Protein AF-A0AAJ2I708-F1 (afdb_monomer_lite)

Foldseek 3Di:
DPQPKDKAKAWEAEPVRHTDFQWWKWKDFVPDPDIDIDTQHPRRIDMDIDHAQTWMFMWTDAAQRPDTDGFDIDGSNDDADPVRHHYTYDPHGSVVSVFPDDDPPDPFKAKAKAAEAEPVRHGQFQFWKWKDFPPDPDIDIDGAHPRRMDIDMDGAQTWMWMWGQDLVQDTDTQDIDGCHRYGPDHHYGYHPHHQVSQKAKAKAFEAEQVGHGDQAAFWWKWKAFPVVRDIDIDTDRRRIDIDIDGAQTKIWMWIADPVRHTFDIDIDGHHTRYDDHHYDYGHHDPPDQDDDPPDDRPPPPPCPVAFQAQHAADLQLVCLLDVDPQLSVLRVLQRVLCVVLVVRDLLSSLLLQLQLCQQQVSLVRQFDDPPPDDCCVAQNNQFFGASLGQGHPVLQVVLCVVVVHHCPDPNVCCCHVPSNNSNNSSSVCCQPPPLHHVSVCSLQQNLLVSCCRRPVAQAQVVSSVSSSLSSCVSSVVLSHPPHDVVSSVQSNHGDDPCRHPCLVPPLLHLLRQLQCQDPVHPHDNDHHDLVSNLRSLVSSLVQCPPDPASQFFDADPVGDTDHDAGPNDGSVRSNVVSVVSNVVD

Secondary structure (DSSP, 8-state):
----PEEEEEEEE-TTS-B-SS-EEEEEETT-S-EEEEE--TTSEEEEEE-SS-EEEEEEE-TT-SSPEEEEEEETT----SSSPEEEE-SS-HHHHHHT----SSTT-EEEEEEEE-TT--B-SS-EEEEEETT-S--EEEE--TTSEEEEEE-TT-EEEEEEE-TTS-EEEEEEEE-TT-EEEEEEEE-SS-GGG-EEEEEEEEE-TTS-B---TTEEEEEEETTTTEEEEEEESSSEEEEEEETT-EEEEEEBPTTSPBPPPEEEE---SB---EEEE-S--SS-----TTS------------STTSPPPHHHHHHH---HHHHTTHHHHHHHHHHTT---HHHHHHHHHHHHHHTTTTT--B---TTS-GGGTGGG---BTTTTB-SHHHHHHHHHHHT---SGGGGGHHHH-HHHHHHHHHHHHHHBTTB-SHHHHHTT-HHHHHHHHHTS-TTHHHHHHHHHHHHHHTTGGG-TTS-HHHHTTTTS---GGGSHHHHH-HHHHHHHHHHH-TT----SS---HHHHHHHHHHHHHHHTT-S-TT-EEE-TTS-EEEPPBTTB-HHHHHHHHHHHHHH-

pLDDT: mean 87.62, std 12.52, range [35.06, 98.62]

Structure (mmCIF, N/CA/C/O backbone):
data_AF-A0AAJ2I708-F1
#
_entry.id   AF-A0AAJ2I708-F1
#
loop_
_atom_site.group_PDB
_atom_site.id
_atom_site.type_symbol
_atom_site.label_atom_id
_atom_site.label_alt_id
_atom_site.label_comp_id
_atom_site.label_asym_id
_atom_site.label_entity_id
_atom_site.label_seq_id
_atom_site.pdbx_PDB_ins_code
_atom_site.Cartn_x
_atom_site.Cartn_y
_atom_site.Cartn_z
_atom_site.occupancy
_atom_site.B_iso_or_equiv
_atom_site.auth_seq_id
_atom_site.auth_comp_id
_atom_site.auth_asym_id
_atom_site.auth_atom_id
_atom_site.pdbx_PDB_model_num
ATOM 1 N N . MET A 1 1 ? -73.739 -8.403 76.268 1.00 44.19 1 MET A N 1
ATOM 2 C CA . MET A 1 1 ?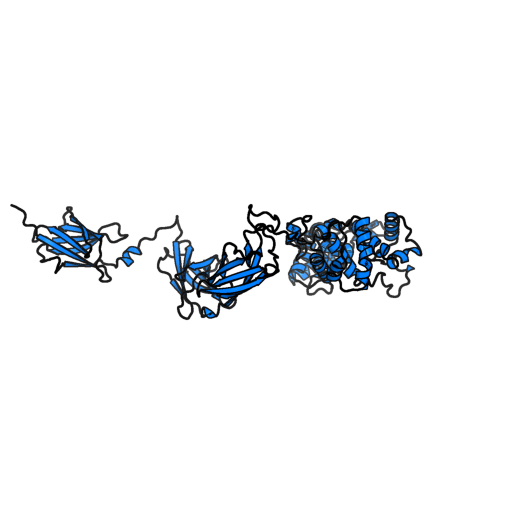 -72.526 -7.881 76.934 1.00 44.19 1 MET A CA 1
ATOM 3 C C . MET A 1 1 ? -71.629 -7.286 75.865 1.00 44.19 1 MET A C 1
ATOM 5 O O . MET A 1 1 ? -71.164 -8.031 75.012 1.00 44.19 1 MET A O 1
ATOM 9 N N . MET A 1 2 ? -71.455 -5.962 75.845 1.00 44.38 2 MET A N 1
ATOM 10 C CA . MET A 1 2 ? -70.445 -5.328 74.993 1.00 44.38 2 MET A CA 1
ATOM 11 C C . MET A 1 2 ? -69.086 -5.904 75.392 1.00 44.38 2 MET A C 1
ATOM 13 O O . MET A 1 2 ? -68.698 -5.825 76.554 1.00 44.38 2 MET A O 1
ATOM 17 N N . SER A 1 3 ? -68.401 -6.571 74.465 1.00 55.97 3 SER A N 1
ATOM 18 C CA . SER A 1 3 ? -67.059 -7.080 74.719 1.00 55.97 3 SER A CA 1
ATOM 19 C C . SER A 1 3 ? -66.145 -5.889 75.005 1.00 55.97 3 SER A C 1
ATOM 21 O O . SER A 1 3 ? -65.889 -5.102 74.094 1.00 55.97 3 SER A O 1
ATOM 23 N N . ASN A 1 4 ? -65.668 -5.748 76.244 1.00 78.25 4 ASN A N 1
ATOM 24 C CA . ASN A 1 4 ? -64.617 -4.795 76.598 1.00 78.25 4 ASN A CA 1
ATOM 25 C C . ASN A 1 4 ? -63.339 -5.205 75.859 1.00 78.25 4 ASN A C 1
ATOM 27 O O . ASN A 1 4 ? -62.583 -6.050 76.334 1.00 78.25 4 ASN A O 1
ATOM 31 N N . LEU A 1 5 ? -63.150 -4.681 74.651 1.00 84.75 5 LEU A N 1
ATOM 32 C CA . LEU A 1 5 ? -61.928 -4.876 73.887 1.00 84.75 5 LEU A CA 1
ATOM 33 C C . LEU A 1 5 ? -60.853 -3.929 74.422 1.00 84.75 5 LEU A C 1
ATOM 35 O O . LEU A 1 5 ? -61.122 -2.766 74.716 1.00 84.75 5 LEU A O 1
ATOM 39 N N . VAL A 1 6 ? -59.633 -4.438 74.537 1.00 88.31 6 VAL A N 1
ATOM 40 C CA . VAL A 1 6 ? -58.443 -3.669 74.888 1.00 88.31 6 VAL A CA 1
ATOM 41 C C . VAL A 1 6 ? -57.654 -3.337 73.628 1.00 88.31 6 VAL A C 1
ATOM 43 O O . VAL A 1 6 ? -57.503 -4.169 72.727 1.00 88.31 6 VAL A O 1
ATOM 46 N N . THR A 1 7 ? -57.152 -2.103 73.570 1.00 91.00 7 THR A N 1
ATOM 47 C CA . THR A 1 7 ? -56.326 -1.620 72.461 1.00 91.00 7 THR A CA 1
ATOM 48 C C . THR A 1 7 ? -54.873 -1.965 72.718 1.00 91.00 7 THR A C 1
ATOM 50 O O . THR A 1 7 ? -54.288 -1.506 73.696 1.00 91.00 7 THR A O 1
ATOM 53 N N . ILE A 1 8 ? -54.269 -2.727 71.814 1.00 92.62 8 ILE A N 1
ATOM 54 C CA . ILE A 1 8 ? -52.862 -3.102 71.892 1.00 92.62 8 ILE A CA 1
ATOM 55 C C . ILE A 1 8 ? -52.094 -2.316 70.836 1.00 92.62 8 ILE A C 1
ATOM 57 O O . ILE A 1 8 ? -52.452 -2.326 69.659 1.00 92.62 8 ILE A O 1
ATOM 61 N N . THR A 1 9 ? -51.037 -1.630 71.267 1.00 93.75 9 THR A N 1
ATOM 62 C CA . THR A 1 9 ? -50.139 -0.848 70.410 1.00 93.75 9 THR A CA 1
ATOM 63 C C . THR A 1 9 ? -48.735 -1.441 70.462 1.00 93.75 9 THR A C 1
ATOM 65 O O . THR A 1 9 ? -48.076 -1.418 71.502 1.00 93.75 9 THR A O 1
ATOM 68 N N . SER A 1 10 ? -48.256 -1.969 69.338 1.00 93.06 10 SER A N 1
ATOM 69 C CA . SER A 1 10 ? -46.914 -2.545 69.201 1.00 93.06 10 SER A CA 1
ATOM 70 C C . SER A 1 10 ? -46.077 -1.737 68.218 1.00 93.06 10 SER A C 1
ATOM 72 O O . SER A 1 10 ? -46.601 -1.267 67.215 1.00 93.06 10 SER A O 1
ATOM 74 N N . LYS A 1 11 ? -44.776 -1.587 68.473 1.00 95.31 11 LYS A N 1
ATOM 75 C CA . LYS A 1 11 ? -43.829 -0.950 67.551 1.00 95.31 11 LYS A CA 1
ATOM 76 C C . LYS A 1 11 ? -42.863 -1.994 67.018 1.00 95.31 11 LYS A C 1
ATOM 78 O O . LYS A 1 11 ? -42.220 -2.680 67.814 1.00 95.31 11 LYS A O 1
ATOM 83 N N . ILE A 1 12 ? -42.787 -2.112 65.694 1.00 94.62 12 ILE A N 1
ATOM 84 C CA . ILE A 1 12 ? -41.966 -3.135 65.043 1.00 94.62 12 ILE A CA 1
ATOM 85 C C . ILE A 1 12 ? -40.623 -2.553 64.630 1.00 94.62 12 ILE A C 1
ATOM 87 O O . ILE A 1 12 ? -40.572 -1.535 63.941 1.00 94.62 12 ILE A O 1
ATOM 91 N N . TYR A 1 13 ? -39.559 -3.237 65.031 1.00 91.88 13 TYR A N 1
ATOM 92 C CA . TYR A 1 13 ? -38.172 -2.967 64.688 1.00 91.88 13 TYR A CA 1
ATOM 93 C C . TYR A 1 13 ? -37.611 -4.103 63.838 1.00 91.88 13 TYR A C 1
ATOM 95 O O . TYR A 1 13 ? -38.054 -5.244 63.948 1.00 91.88 13 TYR A O 1
ATOM 103 N N . ASP A 1 14 ? -36.642 -3.805 62.989 1.00 92.19 14 ASP A N 1
ATOM 104 C CA . ASP A 1 14 ? -35.822 -4.827 62.353 1.00 92.19 14 ASP A CA 1
ATOM 105 C C . ASP A 1 14 ? -34.606 -5.190 63.228 1.00 92.19 14 ASP A C 1
ATOM 107 O O . ASP A 1 14 ? -34.397 -4.596 64.292 1.00 92.19 14 ASP A O 1
ATOM 111 N N . ALA A 1 15 ? -33.804 -6.173 62.806 1.00 84.44 15 ALA A N 1
ATOM 112 C CA . ALA A 1 15 ? -32.631 -6.600 63.577 1.00 84.44 15 ALA A CA 1
ATOM 113 C C . ALA A 1 15 ? -31.540 -5.514 63.713 1.00 84.44 15 ALA A C 1
ATOM 115 O O . ALA A 1 15 ? -30.694 -5.618 64.598 1.00 84.44 15 ALA A O 1
ATOM 116 N N . SER A 1 16 ? -31.574 -4.450 62.896 1.00 84.31 16 SER A N 1
ATOM 117 C CA . SER A 1 16 ? -30.663 -3.298 63.017 1.00 84.31 16 SER A CA 1
ATOM 118 C C . SER A 1 16 ? -31.101 -2.295 64.093 1.00 84.31 16 SER A C 1
ATOM 120 O O . SER A 1 16 ? -30.364 -1.368 64.425 1.00 84.31 16 SER A O 1
ATOM 122 N N . GLY A 1 17 ? -32.310 -2.460 64.644 1.00 83.12 17 GLY A N 1
ATOM 123 C CA . GLY A 1 17 ? -32.899 -1.541 65.615 1.00 83.12 17 GLY A CA 1
ATOM 124 C C . GLY A 1 17 ? -33.675 -0.381 64.985 1.00 83.12 17 GLY A C 1
ATOM 125 O O . GLY A 1 17 ? -34.133 0.507 65.710 1.00 83.12 17 GLY A O 1
ATOM 126 N N . LYS A 1 18 ? -33.883 -0.377 63.662 1.00 88.38 18 LYS A N 1
ATOM 127 C CA . LYS A 1 18 ? -34.704 0.624 62.968 1.00 88.38 18 LYS A CA 1
ATOM 128 C C . LYS A 1 18 ? -36.170 0.200 62.975 1.00 88.38 18 LYS A C 1
ATOM 130 O O . LYS A 1 18 ? -36.487 -0.963 62.745 1.00 88.38 18 LYS A O 1
ATOM 135 N N . TYR A 1 19 ? -37.091 1.130 63.238 1.00 88.81 19 TYR A N 1
ATOM 136 C CA . TYR A 1 19 ? -38.521 0.814 63.162 1.00 88.81 19 TYR A CA 1
ATOM 137 C C . TYR A 1 19 ? -38.980 0.675 61.704 1.00 88.81 19 TYR A C 1
ATOM 139 O O . TYR A 1 19 ? -38.522 1.409 60.826 1.00 88.81 19 TYR A O 1
ATOM 147 N N . VAL A 1 20 ? -39.897 -0.258 61.446 1.00 88.94 20 VAL A N 1
ATOM 148 C CA . VAL A 1 20 ? -40.327 -0.617 60.088 1.00 88.94 20 VAL A CA 1
ATOM 149 C C . VAL A 1 20 ? -41.708 -0.040 59.790 1.00 88.94 20 VAL A C 1
ATOM 151 O O . VAL A 1 20 ? -42.682 -0.347 60.478 1.00 88.94 20 VAL A O 1
ATOM 154 N N . ILE A 1 21 ? -41.811 0.763 58.732 1.00 90.94 21 ILE A N 1
ATOM 155 C CA . ILE A 1 21 ? -43.066 1.365 58.250 1.00 90.94 21 ILE A CA 1
ATOM 156 C C . ILE A 1 21 ? -43.695 0.522 57.129 1.00 90.94 21 ILE A C 1
ATOM 158 O O . ILE A 1 21 ? -42.979 -0.147 56.385 1.00 90.94 21 ILE A O 1
ATOM 162 N N . ASN A 1 22 ? -45.024 0.570 56.970 1.00 89.69 22 ASN A N 1
ATOM 163 C CA . ASN A 1 22 ? -45.773 -0.105 55.894 1.00 89.69 22 ASN A CA 1
ATOM 164 C C . ASN A 1 22 ? -45.542 -1.636 55.801 1.00 89.69 22 ASN A C 1
ATOM 166 O O . ASN A 1 22 ? -45.808 -2.254 54.766 1.00 89.69 22 ASN A O 1
ATOM 170 N N . LEU A 1 23 ? -45.077 -2.269 56.882 1.00 91.50 23 LEU A N 1
ATOM 171 C CA . LEU A 1 23 ? -44.880 -3.714 56.968 1.00 91.50 23 LEU A CA 1
ATOM 172 C C . LEU A 1 23 ? -46.232 -4.398 57.140 1.00 91.50 23 LEU A C 1
ATOM 174 O O . LEU A 1 23 ? -47.034 -3.954 57.953 1.00 91.50 23 LEU A O 1
ATOM 178 N N . LYS A 1 24 ? -46.493 -5.490 56.415 1.00 93.62 24 LYS A N 1
ATOM 179 C CA . LYS A 1 24 ? -47.718 -6.282 56.597 1.00 93.62 24 LYS A CA 1
ATOM 180 C C . LYS A 1 24 ? -47.624 -7.091 57.892 1.00 93.62 24 LYS A C 1
ATOM 182 O O . LYS A 1 24 ? -46.735 -7.931 58.025 1.00 93.62 24 LYS A O 1
ATOM 187 N N . VAL A 1 25 ? -48.564 -6.878 58.807 1.00 93.62 25 VAL A N 1
ATOM 188 C CA . VAL A 1 25 ? -48.597 -7.494 60.141 1.00 93.62 25 VAL A CA 1
ATOM 189 C C . VAL A 1 25 ? -49.970 -8.102 60.396 1.00 93.62 25 VAL A C 1
ATOM 191 O O . VAL A 1 25 ? -50.992 -7.597 59.928 1.00 93.62 25 VAL A O 1
ATOM 194 N N . LYS A 1 26 ? -49.997 -9.204 61.134 1.00 93.62 26 LYS A N 1
ATOM 195 C CA . LYS A 1 26 ? -51.208 -9.854 61.614 1.00 93.62 26 LYS A CA 1
ATOM 196 C C . LYS A 1 26 ? -51.154 -10.027 63.122 1.00 93.62 26 LYS A C 1
ATOM 198 O O . LYS A 1 26 ? -50.079 -10.230 63.681 1.00 93.62 26 LYS A O 1
ATOM 203 N N . SER A 1 27 ? -52.313 -10.017 63.765 1.00 92.06 27 SER A N 1
ATOM 204 C CA . SER A 1 27 ? -52.478 -10.598 65.094 1.00 92.06 27 SER A CA 1
ATOM 205 C C . SER A 1 27 ? -53.541 -11.685 65.085 1.00 92.06 27 SER A C 1
ATOM 207 O O . SER A 1 27 ? -54.538 -11.587 64.371 1.00 92.06 27 SER A O 1
ATOM 209 N N . ARG A 1 28 ? -53.333 -12.733 65.881 1.00 92.00 28 ARG A N 1
ATOM 210 C CA . ARG A 1 28 ? -54.320 -13.797 66.102 1.00 92.00 28 ARG A CA 1
ATOM 211 C C . ARG A 1 28 ? -54.219 -14.328 67.520 1.00 92.00 28 ARG A C 1
ATOM 213 O O . ARG A 1 28 ? -53.149 -14.286 68.122 1.00 92.00 28 ARG A O 1
ATOM 220 N N . TYR A 1 29 ? -55.311 -14.866 68.052 1.00 91.06 29 TYR A N 1
ATOM 221 C CA . TYR A 1 29 ? -55.209 -15.657 69.276 1.00 91.06 29 TYR A CA 1
ATOM 222 C C . TYR A 1 29 ? -54.442 -16.945 68.999 1.00 91.06 29 TYR A C 1
ATOM 224 O O . TYR A 1 29 ? -54.626 -17.561 67.948 1.00 91.06 29 TYR A O 1
ATOM 232 N N . LYS A 1 30 ? -53.609 -17.370 69.949 1.00 86.38 30 LYS A N 1
ATOM 233 C CA . LYS A 1 30 ? -52.892 -18.643 69.840 1.00 86.38 30 LYS A CA 1
ATOM 234 C C . LYS A 1 30 ? -53.902 -19.786 69.640 1.00 86.38 30 LYS A C 1
ATOM 236 O O . LYS A 1 30 ? -54.816 -19.942 70.446 1.00 86.38 30 LYS A O 1
ATOM 241 N N . GLY A 1 31 ? -53.768 -20.534 68.540 1.00 78.06 31 GLY A N 1
ATOM 242 C CA . GLY A 1 31 ? -54.686 -21.620 68.152 1.00 78.06 31 GLY A CA 1
ATOM 243 C C . GLY A 1 31 ? -55.969 -21.199 67.412 1.00 78.06 31 GLY A C 1
ATOM 244 O O . GLY A 1 31 ? -56.807 -22.049 67.135 1.00 78.06 31 GLY A O 1
ATOM 245 N N . SER A 1 32 ? -56.148 -19.915 67.080 1.00 84.56 32 SER A N 1
ATOM 246 C CA . SER A 1 32 ? -57.300 -19.406 66.315 1.00 84.56 32 SER A CA 1
ATOM 247 C C . SER A 1 32 ? -56.958 -19.197 64.837 1.00 84.56 32 SER A C 1
ATOM 249 O O . SER A 1 32 ? -55.886 -18.691 64.516 1.00 84.56 32 SER A O 1
ATOM 251 N N . SER A 1 33 ? -57.911 -19.487 63.945 1.00 80.56 33 SER A N 1
ATOM 252 C CA . SER A 1 33 ? -57.840 -19.155 62.511 1.00 80.56 33 SER A CA 1
ATOM 253 C C . SER A 1 33 ? -58.284 -17.724 62.180 1.00 80.56 33 SER A C 1
ATOM 255 O O . SER A 1 33 ? -58.061 -17.252 61.070 1.00 80.56 33 SER A O 1
ATOM 257 N N . ARG A 1 34 ? -58.922 -17.016 63.125 1.00 83.19 34 ARG A N 1
ATOM 258 C CA . ARG A 1 34 ? -59.299 -15.602 62.960 1.00 83.19 34 ARG A CA 1
ATOM 259 C C . ARG A 1 34 ? -58.090 -14.693 63.169 1.00 83.19 34 ARG A C 1
ATOM 261 O O . ARG A 1 34 ? -57.464 -14.750 64.229 1.00 83.19 34 ARG A O 1
ATOM 268 N N . GLU A 1 35 ? -57.824 -13.836 62.186 1.00 87.94 35 GLU A N 1
ATOM 269 C CA . GLU A 1 35 ? -56.657 -12.952 62.139 1.00 87.94 35 GLU A CA 1
ATOM 270 C C . GLU A 1 35 ? -57.075 -11.495 61.885 1.00 87.94 35 GLU A C 1
ATOM 272 O O . GLU A 1 35 ? -57.891 -11.216 61.009 1.00 87.94 35 GLU A O 1
ATOM 277 N N . ASN A 1 36 ? -56.462 -10.556 62.602 1.00 85.00 36 ASN A N 1
ATOM 278 C CA . ASN A 1 36 ? -56.541 -9.126 62.317 1.00 85.00 36 ASN A CA 1
ATOM 279 C C . ASN A 1 36 ? -55.330 -8.729 61.476 1.00 85.00 36 ASN A C 1
ATOM 281 O O . ASN A 1 36 ? -54.205 -8.772 61.966 1.00 85.00 36 ASN A O 1
ATOM 285 N N . THR A 1 37 ? -55.544 -8.333 60.222 1.00 87.50 37 THR A N 1
ATOM 286 C CA . THR A 1 37 ? -54.460 -7.921 59.316 1.00 87.50 37 THR A CA 1
ATOM 287 C C . THR A 1 37 ? -54.406 -6.403 59.216 1.00 87.50 37 THR A C 1
ATOM 289 O O . THR A 1 37 ? -55.411 -5.771 58.908 1.00 87.50 37 THR A O 1
ATOM 292 N N . ASN A 1 38 ? -53.232 -5.812 59.425 1.00 87.81 38 ASN A N 1
ATOM 293 C CA . ASN A 1 38 ? -53.001 -4.392 59.170 1.00 87.81 38 ASN A CA 1
ATOM 294 C C . ASN A 1 38 ? -51.558 -4.164 58.694 1.00 87.81 38 ASN A C 1
ATOM 296 O O . ASN A 1 38 ? -50.781 -5.108 58.536 1.00 87.81 38 ASN A O 1
ATOM 300 N N . LYS A 1 39 ? -51.187 -2.912 58.439 1.00 91.75 39 LYS A N 1
ATOM 301 C CA . LYS A 1 39 ? -49.795 -2.527 58.218 1.00 91.75 39 LYS A CA 1
ATOM 302 C C . LYS A 1 39 ? -49.287 -1.650 59.350 1.00 91.75 39 LYS A C 1
ATOM 304 O O . LYS A 1 39 ? -50.086 -1.006 60.026 1.00 91.75 39 LYS A O 1
ATOM 309 N N . THR A 1 40 ? -47.972 -1.612 59.548 1.00 91.31 40 THR A N 1
ATOM 310 C CA . THR A 1 40 ? -47.387 -0.597 60.428 1.00 91.31 40 THR A CA 1
ATOM 311 C C . THR A 1 40 ? -47.606 0.800 59.847 1.00 91.31 40 THR A C 1
ATOM 313 O O . THR A 1 40 ? -47.467 1.007 58.637 1.00 91.31 40 THR A O 1
ATOM 316 N N . ASP A 1 41 ? -47.969 1.756 60.703 1.00 89.69 41 ASP A N 1
ATOM 317 C CA . ASP A 1 41 ? -48.154 3.154 60.315 1.00 89.69 41 ASP A CA 1
ATOM 318 C C . ASP A 1 41 ? -46.808 3.870 60.073 1.00 89.69 41 ASP A C 1
ATOM 320 O O . ASP A 1 41 ? -45.730 3.267 60.112 1.00 89.69 41 ASP A O 1
ATOM 324 N N . LYS A 1 42 ? -46.867 5.179 59.799 1.00 89.81 42 LYS A N 1
ATOM 325 C CA . LYS A 1 42 ? -45.687 6.030 59.566 1.00 89.81 42 LYS A CA 1
ATOM 326 C C . LYS A 1 42 ? -44.703 6.071 60.745 1.00 89.81 42 LYS A C 1
ATOM 328 O O . LYS A 1 42 ? -43.533 6.368 60.534 1.00 89.81 42 LYS A O 1
ATOM 333 N N . ASP A 1 43 ? -45.159 5.739 61.953 1.00 88.12 43 ASP A N 1
ATOM 334 C CA . ASP A 1 43 ? -44.352 5.727 63.175 1.00 88.12 43 ASP A CA 1
ATOM 335 C C . ASP A 1 43 ? -43.859 4.306 63.523 1.00 88.12 43 ASP A C 1
ATOM 337 O O . ASP A 1 43 ? -43.241 4.095 64.576 1.00 88.12 43 ASP A O 1
ATOM 341 N N . GLY A 1 44 ? -44.131 3.325 62.649 1.00 89.88 44 GLY A N 1
ATOM 342 C CA . GLY A 1 44 ? -43.808 1.910 62.829 1.00 89.88 44 GLY A CA 1
ATOM 343 C C . GLY A 1 44 ? -44.761 1.170 63.770 1.00 89.88 44 GLY A C 1
ATOM 344 O O . GLY A 1 44 ? -44.407 0.100 64.273 1.00 89.88 44 GLY A O 1
ATOM 345 N N . LEU A 1 45 ? -45.940 1.738 64.054 1.00 92.69 45 LEU A N 1
ATOM 346 C CA . LEU A 1 45 ? -46.894 1.185 65.011 1.00 92.69 45 LEU A CA 1
ATOM 347 C C . LEU A 1 45 ? -47.912 0.267 64.335 1.00 92.69 45 LEU A C 1
ATOM 349 O O . LEU A 1 45 ? -48.500 0.602 63.310 1.00 92.69 45 LEU A O 1
ATOM 353 N N . PHE A 1 46 ? -48.163 -0.877 64.959 1.00 94.38 46 PHE A N 1
ATOM 354 C CA . PHE A 1 46 ? -49.252 -1.795 64.662 1.00 94.38 46 PHE A CA 1
ATOM 355 C C . PHE A 1 46 ? -50.250 -1.759 65.823 1.00 94.38 46 PHE A C 1
ATOM 357 O O . PHE A 1 46 ? -49.891 -2.050 66.966 1.00 94.38 46 PHE A O 1
ATOM 364 N N . ILE A 1 47 ? -51.490 -1.362 65.530 1.00 92.06 47 ILE A N 1
ATOM 365 C CA . ILE A 1 47 ? -52.544 -1.154 66.529 1.00 92.06 47 ILE A CA 1
ATOM 366 C C . ILE A 1 47 ? -53.732 -2.049 66.197 1.00 92.06 47 ILE A C 1
ATOM 368 O O . ILE A 1 47 ? -54.225 -2.036 65.067 1.00 92.06 47 ILE A O 1
ATOM 372 N N . PHE A 1 48 ? -54.201 -2.811 67.181 1.00 91.25 48 PHE A N 1
ATOM 373 C CA . PHE A 1 48 ? -55.362 -3.686 67.042 1.00 91.25 48 PHE A CA 1
ATOM 374 C C . PHE A 1 48 ? -56.141 -3.799 68.357 1.00 91.25 48 PHE A C 1
ATOM 376 O O . PHE A 1 48 ? -55.629 -3.482 69.428 1.00 91.25 48 PHE A O 1
ATOM 383 N N . GLN A 1 49 ? -57.392 -4.246 68.262 1.00 90.12 49 GLN A N 1
ATOM 384 C CA . GLN A 1 49 ? -58.264 -4.504 69.410 1.00 90.12 49 GLN A CA 1
ATOM 385 C C . GLN A 1 49 ? -58.358 -6.010 69.669 1.00 90.12 49 GLN A C 1
ATOM 387 O O . GLN A 1 49 ? -58.381 -6.803 68.724 1.00 90.12 49 GLN A O 1
ATOM 392 N N . GLY A 1 50 ? -58.460 -6.412 70.932 1.00 86.62 50 GLY A N 1
ATOM 393 C CA . GLY A 1 50 ? -58.719 -7.802 71.306 1.00 86.62 50 GLY A CA 1
ATOM 394 C C . GLY A 1 50 ? -59.369 -7.919 72.680 1.00 86.62 50 GLY A C 1
ATOM 395 O O . GLY A 1 50 ? -59.294 -7.004 73.484 1.00 86.62 50 GLY A O 1
ATOM 396 N N . SER A 1 51 ? -60.022 -9.040 72.970 1.00 86.88 51 SER A N 1
ATOM 397 C CA . SER A 1 51 ? -60.474 -9.379 74.323 1.00 86.88 51 SER A CA 1
ATOM 398 C C . SER A 1 51 ? -59.291 -9.512 75.298 1.00 86.88 51 SER A C 1
ATOM 400 O O . SER A 1 51 ? -58.256 -10.062 74.898 1.00 86.88 51 SER A O 1
ATOM 402 N N . PRO A 1 52 ? -59.429 -9.053 76.556 1.00 86.88 52 PRO A N 1
ATOM 403 C CA . PRO A 1 52 ? -58.386 -9.133 77.582 1.00 86.88 52 PRO A CA 1
ATOM 404 C C . PRO A 1 52 ? -58.098 -10.582 78.012 1.00 86.88 52 PRO A C 1
ATOM 406 O O . PRO A 1 52 ? -58.922 -11.469 77.789 1.00 86.88 52 PRO A O 1
ATOM 409 N N . ASN A 1 53 ? -56.941 -10.808 78.649 1.00 87.12 53 ASN A N 1
ATOM 410 C CA . ASN A 1 53 ? -56.491 -12.096 79.207 1.00 87.12 53 ASN A CA 1
ATOM 411 C C . ASN A 1 53 ? -56.430 -13.244 78.183 1.00 87.12 53 ASN A C 1
ATOM 413 O O . ASN A 1 53 ? -56.871 -14.369 78.432 1.00 87.12 53 ASN A O 1
ATOM 417 N N . ARG A 1 54 ? -55.929 -12.954 76.980 1.00 88.75 54 ARG A N 1
ATOM 418 C CA . ARG A 1 54 ? -55.759 -13.923 75.893 1.00 88.75 54 ARG A CA 1
ATOM 419 C C . ARG A 1 54 ? -54.328 -13.883 75.381 1.00 88.75 54 ARG A C 1
ATOM 421 O O . ARG A 1 54 ? -53.776 -12.813 75.148 1.00 88.75 54 ARG A O 1
ATOM 428 N N . THR A 1 55 ? -53.766 -15.049 75.079 1.00 90.94 55 THR A N 1
ATOM 429 C CA . THR A 1 55 ? -52.481 -15.140 74.378 1.00 90.94 55 THR A CA 1
ATOM 430 C C . THR A 1 55 ? -52.647 -14.771 72.903 1.00 90.94 55 THR A C 1
ATOM 432 O O . THR A 1 55 ? -53.413 -15.413 72.176 1.00 90.94 55 THR A O 1
ATOM 435 N N . VAL A 1 56 ? -51.916 -13.752 72.454 1.00 91.31 56 VAL A N 1
ATOM 436 C CA . VAL A 1 56 ? -51.934 -13.224 71.085 1.00 91.31 56 VAL A CA 1
ATOM 437 C C . VAL A 1 56 ? -50.571 -13.421 70.428 1.00 91.31 56 VAL A C 1
ATOM 439 O O . VAL A 1 56 ? -49.542 -13.044 70.984 1.00 91.31 56 VAL A O 1
ATOM 442 N N . GLU A 1 57 ? -50.569 -13.977 69.220 1.00 92.56 57 GLU A N 1
ATOM 443 C CA . GLU A 1 57 ? -49.406 -14.043 68.336 1.00 92.56 57 GLU A CA 1
ATOM 444 C C . GLU A 1 57 ? -49.423 -12.842 67.390 1.00 92.56 57 GLU A C 1
ATOM 446 O O . GLU A 1 57 ? -50.430 -12.578 66.729 1.00 92.56 57 GLU A O 1
ATOM 451 N N . ILE A 1 58 ? -48.304 -12.126 67.318 1.00 92.88 58 ILE A N 1
ATOM 452 C CA . ILE A 1 58 ? -48.038 -11.091 66.322 1.00 92.88 58 ILE A CA 1
ATOM 453 C C . ILE A 1 58 ? -47.182 -11.727 65.234 1.00 92.88 58 ILE A C 1
ATOM 455 O O . ILE A 1 58 ? -46.115 -12.278 65.517 1.00 92.88 58 ILE A O 1
ATOM 459 N N . LEU A 1 59 ? -47.645 -11.632 63.991 1.00 93.12 59 LEU A N 1
ATOM 460 C CA . LEU A 1 59 ? -46.958 -12.150 62.820 1.00 93.12 59 LEU A CA 1
ATOM 461 C C . LEU A 1 59 ? -46.617 -11.019 61.858 1.00 93.12 59 LEU A C 1
ATOM 463 O O . LEU A 1 59 ? -47.435 -10.131 61.645 1.00 93.12 59 LEU A O 1
ATOM 467 N N . ALA A 1 60 ? -45.459 -11.074 61.213 1.00 92.69 60 ALA A N 1
ATOM 468 C CA . ALA A 1 60 ? -45.114 -10.158 60.128 1.00 92.69 60 ALA A CA 1
ATOM 469 C C . ALA A 1 60 ? -44.819 -10.915 58.841 1.00 92.69 60 ALA A C 1
ATOM 471 O O . ALA A 1 60 ? -44.394 -12.067 58.864 1.00 92.69 60 ALA A O 1
ATOM 472 N N . LYS A 1 61 ? -45.008 -10.224 57.717 1.00 91.19 61 LYS A N 1
ATOM 473 C CA . LYS A 1 61 ? -44.541 -10.650 56.401 1.00 91.19 61 LYS A CA 1
ATOM 474 C C . LYS A 1 61 ? -43.475 -9.664 55.908 1.00 91.19 61 LYS A C 1
ATOM 476 O O . LYS A 1 61 ? -43.839 -8.649 55.302 1.00 91.19 61 LYS A O 1
ATOM 481 N N . PRO A 1 62 ? -42.188 -9.911 56.218 1.00 87.62 62 PRO A N 1
ATOM 482 C CA . PRO A 1 62 ? -41.076 -9.124 55.696 1.00 87.62 62 PRO A CA 1
ATOM 483 C C . PRO A 1 62 ? -40.995 -9.189 54.161 1.00 87.62 62 PRO A C 1
ATOM 485 O O . PRO A 1 62 ? -41.611 -10.065 53.544 1.00 87.62 62 PRO A O 1
ATOM 488 N N . PRO A 1 63 ? -40.245 -8.276 53.518 1.00 78.19 63 PRO A N 1
ATOM 489 C CA . PRO A 1 63 ? -39.972 -8.357 52.088 1.00 78.19 63 PRO A CA 1
ATOM 490 C C . PRO A 1 63 ? -39.426 -9.734 51.698 1.00 78.19 63 PRO A C 1
ATOM 492 O O . PRO A 1 63 ? -38.661 -10.333 52.441 1.00 78.19 63 PRO A O 1
ATOM 495 N N . ASN A 1 64 ? -39.828 -10.238 50.532 1.00 75.25 64 ASN A N 1
ATOM 496 C CA . ASN A 1 64 ? -39.349 -11.504 49.960 1.00 75.25 64 ASN A CA 1
ATOM 497 C C . ASN A 1 64 ? -39.609 -12.793 50.766 1.00 75.25 64 ASN A C 1
ATOM 499 O O . ASN A 1 64 ? -39.204 -13.855 50.306 1.00 75.25 64 ASN A O 1
ATOM 503 N N . VAL A 1 65 ? -40.352 -12.744 51.875 1.00 77.75 65 VAL A N 1
ATOM 504 C CA . VAL A 1 65 ? -40.847 -13.939 52.578 1.00 77.75 65 VAL A CA 1
ATOM 505 C C . VAL A 1 65 ? -42.263 -14.260 52.088 1.00 77.75 65 VAL A C 1
ATOM 507 O O . VAL A 1 65 ? -43.129 -13.378 52.060 1.00 77.75 65 VAL A O 1
ATOM 510 N N . GLU A 1 66 ? -42.517 -15.501 51.659 1.00 76.31 66 GLU A N 1
ATOM 511 C CA . GLU A 1 66 ? -43.838 -15.907 51.147 1.00 76.31 66 GLU A CA 1
ATOM 512 C C . GLU A 1 66 ? -44.896 -15.990 52.252 1.00 76.31 66 GLU A C 1
ATOM 514 O O . GLU A 1 66 ? -46.016 -15.507 52.051 1.00 76.31 66 GLU A O 1
ATOM 519 N N . ASP A 1 67 ? -44.518 -16.466 53.437 1.00 84.62 67 ASP A N 1
ATOM 520 C CA . ASP A 1 67 ? -45.422 -16.671 54.568 1.00 84.62 67 ASP A CA 1
ATOM 521 C C . ASP A 1 67 ? -45.255 -15.638 55.689 1.00 84.62 67 ASP A C 1
ATOM 523 O O . ASP A 1 67 ? -44.241 -14.952 55.820 1.00 84.62 67 ASP A O 1
ATOM 527 N N . TYR A 1 68 ? -46.296 -15.506 56.512 1.00 89.00 68 TYR A N 1
ATOM 528 C CA . TYR A 1 68 ? -46.217 -14.735 57.749 1.00 89.00 68 TYR A CA 1
ATOM 529 C C . TYR A 1 68 ? -45.453 -15.535 58.805 1.00 89.00 68 TYR A C 1
ATOM 531 O O . TYR A 1 68 ? -45.799 -16.679 59.088 1.00 89.00 68 TYR A O 1
ATOM 539 N N . ILE A 1 69 ? -44.469 -14.907 59.439 1.00 89.00 69 ILE A N 1
ATOM 540 C CA . ILE A 1 69 ? -43.698 -15.496 60.537 1.00 89.00 69 ILE A CA 1
ATOM 541 C C . ILE A 1 69 ? -44.169 -14.927 61.873 1.00 89.00 69 ILE A C 1
ATOM 543 O O . ILE A 1 69 ? -44.449 -13.732 61.969 1.00 89.00 69 ILE A O 1
ATOM 547 N N . VAL A 1 70 ? -44.256 -15.761 62.913 1.00 89.25 70 VAL A N 1
ATOM 548 C CA . VAL A 1 70 ? -44.544 -15.299 64.281 1.00 89.25 70 VAL A CA 1
ATOM 549 C C . VAL A 1 70 ? -43.307 -14.583 64.819 1.00 89.25 70 VAL A C 1
ATOM 551 O O . VAL A 1 70 ? -42.238 -15.178 64.910 1.00 89.25 70 VAL A O 1
ATOM 554 N N . ILE A 1 71 ? -43.451 -13.306 65.172 1.00 91.50 71 ILE A N 1
ATOM 555 C CA . ILE A 1 71 ? -42.340 -12.452 65.630 1.00 91.50 71 ILE A CA 1
ATOM 556 C C . ILE A 1 71 ? -42.412 -12.147 67.127 1.00 91.50 71 ILE A C 1
ATOM 558 O O . ILE A 1 71 ? -41.408 -11.803 67.748 1.00 91.50 71 ILE A O 1
ATOM 562 N N . LYS A 1 72 ? -43.599 -12.264 67.734 1.00 91.44 72 LYS A N 1
ATOM 563 C CA . LYS A 1 72 ? -43.787 -12.110 69.179 1.00 91.44 72 LYS A CA 1
ATOM 564 C C . LYS A 1 72 ? -45.085 -12.762 69.628 1.00 91.44 72 LYS A C 1
ATOM 566 O O . LYS A 1 72 ? -46.088 -12.689 68.926 1.00 91.44 72 LYS A O 1
ATOM 571 N N . THR A 1 73 ? -45.080 -13.292 70.842 1.00 91.38 73 THR A N 1
ATOM 572 C CA . THR A 1 73 ? -46.289 -13.714 71.555 1.00 91.38 73 THR A CA 1
ATOM 573 C C . THR A 1 73 ? -46.448 -12.849 72.801 1.00 91.38 73 THR A C 1
ATOM 575 O O . THR A 1 73 ? -45.471 -12.627 73.519 1.00 91.38 73 THR A O 1
ATOM 578 N N . ILE A 1 74 ? -47.653 -12.327 73.031 1.00 91.19 74 ILE A N 1
ATOM 579 C CA . ILE A 1 74 ? -47.988 -11.425 74.144 1.00 91.19 74 ILE A CA 1
ATOM 580 C C . ILE A 1 74 ? -49.285 -11.866 74.831 1.00 91.19 74 ILE A C 1
ATOM 582 O O . ILE A 1 74 ? -50.087 -12.588 74.238 1.00 91.19 74 ILE A O 1
ATOM 586 N N . ASP A 1 75 ? -49.510 -11.405 76.059 1.00 90.62 75 ASP A N 1
ATOM 587 C CA . ASP A 1 75 ? -50.829 -11.448 76.694 1.00 90.62 75 ASP A CA 1
ATOM 588 C C . ASP A 1 75 ? -51.598 -10.161 76.364 1.00 90.62 75 ASP A C 1
ATOM 590 O O . ASP A 1 75 ? -51.029 -9.068 76.407 1.00 90.62 75 ASP A O 1
ATOM 594 N N . SER A 1 76 ? -52.878 -10.268 76.005 1.00 87.00 76 SER A N 1
ATOM 595 C CA . SER A 1 76 ? -53.688 -9.115 75.612 1.00 87.00 76 SER A CA 1
ATOM 596 C C . SER A 1 76 ? -53.993 -8.145 76.756 1.00 87.00 76 SER A C 1
ATOM 598 O O . SER A 1 76 ? -54.397 -7.024 76.474 1.00 87.00 76 SER A O 1
ATOM 600 N N . SER A 1 77 ? -53.758 -8.518 78.019 1.00 86.19 77 SER A N 1
ATOM 601 C CA . SER A 1 77 ? -53.826 -7.611 79.179 1.00 86.19 77 SER A CA 1
ATOM 602 C C . SER A 1 77 ? -52.636 -6.645 79.293 1.00 86.19 77 SER A C 1
ATOM 604 O O . SER A 1 77 ? -52.601 -5.813 80.200 1.00 86.19 77 SER A O 1
ATOM 606 N N . ILE A 1 78 ? -51.664 -6.717 78.374 1.00 86.75 78 ILE A N 1
ATOM 607 C CA . ILE A 1 78 ? -50.496 -5.836 78.374 1.00 86.75 78 ILE A CA 1
ATOM 608 C C . ILE A 1 78 ? -50.891 -4.358 78.257 1.00 86.75 78 ILE A C 1
ATOM 610 O O . ILE A 1 78 ? -51.586 -3.934 77.330 1.00 86.75 78 ILE A O 1
ATOM 614 N N . ILE A 1 79 ? -50.383 -3.542 79.182 1.00 86.00 79 ILE A N 1
ATOM 615 C CA . ILE A 1 79 ? -50.554 -2.091 79.124 1.00 86.00 79 ILE A CA 1
ATOM 616 C C . ILE A 1 79 ? -49.682 -1.562 77.987 1.00 86.00 79 ILE A C 1
ATOM 618 O O . ILE A 1 79 ? -48.456 -1.669 78.023 1.00 86.00 79 ILE A O 1
ATOM 622 N N . SER A 1 80 ? -50.312 -0.980 76.972 1.00 90.62 80 SER A N 1
ATOM 623 C CA . SER A 1 80 ? -49.607 -0.378 75.845 1.00 90.62 80 SER A CA 1
ATOM 624 C C . SER A 1 80 ? -50.309 0.883 75.366 1.00 90.62 80 SER A C 1
ATOM 626 O O . SER A 1 80 ? -51.520 1.044 75.497 1.00 90.62 80 SER A O 1
ATOM 628 N N . SER A 1 81 ? -49.532 1.812 74.823 1.00 90.62 81 SER A N 1
ATOM 629 C CA . SER A 1 81 ? -50.047 3.047 74.234 1.00 90.62 81 SER A CA 1
ATOM 630 C C . SER A 1 81 ? -49.135 3.502 73.102 1.00 90.62 81 SER A C 1
ATOM 632 O O . SER A 1 81 ? -48.027 2.994 72.946 1.00 90.62 81 SER A O 1
ATOM 634 N N . ARG A 1 82 ? -49.546 4.519 72.338 1.00 90.19 82 ARG A N 1
ATOM 635 C CA . ARG A 1 82 ? -48.647 5.149 71.355 1.00 90.19 82 ARG A CA 1
ATOM 636 C C . ARG A 1 82 ? -47.368 5.714 71.997 1.00 90.19 82 ARG A C 1
ATOM 638 O O . ARG A 1 82 ? -46.324 5.678 71.358 1.00 90.19 82 ARG A O 1
ATOM 645 N N . LYS A 1 83 ? -47.434 6.209 73.245 1.00 88.25 83 LYS A N 1
ATOM 646 C CA . LYS A 1 83 ? -46.268 6.738 73.983 1.00 88.25 83 LYS A CA 1
ATOM 647 C C . LYS A 1 83 ? -45.364 5.631 74.533 1.00 88.25 83 LYS A C 1
ATOM 649 O O . LYS A 1 83 ? -44.155 5.814 74.583 1.00 88.25 83 LYS A O 1
ATOM 654 N N . ASN A 1 84 ? -45.943 4.496 74.925 1.00 90.25 84 ASN A N 1
ATOM 655 C CA . ASN A 1 84 ? -45.215 3.333 75.432 1.00 90.25 84 ASN A CA 1
ATOM 656 C C . ASN A 1 84 ? -45.697 2.049 74.726 1.00 90.25 84 ASN A C 1
ATOM 658 O O . ASN A 1 84 ? -46.542 1.329 75.271 1.00 90.25 84 ASN A O 1
ATOM 662 N N . PRO A 1 85 ? -45.252 1.803 73.480 1.00 94.44 85 PRO A N 1
ATOM 663 C CA . PRO A 1 85 ? -45.683 0.650 72.702 1.00 94.44 85 PRO A CA 1
ATOM 664 C C . PRO A 1 85 ? -44.921 -0.618 73.100 1.00 94.44 85 PRO A C 1
ATOM 666 O O . PRO A 1 85 ? -43.760 -0.568 73.508 1.00 94.44 85 PRO A O 1
ATOM 669 N N . VAL A 1 86 ? -45.534 -1.780 72.877 1.00 92.44 86 VAL A N 1
ATOM 670 C CA . VAL A 1 86 ? -44.839 -3.069 73.005 1.00 92.44 86 VAL A CA 1
ATOM 671 C C . VAL A 1 86 ? -43.775 -3.169 71.914 1.00 92.44 86 VAL A C 1
ATOM 673 O O . VAL A 1 86 ? -44.104 -3.144 70.728 1.00 92.44 86 VAL A O 1
ATOM 676 N N . LYS A 1 87 ? -42.501 -3.289 72.294 1.00 92.25 87 LYS A N 1
ATOM 677 C CA . LYS A 1 87 ? -41.401 -3.451 71.334 1.00 92.25 87 LYS A CA 1
ATOM 678 C C . LYS A 1 87 ? -41.387 -4.871 70.774 1.00 92.25 87 LYS A C 1
ATOM 680 O O . LYS A 1 87 ? -41.347 -5.846 71.526 1.00 92.25 87 LYS A O 1
ATOM 685 N N . VAL A 1 88 ? -41.398 -4.975 69.452 1.00 92.19 88 VAL A N 1
ATOM 686 C CA . VAL A 1 88 ? -41.365 -6.237 68.713 1.00 92.19 88 VAL A CA 1
ATOM 687 C C . VAL A 1 88 ? -40.263 -6.153 67.664 1.00 92.19 88 VAL A C 1
ATOM 689 O O . VAL A 1 88 ? -40.200 -5.155 66.955 1.00 92.19 88 VAL A O 1
ATOM 692 N N . SER A 1 89 ? -39.417 -7.175 67.545 1.00 89.50 89 SER A N 1
ATOM 693 C CA . SER A 1 89 ? -38.294 -7.173 66.599 1.00 89.50 89 SER A CA 1
ATOM 694 C C . SER A 1 89 ? -38.418 -8.298 65.577 1.00 89.50 89 SER A C 1
ATOM 696 O O . SER A 1 89 ? -38.813 -9.411 65.925 1.00 89.50 89 SER A O 1
ATOM 698 N N . LEU A 1 90 ? -38.073 -8.013 64.321 1.00 89.75 90 LEU A N 1
ATOM 699 C CA . LEU A 1 90 ? -37.889 -9.028 63.288 1.00 89.75 90 LEU A CA 1
ATOM 700 C C . LEU A 1 90 ? -36.580 -9.806 63.519 1.00 89.75 90 LEU A C 1
ATOM 702 O O . LEU A 1 90 ? -35.629 -9.236 64.054 1.00 89.75 90 LEU A O 1
ATOM 706 N N . PRO A 1 91 ? -36.495 -11.071 63.066 1.00 83.50 91 PRO A N 1
ATOM 707 C CA . PRO A 1 91 ? -35.270 -11.869 63.166 1.00 83.50 91 PRO A CA 1
ATOM 708 C C . PRO A 1 91 ? -34.080 -11.358 62.332 1.00 83.50 91 PRO A C 1
ATOM 710 O O . PRO A 1 91 ? -32.942 -11.607 62.712 1.00 83.50 91 PRO A O 1
ATOM 713 N N . LYS A 1 92 ? -34.336 -10.681 61.202 1.00 84.50 92 LYS A N 1
ATOM 714 C CA . LYS A 1 92 ? -33.326 -10.120 60.278 1.00 84.50 92 LYS A CA 1
ATOM 715 C C . LYS A 1 92 ? -33.608 -8.633 59.988 1.00 84.50 92 LYS A C 1
ATOM 717 O O . LYS A 1 92 ? -34.720 -8.153 60.246 1.00 84.50 92 LYS A O 1
ATOM 722 N N . SER A 1 93 ? -32.630 -7.894 59.462 1.00 85.38 93 SER A N 1
ATOM 723 C CA . SER A 1 93 ? -32.802 -6.515 58.980 1.00 85.38 93 SER A CA 1
ATOM 724 C C . SER A 1 93 ? -33.670 -6.477 57.714 1.00 85.38 93 SER A C 1
ATOM 726 O O . SER A 1 93 ? -33.783 -7.470 56.988 1.00 85.38 93 SER A O 1
ATOM 728 N N . ILE A 1 94 ? -34.301 -5.335 57.414 1.00 83.06 94 ILE A N 1
ATOM 729 C CA . ILE A 1 94 ? -35.062 -5.197 56.161 1.00 83.06 94 ILE A CA 1
ATOM 730 C C . ILE A 1 94 ? -34.144 -5.338 54.940 1.00 83.06 94 ILE A C 1
ATOM 732 O O . ILE A 1 94 ? -34.544 -5.967 53.959 1.00 83.06 94 ILE A O 1
ATOM 736 N N . GLU A 1 95 ? -32.902 -4.846 55.001 1.00 77.50 95 GLU A N 1
ATOM 737 C CA . GLU A 1 95 ? -31.931 -5.069 53.926 1.00 77.50 95 GLU A CA 1
ATOM 738 C C . GLU A 1 95 ? -31.583 -6.554 53.754 1.00 77.50 95 GLU A C 1
ATOM 740 O O . GLU A 1 95 ? -31.441 -7.014 52.623 1.00 77.50 95 GLU A O 1
ATOM 745 N N . GLU A 1 96 ? -31.473 -7.323 54.840 1.00 77.88 96 GLU A N 1
ATOM 746 C CA . GLU A 1 96 ? -31.226 -8.770 54.774 1.00 77.88 96 GLU A CA 1
ATOM 747 C C . GLU A 1 96 ? -32.385 -9.523 54.112 1.00 77.88 96 GLU A C 1
ATOM 749 O O . GLU A 1 96 ? -32.152 -10.367 53.249 1.00 77.88 96 GLU A O 1
ATOM 754 N N . TYR A 1 97 ? -33.632 -9.162 54.425 1.00 76.44 97 TYR A N 1
ATOM 755 C CA . TYR A 1 97 ? -34.809 -9.702 53.735 1.00 76.44 97 TYR A CA 1
ATOM 756 C C . TYR A 1 97 ? -34.865 -9.294 52.252 1.00 76.44 97 TYR A C 1
ATOM 758 O O . TYR A 1 97 ? -35.297 -10.072 51.399 1.00 76.44 97 TYR A O 1
ATOM 766 N N . HIS A 1 98 ? -34.373 -8.106 51.893 1.00 67.94 98 HIS A N 1
ATOM 767 C CA . HIS A 1 98 ? -34.262 -7.699 50.491 1.00 67.94 98 HIS A CA 1
ATOM 768 C C . HIS A 1 98 ? -33.216 -8.501 49.696 1.00 67.94 98 HIS A C 1
ATOM 770 O O . HIS A 1 98 ? -33.404 -8.682 48.492 1.00 67.94 98 HIS A O 1
ATOM 776 N N . LYS A 1 99 ? -32.177 -9.042 50.349 1.00 59.69 99 LYS A N 1
ATOM 777 C CA . LYS A 1 99 ? -31.114 -9.839 49.707 1.00 59.69 99 LYS A CA 1
ATOM 778 C C . LYS A 1 99 ? -31.553 -11.254 49.281 1.00 59.69 99 LYS A C 1
ATOM 780 O O . LYS A 1 99 ? -30.915 -11.828 48.407 1.00 59.69 99 LYS A O 1
ATOM 785 N N . GLU A 1 100 ? -32.647 -11.804 49.824 1.00 49.69 100 GLU A N 1
ATOM 786 C CA . GLU A 1 100 ? -33.074 -13.207 49.603 1.00 49.69 100 GLU A CA 1
ATOM 787 C C . GLU A 1 100 ? -33.957 -13.470 48.357 1.00 49.69 100 GLU A C 1
ATOM 789 O O . GLU A 1 100 ? -34.451 -14.582 48.182 1.00 49.69 100 GLU A O 1
ATOM 794 N N . LYS A 1 101 ? -34.124 -12.520 47.422 1.00 41.25 101 LYS A N 1
ATOM 795 C CA . LYS A 1 101 ? -34.756 -12.806 46.112 1.00 41.25 101 LYS A CA 1
ATOM 796 C C . LYS A 1 101 ? -33.809 -12.546 44.944 1.00 41.25 101 LYS A C 1
ATOM 798 O O . LYS A 1 101 ? -33.801 -11.477 44.338 1.00 41.25 101 LYS A O 1
ATOM 803 N N . VAL A 1 102 ? -33.053 -13.582 44.594 1.00 35.44 102 VAL A N 1
ATOM 804 C CA . VAL A 1 102 ? -32.412 -13.712 43.283 1.00 35.44 102 VAL A CA 1
ATOM 805 C C . VAL A 1 102 ? -33.514 -13.960 42.250 1.00 35.44 102 VAL A C 1
ATOM 807 O O . VAL A 1 102 ? -34.167 -15.001 42.252 1.00 35.44 102 VAL A O 1
ATOM 810 N N . MET A 1 103 ? -33.742 -12.990 41.367 1.00 35.06 103 MET A N 1
ATOM 811 C CA . MET A 1 103 ? -34.438 -13.227 40.104 1.00 35.06 103 MET A CA 1
ATOM 812 C C . MET A 1 103 ? -33.439 -13.893 39.146 1.00 35.06 103 MET A C 1
ATOM 814 O O . MET A 1 103 ? -32.441 -13.254 38.811 1.00 35.06 103 MET A O 1
ATOM 818 N N . PRO A 1 104 ? -33.661 -15.136 38.681 1.00 36.97 104 PRO A N 1
ATOM 819 C CA . PRO A 1 104 ? -32.929 -15.653 37.534 1.00 36.97 104 PRO A CA 1
ATOM 820 C C . PRO A 1 104 ? -33.310 -14.817 36.309 1.00 36.97 104 PRO A C 1
ATOM 822 O O . PRO A 1 104 ? -34.453 -14.844 35.845 1.00 36.97 104 PRO A O 1
ATOM 825 N N . THR A 1 105 ? -32.357 -14.064 35.769 1.00 44.53 105 THR A N 1
ATOM 826 C CA . THR A 1 105 ? -32.485 -13.492 34.432 1.00 44.53 105 THR A CA 1
ATOM 827 C C . THR A 1 105 ? -32.326 -14.636 33.437 1.00 44.53 105 THR A C 1
ATOM 829 O O . THR A 1 105 ? -31.226 -15.009 33.043 1.00 44.53 105 THR A O 1
ATOM 832 N N . THR A 1 106 ? -33.462 -15.213 33.029 1.00 44.75 106 THR A N 1
ATOM 833 C CA . THR A 1 106 ? -33.568 -16.363 32.106 1.00 44.75 106 THR A CA 1
ATOM 834 C C . THR A 1 106 ? -32.944 -17.669 32.642 1.00 44.75 106 THR A C 1
ATOM 836 O O . THR A 1 106 ? -32.057 -17.666 33.488 1.00 44.75 106 THR A O 1
ATOM 839 N N . LYS A 1 107 ? -33.463 -18.832 32.210 1.00 51.06 107 LYS A N 1
ATOM 840 C CA . LYS A 1 107 ? -33.026 -20.170 32.671 1.00 51.06 107 LYS A CA 1
ATOM 841 C C . LYS A 1 107 ? -31.484 -20.294 32.707 1.00 51.06 107 LYS A C 1
ATOM 843 O O . LYS A 1 107 ? -30.863 -20.433 31.659 1.00 51.06 107 LYS A O 1
ATOM 848 N N . GLY A 1 108 ? -30.897 -20.320 33.910 1.00 64.38 108 GLY A N 1
ATOM 849 C CA . GLY A 1 108 ? -29.525 -20.787 34.156 1.00 64.38 108 GLY A CA 1
ATOM 850 C C . GLY A 1 108 ? -28.385 -19.755 34.145 1.00 64.38 108 GLY A C 1
ATOM 851 O O . GLY A 1 108 ? -27.237 -20.178 34.004 1.00 64.38 108 GLY A O 1
ATOM 852 N N . ILE A 1 109 ? -28.646 -18.448 34.299 1.00 76.44 109 ILE A N 1
ATOM 853 C CA . ILE A 1 109 ? -27.606 -17.397 34.388 1.00 76.44 109 ILE A CA 1
ATOM 854 C C . ILE A 1 109 ? -27.751 -16.605 35.702 1.00 76.44 109 ILE A C 1
ATOM 856 O O . ILE A 1 109 ? -28.862 -16.304 36.131 1.00 76.44 109 ILE A O 1
ATOM 860 N N . VAL A 1 110 ? -26.622 -16.285 36.338 1.00 81.00 110 VAL A N 1
ATOM 861 C CA . VAL A 1 110 ? -26.489 -15.478 37.561 1.00 81.00 110 VAL A CA 1
ATOM 862 C C . VAL A 1 110 ? -25.558 -14.288 37.317 1.00 81.00 110 VAL A C 1
ATOM 864 O O . VAL A 1 110 ? -24.694 -14.345 36.438 1.00 81.00 110 VAL A O 1
ATOM 867 N N . THR A 1 111 ? -25.716 -13.221 38.101 1.00 81.19 111 THR A N 1
ATOM 868 C CA . THR A 1 111 ? -24.877 -12.014 38.032 1.00 81.19 111 THR A CA 1
ATOM 869 C C . THR A 1 111 ? -24.006 -11.895 39.278 1.00 81.19 111 THR A C 1
ATOM 871 O O . THR A 1 111 ? -24.511 -11.953 40.398 1.00 81.19 111 THR A O 1
ATOM 874 N N . THR A 1 112 ? -22.709 -11.669 39.091 1.00 86.00 112 THR A N 1
ATOM 875 C CA . THR A 1 112 ? -21.742 -11.343 40.144 1.00 86.00 112 THR A CA 1
ATOM 876 C C . THR A 1 112 ? -21.253 -9.910 39.942 1.00 86.00 112 THR A C 1
ATOM 878 O O . THR A 1 112 ? -20.856 -9.532 38.837 1.00 86.00 112 THR A O 1
ATOM 881 N N . LEU A 1 113 ? -21.288 -9.105 41.003 1.00 85.69 113 LEU A N 1
ATOM 882 C CA . LEU A 1 113 ? -20.845 -7.712 40.984 1.00 85.69 113 LEU A CA 1
ATOM 883 C C . LEU A 1 113 ? -19.418 -7.587 41.523 1.00 85.69 113 LEU A C 1
ATOM 885 O O . LEU A 1 113 ? -19.091 -8.172 42.554 1.00 85.69 113 LEU A O 1
ATOM 889 N N . PHE A 1 114 ? -18.591 -6.770 40.874 1.00 89.75 114 PHE A N 1
ATOM 890 C CA . PHE A 1 114 ? -17.243 -6.436 41.340 1.00 89.75 114 PHE A CA 1
ATOM 891 C C . PHE A 1 114 ? -17.086 -4.925 41.434 1.00 89.75 114 PHE A C 1
ATOM 893 O O . PHE A 1 114 ? -17.421 -4.226 40.484 1.00 89.75 114 PHE A O 1
ATOM 900 N N . LYS A 1 115 ? -16.571 -4.413 42.552 1.00 91.44 115 LYS A N 1
ATOM 901 C CA . LYS A 1 115 ? -16.249 -2.996 42.738 1.00 91.44 115 LYS A CA 1
ATOM 902 C C . LYS A 1 115 ? -14.746 -2.796 42.623 1.00 91.44 115 LYS A C 1
ATOM 904 O O . LYS A 1 115 ? -13.993 -3.402 43.375 1.00 91.44 115 LYS A O 1
ATOM 909 N N . ILE A 1 116 ? -14.322 -1.938 41.708 1.00 93.19 116 ILE A N 1
ATOM 910 C CA . ILE A 1 116 ? -12.914 -1.689 41.422 1.00 93.19 116 ILE A CA 1
ATOM 911 C C . ILE A 1 116 ? -12.477 -0.389 42.094 1.00 93.19 116 ILE A C 1
ATOM 913 O O . ILE A 1 116 ? -13.077 0.670 41.882 1.00 93.19 116 ILE A O 1
ATOM 917 N N . ILE A 1 117 ? -11.425 -0.485 42.899 1.00 92.44 117 ILE A N 1
ATOM 918 C CA . ILE A 1 117 ? -10.794 0.645 43.583 1.00 92.44 117 ILE A CA 1
ATOM 919 C C . ILE A 1 117 ? -9.280 0.596 43.386 1.00 92.44 117 ILE A C 1
ATOM 921 O O . ILE A 1 117 ? -8.714 -0.483 43.206 1.00 92.44 117 ILE A O 1
ATOM 925 N N . ASP A 1 118 ? -8.614 1.743 43.426 1.00 91.56 118 ASP A N 1
ATOM 926 C CA . ASP A 1 118 ? -7.152 1.786 43.378 1.00 91.56 118 ASP A CA 1
ATOM 927 C C . ASP A 1 118 ? -6.494 1.434 44.730 1.00 91.56 118 ASP A C 1
ATOM 929 O O . ASP A 1 118 ? -7.175 1.155 45.726 1.00 91.56 118 ASP A O 1
ATOM 933 N N . CYS A 1 119 ? -5.157 1.440 44.786 1.00 90.25 119 CYS A N 1
ATOM 934 C CA . CYS A 1 119 ? -4.417 1.142 46.018 1.00 90.25 119 CYS A CA 1
ATOM 935 C C . CYS A 1 119 ? -4.720 2.123 47.175 1.00 90.25 119 CYS A C 1
ATOM 937 O O . CYS A 1 119 ? -4.546 1.764 48.343 1.00 90.25 119 CYS A O 1
ATOM 939 N N . ASN A 1 120 ? -5.241 3.312 46.857 1.00 91.31 120 ASN A N 1
ATOM 940 C CA . ASN A 1 120 ? -5.634 4.376 47.782 1.00 91.31 120 ASN A CA 1
ATOM 941 C C . ASN A 1 120 ? -7.153 4.404 48.040 1.00 91.31 120 ASN A C 1
ATOM 943 O O . ASN A 1 120 ? -7.668 5.372 48.592 1.00 91.31 120 ASN A O 1
ATOM 947 N N . GLU A 1 121 ? -7.871 3.350 47.640 1.00 88.50 121 GLU A N 1
ATOM 948 C CA . GLU A 1 121 ? -9.321 3.186 47.811 1.00 88.50 121 GLU A CA 1
ATOM 949 C C . GLU A 1 121 ? -10.183 4.169 47.008 1.00 88.50 121 GLU A C 1
ATOM 951 O O . GLU A 1 121 ? -11.392 4.295 47.231 1.00 88.50 121 GLU A O 1
ATOM 956 N N . LYS A 1 122 ? -9.596 4.823 46.003 1.00 90.06 122 LYS A N 1
ATOM 957 C CA . LYS A 1 122 ? -10.324 5.685 45.078 1.00 90.06 122 LYS A CA 1
ATOM 958 C C . LYS A 1 122 ? -11.136 4.837 44.108 1.00 90.06 122 LYS A C 1
ATOM 960 O O . LYS A 1 122 ? -10.646 3.874 43.520 1.00 90.06 122 LYS A O 1
ATOM 965 N N . ILE A 1 123 ? -12.397 5.216 43.926 1.00 89.75 123 ILE A N 1
ATOM 966 C CA . ILE A 1 123 ? -13.318 4.552 43.002 1.00 89.75 123 ILE A CA 1
ATOM 967 C C . ILE A 1 123 ? -12.889 4.842 41.561 1.00 89.75 123 ILE A C 1
ATOM 969 O O . ILE A 1 123 ? -12.789 6.003 41.162 1.00 89.75 123 ILE A O 1
ATOM 973 N N . LEU A 1 124 ? -12.680 3.787 40.771 1.00 88.75 124 LEU A N 1
ATOM 974 C CA . LEU A 1 124 ? -12.317 3.897 39.359 1.00 88.75 124 LEU A CA 1
ATOM 975 C C . LEU A 1 124 ? -13.570 3.804 38.490 1.00 88.75 124 LEU A C 1
ATOM 977 O O . LEU A 1 124 ? -14.203 2.750 38.423 1.00 88.75 124 LEU A O 1
ATOM 981 N N . THR A 1 125 ? -13.938 4.899 37.824 1.00 87.75 125 THR A N 1
ATOM 982 C CA . THR A 1 125 ? -15.134 4.986 36.970 1.00 87.75 125 THR A CA 1
ATOM 983 C C . THR A 1 125 ? -14.783 4.777 35.499 1.00 87.75 125 THR A C 1
ATOM 985 O O . THR A 1 125 ? -13.709 5.164 35.049 1.00 87.75 125 THR A O 1
ATOM 988 N N . SER A 1 126 ? -15.677 4.137 34.740 1.00 88.00 126 SER A N 1
ATOM 989 C CA . SER A 1 126 ? -15.459 3.750 33.333 1.00 88.00 126 SER A CA 1
ATOM 990 C C . SER A 1 126 ? -14.148 2.987 33.075 1.00 88.00 126 SER A C 1
ATOM 992 O O . SER A 1 126 ? -13.626 2.999 31.962 1.00 88.00 126 SER A O 1
ATOM 994 N N . PHE A 1 127 ? -13.616 2.317 34.097 1.00 91.19 127 PHE A N 1
ATOM 995 C CA . PHE A 1 127 ? -12.316 1.662 34.068 1.00 91.19 127 PHE A CA 1
ATOM 996 C C . PHE A 1 127 ? -12.422 0.276 33.418 1.00 91.19 127 PHE A C 1
ATOM 998 O O . PHE A 1 127 ? -13.356 -0.468 33.741 1.00 91.19 127 PHE A O 1
ATOM 1005 N N . PRO A 1 128 ? -11.499 -0.090 32.515 1.00 91.69 128 PRO A N 1
ATOM 1006 C CA . PRO A 1 128 ? -11.541 -1.348 31.784 1.00 91.69 128 PRO A CA 1
ATOM 1007 C C . PRO A 1 128 ? -11.168 -2.544 32.673 1.00 91.69 128 PRO A C 1
ATOM 1009 O O . PRO A 1 128 ? -10.146 -2.570 33.358 1.00 91.69 128 PRO A O 1
ATOM 1012 N N . VAL A 1 129 ? -11.991 -3.586 32.613 1.00 92.31 129 VAL A N 1
ATOM 1013 C CA . VAL A 1 129 ? -11.836 -4.835 33.367 1.00 92.31 129 VAL A CA 1
ATOM 1014 C C . VAL A 1 129 ? -12.137 -6.005 32.447 1.00 92.31 129 VAL A C 1
ATOM 1016 O O . VAL A 1 129 ? -13.086 -5.961 31.667 1.00 92.31 129 VAL A O 1
ATOM 1019 N N . LYS A 1 130 ? -11.378 -7.092 32.556 1.00 93.50 130 LYS A N 1
ATOM 1020 C CA . LYS A 1 130 ? -11.675 -8.351 31.874 1.00 93.50 130 LYS A CA 1
ATOM 1021 C C . LYS A 1 130 ? -12.178 -9.399 32.849 1.00 93.50 130 LYS A C 1
ATOM 1023 O O . LYS A 1 130 ? -11.711 -9.506 33.975 1.00 93.50 130 LYS A O 1
ATOM 1028 N N . SER A 1 131 ? -13.122 -10.202 32.379 1.00 91.38 131 SER A N 1
ATOM 1029 C CA . SER A 1 131 ? -13.657 -11.351 33.110 1.00 91.38 131 SER A CA 1
ATOM 1030 C C . SER A 1 131 ? -13.577 -12.606 32.249 1.00 91.38 131 SER A C 1
ATOM 1032 O O . SER A 1 131 ? -13.782 -12.542 31.030 1.00 91.38 131 SER A O 1
ATOM 1034 N N . ARG A 1 132 ? -13.263 -13.750 32.858 1.00 91.00 132 ARG A N 1
ATOM 1035 C CA . ARG A 1 132 ? -13.247 -15.052 32.174 1.00 91.00 132 ARG A CA 1
ATOM 1036 C C . ARG A 1 132 ? -13.505 -16.199 33.150 1.00 91.00 132 ARG A C 1
ATOM 1038 O O . ARG A 1 132 ? -13.170 -16.067 34.320 1.00 91.00 132 ARG A O 1
ATOM 1045 N N . PRO A 1 133 ? -14.045 -17.345 32.705 1.00 88.25 133 PRO A N 1
ATOM 1046 C CA . PRO A 1 133 ? -14.033 -18.549 33.525 1.00 88.25 133 PRO A CA 1
ATOM 1047 C C . PRO A 1 133 ? -12.599 -18.973 33.853 1.00 88.25 133 PRO A C 1
ATOM 1049 O O . PRO A 1 133 ? -11.724 -18.891 32.986 1.00 88.25 133 PRO A O 1
ATOM 1052 N N . LYS A 1 134 ? -12.379 -19.475 35.069 1.00 87.88 134 LYS A N 1
ATOM 1053 C CA . LYS A 1 134 ? -11.066 -19.933 35.533 1.00 87.88 134 LYS A CA 1
ATOM 1054 C C . LYS A 1 134 ? -10.417 -20.901 34.538 1.00 87.88 134 LYS A C 1
ATOM 1056 O O . LYS A 1 134 ? -11.060 -21.840 34.062 1.00 87.88 134 LYS A O 1
ATOM 1061 N N . GLY A 1 135 ? -9.160 -20.635 34.181 1.00 77.06 135 GLY A N 1
ATOM 1062 C CA . GLY A 1 135 ? -8.384 -21.451 33.236 1.00 77.06 135 GLY A CA 1
ATOM 1063 C C . GLY A 1 135 ? -8.761 -21.337 31.747 1.00 77.06 135 GLY A C 1
ATOM 1064 O O . GLY A 1 135 ? -8.208 -22.070 30.926 1.00 77.06 135 GLY A O 1
ATOM 1065 N N . LYS A 1 136 ? -9.679 -20.443 31.349 1.00 83.00 136 LYS A N 1
ATOM 1066 C CA . LYS A 1 136 ? -9.962 -20.165 29.925 1.00 83.00 136 LYS A CA 1
ATOM 1067 C C . LYS A 1 136 ? -9.115 -19.004 29.404 1.00 83.00 136 LYS A C 1
ATOM 1069 O O . LYS A 1 136 ? -8.852 -18.047 30.118 1.00 83.00 136 LYS A O 1
ATOM 1074 N N . GLN A 1 137 ? -8.724 -19.062 28.128 1.00 74.69 137 GLN A N 1
ATOM 1075 C CA . GLN A 1 137 ? -7.983 -17.972 27.477 1.00 74.69 137 GLN A CA 1
ATOM 1076 C C . GLN A 1 137 ? -8.895 -16.833 26.994 1.00 74.69 137 GLN A C 1
ATOM 1078 O O . GLN A 1 137 ? -8.500 -15.673 27.037 1.00 74.69 137 GLN A O 1
ATOM 1083 N N . SER A 1 138 ? -10.123 -17.141 26.565 1.00 77.50 138 SER A N 1
ATOM 1084 C CA . SER A 1 138 ? -11.090 -16.144 26.096 1.00 77.50 138 SER A CA 1
ATOM 1085 C C . SER A 1 138 ? -11.654 -15.324 27.260 1.00 77.50 138 SER A C 1
ATOM 1087 O O . SER A 1 138 ? -12.255 -15.889 28.176 1.00 77.50 138 SER A O 1
ATOM 1089 N N . SER A 1 139 ? -11.512 -14.002 27.194 1.00 84.44 139 SER A N 1
ATOM 1090 C CA . SER A 1 139 ? -11.994 -13.056 28.207 1.00 84.44 139 SER A CA 1
ATOM 1091 C C . SER A 1 139 ? -12.848 -11.955 27.591 1.00 84.44 139 SER A C 1
ATOM 1093 O O . SER A 1 139 ? -12.563 -11.516 26.478 1.00 84.44 139 SER A O 1
ATOM 1095 N N . PHE A 1 140 ? -13.821 -11.453 28.344 1.00 85.19 140 PHE A N 1
ATOM 1096 C CA . PHE A 1 140 ? -14.693 -10.355 27.933 1.00 85.19 140 PHE A CA 1
ATOM 1097 C C . PHE A 1 140 ? -14.317 -9.074 28.668 1.00 85.19 140 PHE A C 1
ATOM 1099 O O . PHE A 1 140 ? -14.245 -9.078 29.899 1.00 85.19 140 PHE A O 1
ATOM 1106 N N . GLU A 1 141 ? -14.093 -7.999 27.914 1.00 87.44 141 GLU A N 1
ATOM 1107 C CA . GLU A 1 141 ? -13.807 -6.671 28.455 1.00 87.44 141 GLU A CA 1
ATOM 1108 C C . GLU A 1 141 ? -15.104 -5.926 28.786 1.00 87.44 141 GLU A C 1
ATOM 1110 O O . GLU A 1 141 ? -16.087 -5.973 28.045 1.00 87.44 141 GLU A O 1
ATOM 1115 N N . ARG A 1 142 ? -15.106 -5.266 29.937 1.00 88.75 142 ARG A N 1
ATOM 1116 C CA . ARG A 1 142 ? -16.219 -4.550 30.553 1.00 88.75 142 ARG A CA 1
ATOM 1117 C C . ARG A 1 142 ? -15.678 -3.263 31.169 1.00 88.75 142 ARG A C 1
ATOM 1119 O O . ARG A 1 142 ? -14.473 -3.132 31.354 1.00 88.75 142 ARG A O 1
ATOM 1126 N N . HIS A 1 143 ? -16.565 -2.330 31.491 1.00 89.69 143 HIS A N 1
ATOM 1127 C CA . HIS A 1 143 ? -16.187 -1.054 32.097 1.00 89.69 143 HIS A CA 1
ATOM 1128 C C . HIS A 1 143 ? -16.983 -0.844 33.379 1.00 89.69 143 HIS A C 1
ATOM 1130 O O . HIS A 1 143 ? -18.151 -1.233 33.447 1.00 89.69 143 HIS A O 1
ATOM 1136 N N . THR A 1 144 ? -16.354 -0.249 34.386 1.00 89.31 144 THR A N 1
ATOM 1137 C CA . THR A 1 144 ? -17.041 0.093 35.633 1.00 89.31 144 THR A CA 1
ATOM 1138 C C . THR A 1 144 ? -18.042 1.230 35.437 1.00 89.31 144 THR A C 1
ATOM 1140 O O . THR A 1 144 ? -17.855 2.117 34.604 1.00 89.31 144 THR A O 1
ATOM 1143 N N . ASN A 1 145 ? -19.117 1.229 36.219 1.00 85.81 145 ASN A N 1
ATOM 1144 C CA . ASN A 1 145 ? -20.063 2.341 36.280 1.00 85.81 145 ASN A CA 1
ATOM 1145 C C . ASN A 1 145 ? -19.543 3.489 37.175 1.00 85.81 14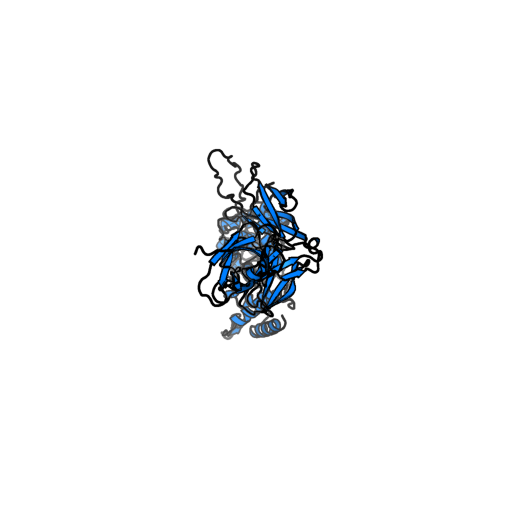5 ASN A C 1
ATOM 1147 O O . ASN A 1 145 ? -18.391 3.497 37.613 1.00 85.81 145 ASN A O 1
ATOM 1151 N N . GLU A 1 146 ? -20.394 4.476 37.461 1.00 82.50 146 GLU A N 1
ATOM 1152 C CA . GLU A 1 146 ? -20.042 5.655 38.271 1.00 82.50 146 GLU A CA 1
ATOM 1153 C C . GLU A 1 146 ? -19.747 5.318 39.742 1.00 82.50 146 GLU A C 1
ATOM 1155 O O . GLU A 1 146 ? -19.057 6.068 40.425 1.00 82.50 146 GLU A O 1
ATOM 1160 N N . GLN A 1 147 ? -20.206 4.161 40.220 1.00 84.00 147 GLN A N 1
ATOM 1161 C CA . GLN A 1 147 ? -19.913 3.621 41.547 1.00 84.00 147 GLN A CA 1
ATOM 1162 C C . GLN A 1 147 ? -18.680 2.696 41.554 1.00 84.00 147 GLN A C 1
ATOM 1164 O O . GLN A 1 147 ? -18.358 2.107 42.591 1.00 84.00 147 GLN A O 1
ATOM 1169 N N . GLY A 1 148 ? -17.996 2.547 40.413 1.00 87.00 148 GLY A N 1
ATOM 1170 C CA . GLY A 1 148 ? -16.859 1.645 40.235 1.00 87.00 148 GLY A CA 1
ATOM 1171 C C . GLY A 1 148 ? -17.247 0.175 40.110 1.00 87.00 148 GLY A C 1
ATOM 1172 O O . GLY A 1 148 ? -16.400 -0.691 40.299 1.00 87.00 148 GLY A O 1
ATOM 1173 N N . ILE A 1 149 ? -18.515 -0.132 39.831 1.00 88.50 149 ILE A N 1
ATOM 1174 C CA . ILE A 1 149 ? -19.038 -1.500 39.802 1.00 88.50 149 ILE A CA 1
ATOM 1175 C C . ILE A 1 149 ? -19.081 -2.025 38.366 1.00 88.50 149 ILE A C 1
ATOM 1177 O O . ILE A 1 149 ? -19.513 -1.324 37.452 1.00 88.50 149 ILE A O 1
ATOM 1181 N N . VAL A 1 150 ? -18.668 -3.275 38.176 1.00 88.94 150 VAL A N 1
ATOM 1182 C CA . VAL A 1 150 ? -18.831 -4.041 36.941 1.00 88.94 150 VAL A CA 1
ATOM 1183 C C . VAL A 1 150 ? -19.669 -5.291 37.201 1.00 88.94 150 VAL A C 1
ATOM 1185 O O . VAL A 1 150 ? -19.451 -6.019 38.171 1.00 88.94 150 VAL A O 1
ATOM 1188 N N . GLU A 1 151 ? -20.631 -5.543 36.317 1.00 89.56 151 GLU A N 1
ATOM 1189 C CA . GLU A 1 151 ? -21.499 -6.718 36.377 1.00 89.56 151 GLU A CA 1
ATOM 1190 C C . GLU A 1 151 ? -20.959 -7.825 35.469 1.00 89.56 151 GLU A C 1
ATOM 1192 O O . GLU A 1 151 ? -20.690 -7.602 34.281 1.00 89.56 151 GLU A O 1
ATOM 1197 N N . VAL A 1 152 ? -20.820 -9.035 36.009 1.00 87.00 152 VAL A N 1
ATOM 1198 C CA . VAL A 1 152 ? -20.399 -10.221 35.262 1.00 87.00 152 VAL A CA 1
ATOM 1199 C C . VAL A 1 152 ? -21.495 -11.269 35.330 1.00 87.00 152 VAL A C 1
ATOM 1201 O O . VAL A 1 152 ? -21.880 -11.708 36.407 1.00 87.00 152 VAL A O 1
ATOM 1204 N N . VAL A 1 153 ? -21.983 -11.681 34.164 1.00 86.56 153 VAL A N 1
ATOM 1205 C CA . VAL A 1 153 ? -22.994 -12.734 34.030 1.00 86.56 153 VAL A CA 1
ATOM 1206 C C . VAL A 1 153 ? -22.335 -14.071 33.702 1.00 86.56 153 VAL A C 1
ATOM 1208 O O . VAL A 1 153 ? -21.440 -14.135 32.855 1.00 86.56 153 VAL A O 1
ATOM 1211 N N . SER A 1 154 ? -22.773 -15.143 34.354 1.00 83.38 154 SER A N 1
ATOM 1212 C CA . SER A 1 154 ? -22.275 -16.505 34.128 1.00 83.38 154 SER A CA 1
ATOM 1213 C C . SER A 1 154 ? -23.313 -17.551 34.525 1.00 83.38 154 SER A C 1
ATOM 1215 O O . SER A 1 154 ? -24.298 -17.233 35.176 1.00 83.38 154 SER A O 1
ATOM 1217 N N . SER A 1 155 ? -23.081 -18.827 34.214 1.00 84.19 155 SER A N 1
ATOM 1218 C CA . SER A 1 155 ? -23.829 -19.907 34.871 1.00 84.19 155 SER A CA 1
ATOM 1219 C C . SER A 1 155 ? -23.585 -19.906 36.392 1.00 84.19 155 SER A C 1
ATOM 1221 O O . SER A 1 155 ? -22.531 -19.419 36.825 1.00 84.19 155 SER A O 1
ATOM 1223 N N . PRO A 1 156 ? -24.520 -20.449 37.193 1.00 83.06 156 PRO A N 1
ATOM 1224 C CA . PRO A 1 156 ? -24.313 -20.700 38.615 1.00 83.06 156 PRO A CA 1
ATOM 1225 C C . PRO A 1 156 ? -23.065 -21.543 38.901 1.00 83.06 156 PRO A C 1
ATOM 1227 O O . PRO A 1 156 ? -22.653 -22.349 38.062 1.00 83.06 156 PRO A O 1
ATOM 1230 N N . ASN A 1 157 ? -22.513 -21.404 40.106 1.00 83.69 157 ASN A N 1
ATOM 1231 C CA . ASN A 1 157 ? -21.409 -22.207 40.644 1.00 83.69 157 ASN A CA 1
ATOM 1232 C C . ASN A 1 157 ? -20.137 -22.236 39.773 1.00 83.69 157 ASN A C 1
ATOM 1234 O O . ASN A 1 157 ? -19.458 -23.260 39.655 1.00 83.69 157 ASN A O 1
ATOM 1238 N N . ARG A 1 158 ? -19.816 -21.123 39.111 1.00 86.19 158 ARG A N 1
ATOM 1239 C CA . ARG A 1 158 ? -18.704 -21.010 38.165 1.00 86.19 158 ARG A CA 1
ATOM 1240 C C . ARG A 1 158 ? -17.582 -20.162 38.744 1.00 86.19 158 ARG A C 1
ATOM 1242 O O . ARG A 1 158 ? -17.818 -19.022 39.113 1.00 86.19 158 ARG A O 1
ATOM 1249 N N . ASP A 1 159 ? -16.350 -20.662 38.714 1.00 89.44 159 ASP A N 1
ATOM 1250 C CA . ASP A 1 159 ? -15.184 -19.839 39.046 1.00 89.44 159 ASP A CA 1
ATOM 1251 C C . ASP A 1 159 ? -14.928 -18.800 37.941 1.00 89.44 159 ASP A C 1
ATOM 1253 O O . ASP A 1 159 ? -14.635 -19.150 36.791 1.00 89.44 159 ASP A O 1
ATOM 1257 N N . ILE A 1 160 ? -15.034 -17.523 38.296 1.00 89.38 160 ILE A N 1
ATOM 1258 C CA . ILE A 1 160 ? -14.803 -16.353 37.448 1.00 89.38 160 ILE A CA 1
ATOM 1259 C C . ILE A 1 160 ? -13.502 -15.686 37.885 1.00 89.38 160 ILE A C 1
ATOM 1261 O O . ILE A 1 160 ? -13.377 -15.249 39.021 1.00 89.38 160 ILE A O 1
ATOM 1265 N N . GLU A 1 161 ? -12.557 -15.554 36.965 1.00 92.69 161 GLU A N 1
ATOM 1266 C CA . GLU A 1 161 ? -11.356 -14.737 37.108 1.00 92.69 161 GLU A CA 1
ATOM 1267 C C . GLU A 1 161 ? -11.623 -13.292 36.664 1.00 92.69 161 GLU A C 1
ATOM 1269 O O . GLU A 1 161 ? -12.204 -13.063 35.596 1.00 92.69 161 GLU A O 1
ATOM 1274 N N . ILE A 1 162 ? -11.138 -12.328 37.452 1.00 92.56 162 ILE A N 1
ATOM 1275 C CA . ILE A 1 162 ? -11.148 -10.897 37.133 1.00 92.56 162 ILE A CA 1
ATOM 1276 C C . ILE A 1 162 ? -9.728 -10.408 36.893 1.00 92.56 162 ILE A C 1
ATOM 1278 O O . ILE A 1 162 ? -8.842 -10.572 37.734 1.00 92.56 162 ILE A O 1
ATOM 1282 N N . LEU A 1 163 ? -9.532 -9.775 35.741 1.00 93.44 163 LEU A N 1
ATOM 1283 C CA . LEU A 1 163 ? -8.287 -9.152 35.339 1.00 93.44 163 LEU A CA 1
ATOM 1284 C C . LEU A 1 163 ? -8.498 -7.644 35.220 1.00 93.44 163 LEU A C 1
ATOM 1286 O O . LEU A 1 163 ? -9.467 -7.200 34.605 1.00 93.44 163 LEU A O 1
ATOM 1290 N N . VAL A 1 164 ? -7.577 -6.859 35.761 1.00 92.31 164 VAL A N 1
ATOM 1291 C CA . VAL A 1 164 ? -7.605 -5.391 35.679 1.00 92.31 164 VAL A CA 1
ATOM 1292 C C . VAL A 1 164 ? -6.453 -4.906 34.811 1.00 92.31 164 VAL A C 1
ATOM 1294 O O . VAL A 1 164 ? -5.419 -5.572 34.730 1.00 92.31 164 VAL A O 1
ATOM 1297 N N . LEU A 1 165 ? -6.640 -3.770 34.145 1.00 91.62 165 LEU A N 1
ATOM 1298 C CA . LEU A 1 165 ? -5.568 -3.120 33.399 1.00 91.62 165 LEU A CA 1
ATOM 1299 C C . LEU A 1 165 ? -4.467 -2.646 34.367 1.00 91.62 165 LEU A C 1
ATOM 1301 O O . LEU A 1 165 ? -4.776 -2.153 35.452 1.00 91.62 165 LEU A O 1
ATOM 1305 N N . THR A 1 166 ? -3.203 -2.792 33.976 1.00 90.56 166 THR A N 1
ATOM 1306 C CA . THR A 1 166 ? -2.015 -2.277 34.679 1.00 90.56 166 THR A CA 1
ATOM 1307 C C . THR A 1 166 ? -1.453 -1.046 33.967 1.00 90.56 166 THR A C 1
ATOM 1309 O O . THR A 1 166 ? -1.815 -0.767 32.820 1.00 90.56 166 THR A O 1
ATOM 1312 N N . SER A 1 167 ? -0.535 -0.318 34.608 1.00 88.38 167 SER A N 1
ATOM 1313 C CA . SER A 1 167 ? 0.120 0.847 33.986 1.00 88.38 167 SER A CA 1
ATOM 1314 C C . SER A 1 167 ? 0.985 0.502 32.761 1.00 88.38 167 SER A C 1
ATOM 1316 O O . SER A 1 167 ? 1.297 1.378 31.956 1.00 88.38 167 SER A O 1
ATOM 1318 N N . ASN A 1 168 ? 1.305 -0.780 32.553 1.00 87.81 168 ASN A N 1
ATOM 1319 C CA . ASN A 1 168 ? 1.995 -1.280 31.358 1.00 87.81 168 ASN A CA 1
ATOM 1320 C C . ASN A 1 168 ? 1.048 -1.565 30.173 1.00 87.81 168 ASN A C 1
ATOM 1322 O O . ASN A 1 168 ? 1.482 -2.108 29.161 1.00 87.81 168 ASN A O 1
ATOM 1326 N N . ASP A 1 169 ? -0.233 -1.195 30.282 1.00 88.00 169 ASP A N 1
ATOM 1327 C CA . ASP A 1 169 ? -1.293 -1.456 29.297 1.00 88.00 169 ASP A CA 1
ATOM 1328 C C . ASP A 1 169 ? -1.623 -2.953 29.100 1.00 88.00 169 ASP A C 1
ATOM 1330 O O . ASP A 1 169 ? -2.167 -3.371 28.071 1.00 88.00 169 ASP A O 1
ATOM 1334 N N . GLU A 1 170 ? -1.345 -3.777 30.114 1.00 89.81 170 GLU A N 1
ATOM 1335 C CA . GLU A 1 170 ? -1.617 -5.218 30.128 1.00 89.81 170 GLU A CA 1
ATOM 1336 C C . GLU A 1 170 ? -2.684 -5.578 31.166 1.00 89.81 170 GLU A C 1
ATOM 1338 O O . GLU A 1 170 ? -2.844 -4.900 32.175 1.00 89.81 170 GLU A O 1
ATOM 1343 N N . PHE A 1 171 ? -3.432 -6.660 30.942 1.00 91.12 171 PHE A N 1
ATOM 1344 C CA . PHE A 1 171 ? -4.420 -7.132 31.916 1.00 91.12 171 PHE A CA 1
ATOM 1345 C C . PHE A 1 171 ? -3.807 -8.178 32.846 1.00 91.12 171 PHE A C 1
ATOM 1347 O O . PHE A 1 171 ? -3.461 -9.272 32.399 1.00 91.12 171 PHE A O 1
ATOM 1354 N N . ALA A 1 172 ? -3.747 -7.870 34.140 1.00 91.31 172 ALA A N 1
ATOM 1355 C CA . ALA A 1 172 ? -3.246 -8.770 35.172 1.00 91.31 172 ALA A CA 1
ATOM 1356 C C . ALA A 1 172 ? -4.394 -9.368 35.992 1.00 91.31 172 ALA A C 1
ATOM 1358 O O . ALA A 1 172 ? -5.338 -8.670 36.368 1.00 91.31 172 ALA A O 1
ATOM 1359 N N . LEU A 1 173 ? -4.307 -10.667 36.286 1.00 92.00 173 LEU A N 1
ATOM 1360 C CA . LEU A 1 173 ? -5.256 -11.364 37.154 1.00 92.00 173 LEU A CA 1
ATOM 1361 C C . LEU A 1 173 ? -5.191 -10.796 38.578 1.00 92.00 173 LEU A C 1
ATOM 1363 O O . LEU A 1 173 ? -4.113 -10.728 39.164 1.00 92.00 173 LEU A O 1
ATOM 1367 N N . LYS A 1 174 ? -6.347 -10.426 39.138 1.00 89.00 174 LYS A N 1
ATOM 1368 C CA . LYS A 1 174 ? -6.459 -9.892 40.505 1.00 89.00 174 LYS A CA 1
ATOM 1369 C C . LYS A 1 174 ? -7.172 -10.801 41.483 1.00 89.00 174 LYS A C 1
ATOM 1371 O O . LYS A 1 174 ? -6.902 -10.739 42.675 1.00 89.00 174 LYS A O 1
ATOM 1376 N N . GLY A 1 175 ? -8.077 -11.634 40.996 1.00 83.62 175 GLY A N 1
ATOM 1377 C CA . GLY A 1 175 ? -8.838 -12.515 41.862 1.00 83.62 175 GLY A CA 1
ATOM 1378 C C . GLY A 1 175 ? -9.682 -13.495 41.076 1.00 83.62 175 GLY A C 1
ATOM 1379 O O . GLY A 1 175 ? -9.888 -13.338 39.869 1.00 83.62 175 GLY A O 1
ATOM 1380 N N . ALA A 1 176 ? -10.169 -14.506 41.786 1.00 85.06 176 ALA A N 1
ATOM 1381 C CA . ALA A 1 176 ? -11.135 -15.462 41.282 1.00 85.06 176 ALA A CA 1
ATOM 1382 C C . ALA A 1 176 ? -12.255 -15.647 42.307 1.00 85.06 176 ALA A C 1
ATOM 1384 O O . ALA A 1 176 ? -11.994 -15.692 43.507 1.00 85.06 176 ALA A O 1
ATOM 1385 N N . VAL A 1 177 ? -13.490 -15.741 41.824 1.00 85.50 177 VAL A N 1
ATOM 1386 C CA . VAL A 1 177 ? -14.701 -15.789 42.646 1.00 85.50 177 VAL A CA 1
ATOM 1387 C C . VAL A 1 177 ? -15.642 -16.827 42.076 1.00 85.50 177 VAL A C 1
ATOM 1389 O O . VAL A 1 177 ? -15.843 -16.868 40.863 1.00 85.50 177 VAL A O 1
ATOM 1392 N N . ASN A 1 178 ? -16.231 -17.654 42.933 1.00 85.31 178 ASN A N 1
ATOM 1393 C CA . ASN A 1 178 ? -17.285 -18.553 42.499 1.00 85.31 178 ASN A CA 1
ATOM 1394 C C . ASN A 1 178 ? -18.605 -17.781 42.367 1.00 85.31 178 ASN A C 1
ATOM 1396 O O . ASN A 1 178 ? -18.982 -17.022 43.258 1.00 85.31 178 ASN A O 1
ATOM 1400 N N . SER A 1 179 ? -19.291 -17.942 41.238 1.00 81.31 179 SER A N 1
ATOM 1401 C CA . SER A 1 179 ? -20.527 -17.220 40.951 1.00 81.31 179 SER A CA 1
ATOM 1402 C C . SER A 1 179 ? -21.710 -17.678 41.798 1.00 81.31 179 SER A C 1
ATOM 1404 O O . SER A 1 179 ? -22.683 -16.935 41.862 1.00 81.31 179 SER A O 1
ATOM 1406 N N . GLU A 1 180 ? -21.648 -18.860 42.425 1.00 80.12 180 GLU A N 1
ATOM 1407 C CA . GLU A 1 180 ? -22.709 -19.445 43.255 1.00 80.12 180 GLU A CA 1
ATOM 1408 C C . GLU A 1 180 ? -24.105 -19.254 42.633 1.00 80.12 180 GLU A C 1
ATOM 1410 O O . GLU A 1 180 ? -24.338 -19.671 41.499 1.00 80.12 180 GLU A O 1
ATOM 1415 N N . HIS A 1 181 ? -25.024 -18.577 43.325 1.00 74.12 181 HIS A N 1
ATOM 1416 C CA . HIS A 1 181 ? -26.341 -18.184 42.817 1.00 74.12 181 HIS A CA 1
ATOM 1417 C C . HIS A 1 181 ? -26.402 -16.717 42.344 1.00 74.12 181 HIS A C 1
ATOM 1419 O O . HIS A 1 181 ? -27.482 -16.188 42.086 1.00 74.12 181 HIS A O 1
ATOM 1425 N N . GLY A 1 182 ? -25.252 -16.062 42.193 1.00 63.25 182 GLY A N 1
ATOM 1426 C CA . GLY A 1 182 ? -25.111 -14.626 41.968 1.00 63.25 182 GLY A CA 1
ATOM 1427 C C . GLY A 1 182 ? -25.039 -13.840 43.276 1.00 63.25 182 GLY A C 1
ATOM 1428 O O . GLY A 1 182 ? -25.380 -14.340 44.344 1.00 63.25 182 GLY A O 1
ATOM 1429 N N . SER A 1 183 ? -24.592 -12.587 43.199 1.00 64.56 183 SER A N 1
ATOM 1430 C CA . SER A 1 183 ? -24.488 -11.688 44.353 1.00 64.56 183 SER A CA 1
ATOM 1431 C C . SER A 1 183 ? -24.834 -10.258 43.959 1.00 64.56 183 SER A C 1
ATOM 1433 O O . SER A 1 183 ? -24.271 -9.721 43.006 1.00 64.56 183 SER A O 1
ATOM 1435 N N . GLN A 1 184 ? -25.709 -9.620 44.741 1.00 59.16 184 GLN A N 1
ATOM 1436 C CA . GLN A 1 184 ? -25.945 -8.172 44.675 1.00 59.16 184 GLN A CA 1
ATOM 1437 C C . GLN A 1 184 ? -24.949 -7.364 45.520 1.00 59.16 184 GLN A C 1
ATOM 1439 O O . GLN A 1 184 ? -24.956 -6.138 45.468 1.00 59.16 184 GLN A O 1
ATOM 1444 N N . ILE A 1 185 ? -24.097 -8.026 46.308 1.00 70.56 185 ILE A N 1
ATOM 1445 C CA . ILE A 1 185 ? -23.030 -7.373 47.068 1.00 70.56 185 ILE A CA 1
ATOM 1446 C C . ILE A 1 185 ? -21.773 -7.362 46.188 1.00 70.56 185 ILE A C 1
ATOM 1448 O O . ILE A 1 185 ? -21.273 -8.443 45.856 1.00 70.56 185 ILE A O 1
ATOM 1452 N N . PRO A 1 186 ? -21.255 -6.180 45.803 1.00 79.06 186 PRO A N 1
ATOM 1453 C CA . PRO A 1 186 ? -20.049 -6.091 44.996 1.00 79.06 186 PRO A CA 1
ATOM 1454 C C . PRO A 1 186 ? -18.825 -6.591 45.756 1.00 79.06 186 PRO A C 1
ATOM 1456 O O . PRO A 1 186 ? -18.526 -6.108 46.849 1.00 79.06 186 PRO A O 1
ATOM 1459 N N . GLN A 1 187 ? -18.082 -7.511 45.152 1.00 84.44 187 GLN A N 1
ATOM 1460 C CA . GLN A 1 187 ? -16.785 -7.923 45.671 1.00 84.44 187 GLN A CA 1
ATOM 1461 C C . GLN A 1 187 ? -15.719 -6.894 45.312 1.00 84.44 187 GLN A C 1
ATOM 1463 O O . GLN A 1 187 ? -15.610 -6.479 44.159 1.00 84.44 187 GLN A O 1
ATOM 1468 N N . ILE A 1 188 ? -14.941 -6.462 46.300 1.00 88.38 188 ILE A N 1
ATOM 1469 C CA . ILE A 1 188 ? -13.950 -5.405 46.108 1.00 88.38 188 ILE A CA 1
ATOM 1470 C C . ILE A 1 188 ? -12.692 -5.989 45.462 1.00 88.38 188 ILE A C 1
ATOM 1472 O O . ILE A 1 188 ? -12.086 -6.916 45.990 1.00 88.38 188 ILE A O 1
ATOM 1476 N N . ILE A 1 189 ? -12.283 -5.404 44.339 1.00 91.88 189 ILE A N 1
ATOM 1477 C CA . ILE A 1 189 ? -11.006 -5.653 43.678 1.00 91.88 189 ILE A CA 1
ATOM 1478 C C . ILE A 1 189 ? -10.167 -4.386 43.812 1.00 91.88 189 ILE A C 1
ATOM 1480 O O . ILE A 1 189 ? -10.515 -3.338 43.264 1.00 91.88 189 ILE A O 1
ATOM 1484 N N . LYS A 1 190 ? -9.063 -4.496 44.551 1.00 91.50 190 LYS A N 1
ATOM 1485 C CA . LYS A 1 190 ? -8.109 -3.410 44.778 1.00 91.50 190 LYS A CA 1
ATOM 1486 C C . LYS A 1 190 ? -6.938 -3.540 43.801 1.00 91.50 190 LYS A C 1
ATOM 1488 O O . LYS A 1 190 ? -6.374 -4.627 43.671 1.00 91.50 190 LYS A O 1
ATOM 1493 N N . LEU A 1 191 ? -6.606 -2.469 43.081 1.00 90.94 191 LEU A N 1
ATOM 1494 C CA . LEU A 1 191 ? -5.418 -2.426 42.218 1.00 90.94 191 LEU A CA 1
ATOM 1495 C C . LEU A 1 191 ? -4.147 -2.265 43.064 1.00 90.94 191 LEU A C 1
ATOM 1497 O O . LEU A 1 191 ? -4.196 -1.738 44.175 1.00 90.94 191 LEU A O 1
ATOM 1501 N N . ASP A 1 192 ? -3.006 -2.674 42.505 1.00 89.31 192 ASP A N 1
ATOM 1502 C CA . ASP A 1 192 ? -1.692 -2.505 43.154 1.00 89.31 192 ASP A CA 1
ATOM 1503 C C . ASP A 1 192 ? -1.135 -1.090 42.984 1.00 89.31 192 ASP A C 1
ATOM 1505 O O . ASP A 1 192 ? -0.209 -0.695 43.685 1.00 89.31 192 ASP A O 1
ATOM 1509 N N . GLU A 1 193 ? -1.677 -0.342 42.027 1.00 90.31 193 GLU A N 1
ATOM 1510 C CA . GLU A 1 193 ? -1.157 0.944 41.589 1.00 90.31 193 GLU A CA 1
ATOM 1511 C C . GLU A 1 193 ? -2.206 2.047 41.779 1.00 90.31 193 GLU A C 1
ATOM 1513 O O . GLU A 1 193 ? -3.411 1.777 41.679 1.00 90.31 193 GLU A O 1
ATOM 1518 N N . PRO A 1 194 ? -1.768 3.293 42.026 1.00 91.81 194 PRO A N 1
ATOM 1519 C CA . PRO A 1 194 ? -2.658 4.441 42.119 1.00 91.81 194 PRO A CA 1
ATOM 1520 C C . PRO A 1 194 ? -3.221 4.814 40.743 1.00 91.81 194 PRO A C 1
ATOM 1522 O O . PRO A 1 194 ? -2.567 4.626 39.712 1.00 91.81 194 PRO A O 1
ATOM 1525 N N . CYS A 1 195 ? -4.426 5.389 40.711 1.00 86.62 195 CYS A N 1
ATOM 1526 C CA . CYS A 1 195 ? -5.084 5.765 39.456 1.00 86.62 195 CYS A CA 1
ATOM 1527 C C . CYS A 1 195 ? -4.270 6.775 38.613 1.00 86.62 195 CYS A C 1
ATOM 1529 O O . CYS A 1 195 ? -4.387 6.820 37.389 1.00 86.62 195 CYS A O 1
ATOM 1531 N N . GLU A 1 196 ? -3.396 7.552 39.254 1.00 87.69 196 GLU A N 1
ATOM 1532 C CA . GLU A 1 196 ? -2.524 8.560 38.653 1.00 87.69 196 GLU A CA 1
ATOM 1533 C C . GLU A 1 196 ? -1.463 7.967 37.706 1.00 87.69 196 GLU A C 1
ATOM 1535 O O . GLU A 1 196 ? -0.927 8.694 36.864 1.00 87.69 196 GLU A O 1
ATOM 1540 N N . ASN A 1 197 ? -1.181 6.662 37.800 1.00 89.62 197 ASN A N 1
ATOM 1541 C CA . ASN A 1 197 ? -0.258 5.965 36.898 1.00 89.62 197 ASN A CA 1
ATOM 1542 C C . ASN A 1 197 ? -0.886 5.636 35.534 1.00 89.62 197 ASN A C 1
ATOM 1544 O O . ASN A 1 197 ? -0.170 5.376 34.570 1.00 89.62 197 ASN A O 1
ATOM 1548 N N . PHE A 1 198 ? -2.214 5.687 35.418 1.00 89.25 198 PHE A N 1
ATOM 1549 C CA . PHE A 1 198 ? -2.957 5.320 34.210 1.00 89.25 198 PHE A CA 1
ATOM 1550 C C . PHE A 1 198 ? -3.095 6.504 33.240 1.00 89.25 198 PHE A C 1
ATOM 1552 O O . PHE A 1 198 ? -4.195 6.864 32.813 1.00 89.25 198 PHE A O 1
ATOM 1559 N N . LYS A 1 199 ? -1.962 7.138 32.919 1.00 88.75 199 LYS A N 1
ATOM 1560 C CA . LYS A 1 199 ? -1.875 8.243 31.954 1.00 88.75 199 LYS A CA 1
ATOM 1561 C C . LYS A 1 199 ? -1.932 7.695 30.535 1.00 88.75 199 LYS A C 1
ATOM 1563 O O . LYS A 1 199 ? -1.232 6.740 30.226 1.00 88.75 199 LYS A O 1
ATOM 1568 N N . SER A 1 200 ? -2.721 8.324 29.676 1.00 86.38 200 SER A N 1
ATOM 1569 C CA . SER A 1 200 ? -2.880 7.953 28.270 1.00 86.38 200 SER A CA 1
ATOM 1570 C C . SER A 1 200 ? -2.666 9.159 27.357 1.00 86.38 200 SER A C 1
ATOM 1572 O O . SER A 1 200 ? -3.021 10.292 27.701 1.00 86.38 200 SER A O 1
ATOM 1574 N N . GLU A 1 201 ? -2.111 8.915 26.173 1.00 85.94 201 GLU A N 1
ATOM 1575 C CA . GLU A 1 201 ? -2.092 9.875 25.071 1.00 85.94 201 GLU A CA 1
ATOM 1576 C C . GLU A 1 201 ? -3.097 9.420 24.011 1.00 85.94 201 GLU A C 1
ATOM 1578 O O . GLU A 1 201 ? -2.860 8.478 23.252 1.00 85.94 201 GLU A O 1
ATOM 1583 N N . SER A 1 202 ? -4.249 10.089 23.987 1.00 84.62 202 SER A N 1
ATOM 1584 C CA . SER A 1 202 ? -5.334 9.760 23.068 1.00 84.62 202 SER A CA 1
ATOM 1585 C C . SER A 1 202 ? -5.035 10.347 21.694 1.00 84.62 202 SER A C 1
ATOM 1587 O O . SER A 1 202 ? -4.839 11.556 21.570 1.00 84.62 202 SER A O 1
ATOM 1589 N N . ASN A 1 203 ? -5.040 9.506 20.658 1.00 87.19 203 ASN A N 1
ATOM 1590 C CA . ASN A 1 203 ? -4.844 9.908 19.265 1.00 87.19 203 ASN A CA 1
ATOM 1591 C C . ASN A 1 203 ? -6.183 9.855 18.522 1.00 87.19 203 ASN A C 1
ATOM 1593 O O . ASN A 1 203 ? -6.765 8.781 18.389 1.00 87.19 203 ASN A O 1
ATOM 1597 N N . ILE A 1 204 ? -6.667 10.981 17.996 1.00 88.00 204 ILE A N 1
ATOM 1598 C CA . ILE A 1 204 ? -7.930 11.049 17.248 1.00 88.00 204 ILE A CA 1
ATOM 1599 C C . ILE A 1 204 ? -7.659 11.277 15.763 1.00 88.00 204 ILE A C 1
ATOM 1601 O O . ILE A 1 204 ? -6.836 12.109 15.384 1.00 88.00 204 ILE A O 1
ATOM 1605 N N . GLN A 1 205 ? -8.414 10.576 14.919 1.00 90.62 205 GLN A N 1
ATOM 1606 C CA . GLN A 1 205 ? -8.550 10.837 13.493 1.00 90.62 205 GLN A CA 1
ATOM 1607 C C . GLN A 1 205 ? -9.996 11.234 13.178 1.00 90.62 205 GLN A C 1
ATOM 1609 O O . GLN A 1 205 ? -10.925 10.439 13.321 1.00 90.62 205 GLN A O 1
ATOM 1614 N N . LEU A 1 206 ? -10.182 12.458 12.702 1.00 88.88 206 LEU A N 1
ATOM 1615 C CA . LEU A 1 206 ? -11.455 12.976 12.225 1.00 88.88 206 LEU A CA 1
ATOM 1616 C C . LEU A 1 206 ? -11.788 12.389 10.853 1.00 88.88 206 LEU A C 1
ATOM 1618 O O . LEU A 1 206 ? -10.967 12.419 9.932 1.00 88.88 206 LEU A O 1
ATOM 1622 N N . LEU A 1 207 ? -13.011 11.884 10.716 1.00 85.25 207 LEU A N 1
ATOM 1623 C CA . LEU A 1 207 ? -13.572 11.399 9.461 1.00 85.25 207 LEU A CA 1
ATOM 1624 C C . LEU A 1 207 ? -14.842 12.175 9.119 1.00 85.25 207 LEU A C 1
ATOM 1626 O O . LEU A 1 207 ? -15.567 12.584 10.018 1.00 85.25 207 LEU A O 1
ATOM 1630 N N . ASP A 1 208 ? -15.146 12.342 7.842 1.00 80.25 208 ASP A N 1
ATOM 1631 C CA . ASP A 1 208 ? -16.410 12.914 7.379 1.00 80.25 208 ASP A CA 1
ATOM 1632 C C . ASP A 1 208 ? -17.578 11.901 7.476 1.00 80.25 208 ASP A C 1
ATOM 1634 O O . ASP A 1 208 ? -17.421 10.748 7.904 1.00 80.25 208 ASP A O 1
ATOM 1638 N N . ARG A 1 209 ? -18.775 12.318 7.056 1.00 76.56 209 ARG A N 1
ATOM 1639 C CA . ARG A 1 209 ? -19.999 11.502 7.061 1.00 76.56 209 ARG A CA 1
ATOM 1640 C C . ARG A 1 209 ? -19.914 10.272 6.150 1.00 76.56 209 ARG A C 1
ATOM 1642 O O . ARG A 1 209 ? -20.639 9.299 6.373 1.00 76.56 209 ARG A O 1
ATOM 1649 N N . GLU A 1 210 ? -19.007 10.244 5.186 1.00 72.88 210 GLU A N 1
ATOM 1650 C CA . GLU A 1 210 ? -18.768 9.109 4.287 1.00 72.88 210 GLU A CA 1
ATOM 1651 C C . GLU A 1 210 ? -17.608 8.212 4.764 1.00 72.88 210 GLU A C 1
ATOM 1653 O O . GLU A 1 210 ? -17.447 7.083 4.294 1.00 72.88 210 GLU A O 1
ATOM 1658 N N . GLY A 1 211 ? -16.867 8.660 5.782 1.00 76.56 211 GLY A N 1
ATOM 1659 C CA . GLY A 1 211 ? -15.731 7.961 6.376 1.00 76.56 211 GLY A CA 1
ATOM 1660 C C . GLY A 1 211 ? -14.372 8.353 5.789 1.00 76.56 211 GLY A C 1
ATOM 1661 O O . GLY A 1 211 ? -13.389 7.673 6.084 1.00 76.56 211 GLY A O 1
ATOM 1662 N N . ASN A 1 212 ? -14.290 9.414 4.984 1.00 78.25 212 ASN A N 1
ATOM 1663 C CA . ASN A 1 212 ? -13.028 9.934 4.455 1.00 78.25 212 ASN A CA 1
ATOM 1664 C C . ASN A 1 212 ? -12.310 10.791 5.506 1.00 78.25 212 ASN A C 1
ATOM 1666 O O . ASN A 1 212 ? -12.949 11.374 6.377 1.00 78.25 212 ASN A O 1
ATOM 1670 N N . SER A 1 213 ? -10.982 10.910 5.419 1.00 77.75 213 SER A N 1
ATOM 1671 C CA . SER A 1 213 ? -10.201 11.763 6.330 1.00 77.75 213 SER A CA 1
ATOM 1672 C C . SER A 1 213 ? -10.613 13.234 6.234 1.00 77.75 213 SER A C 1
ATOM 1674 O O . SER A 1 213 ? -10.648 13.807 5.145 1.00 77.75 213 SER A O 1
ATOM 1676 N N . TYR A 1 214 ? -10.857 13.863 7.382 1.00 79.81 214 TYR A N 1
ATOM 1677 C CA . TYR A 1 214 ? -11.250 15.267 7.469 1.00 79.81 214 TYR A CA 1
ATOM 1678 C C . TYR A 1 214 ? -10.021 16.192 7.406 1.00 79.81 214 TYR A C 1
ATOM 1680 O O . TYR A 1 214 ? -9.400 16.497 8.417 1.00 79.81 214 TYR A O 1
ATOM 1688 N N . ILE A 1 215 ? -9.648 16.629 6.204 1.00 75.50 215 ILE A N 1
ATOM 1689 C CA . ILE A 1 215 ? -8.410 17.384 5.924 1.00 75.50 215 ILE A CA 1
ATOM 1690 C C . ILE A 1 215 ? -8.665 18.884 5.722 1.00 75.50 215 ILE A C 1
ATOM 1692 O O . ILE A 1 215 ? -8.374 19.455 4.671 1.00 75.50 215 ILE A O 1
ATOM 1696 N N . VAL A 1 216 ? -9.275 19.523 6.716 1.00 73.12 216 VAL A N 1
ATOM 1697 C CA . VAL A 1 216 ? -9.581 20.957 6.673 1.00 73.12 216 VAL A CA 1
ATOM 1698 C C . VAL A 1 216 ? -8.520 21.730 7.458 1.00 73.12 216 VAL A C 1
ATOM 1700 O O . VAL A 1 216 ? -8.316 21.480 8.646 1.00 73.12 216 VAL A O 1
ATOM 1703 N N . GLU A 1 217 ? -7.837 22.661 6.787 1.00 72.62 217 GLU A N 1
ATOM 1704 C CA . GLU A 1 217 ? -6.770 23.482 7.375 1.00 72.62 217 GLU A CA 1
ATOM 1705 C C . GLU A 1 217 ? -7.262 24.269 8.594 1.00 72.62 217 GLU A C 1
ATOM 1707 O O . GLU A 1 217 ? -8.350 24.846 8.573 1.00 72.62 217 GLU A O 1
ATOM 1712 N N . ASN A 1 218 ? -6.427 24.322 9.636 1.00 77.88 218 ASN A N 1
ATOM 1713 C CA . ASN A 1 218 ? -6.677 25.087 10.860 1.00 77.88 218 ASN A CA 1
ATOM 1714 C C . ASN A 1 218 ? -8.055 24.816 11.503 1.00 77.88 218 ASN A C 1
ATOM 1716 O O . ASN A 1 218 ? -8.711 25.717 12.025 1.00 77.88 218 ASN A O 1
ATOM 1720 N N . THR A 1 219 ? -8.502 23.561 11.461 1.00 82.38 219 THR A N 1
ATOM 1721 C CA . THR A 1 219 ? -9.718 23.121 12.143 1.00 82.38 219 THR A CA 1
ATOM 1722 C C . THR A 1 219 ? -9.525 23.261 13.644 1.00 82.38 219 THR A C 1
ATOM 1724 O O . THR A 1 219 ? -8.714 22.540 14.232 1.00 82.38 219 THR A O 1
ATOM 1727 N N . LYS A 1 220 ? -10.299 24.158 14.262 1.00 89.25 220 LYS A N 1
ATOM 1728 C CA . LYS A 1 220 ? -10.329 24.326 15.713 1.00 89.25 220 LYS A CA 1
ATOM 1729 C C . LYS A 1 220 ? -11.047 23.150 16.363 1.00 89.25 220 LYS A C 1
ATOM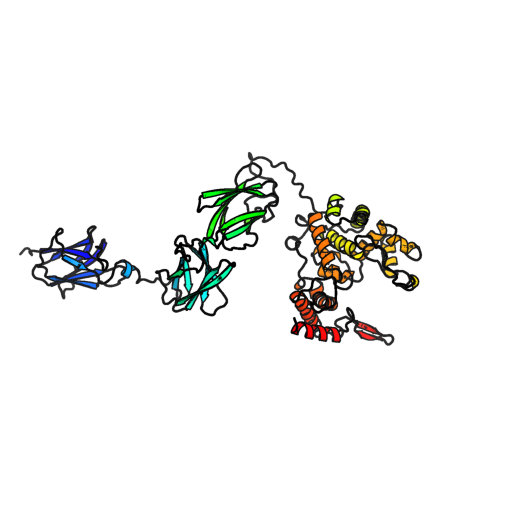 1731 O O . LYS A 1 220 ? -12.145 22.760 15.962 1.00 89.25 220 LYS A O 1
ATOM 1736 N N . ILE A 1 221 ? -10.429 22.617 17.403 1.00 92.00 221 ILE A N 1
ATOM 1737 C CA . ILE A 1 221 ? -10.948 21.534 18.222 1.00 92.00 221 ILE A CA 1
ATOM 1738 C C . ILE A 1 221 ? -10.939 21.997 19.669 1.00 92.00 221 ILE A C 1
ATOM 1740 O O . ILE A 1 221 ? -9.946 22.525 20.168 1.00 92.00 221 ILE A O 1
ATOM 1744 N N . GLU A 1 222 ? -12.048 21.770 20.348 1.00 93.38 222 GLU A N 1
ATOM 1745 C CA . GLU A 1 222 ? -12.184 21.992 21.775 1.00 93.38 222 GLU A CA 1
ATOM 1746 C C . GLU A 1 222 ? -12.371 20.651 22.479 1.00 93.38 222 GLU A C 1
ATOM 1748 O O . GLU A 1 222 ? -13.190 19.829 22.072 1.00 93.38 222 GLU A O 1
ATOM 1753 N N . ILE A 1 223 ? -11.569 20.424 23.513 1.00 92.94 223 ILE A N 1
ATOM 1754 C CA . ILE A 1 223 ? -11.552 19.204 24.313 1.00 92.94 223 ILE A CA 1
ATOM 1755 C C . ILE A 1 223 ? -11.930 19.604 25.733 1.00 92.94 223 ILE A C 1
ATOM 1757 O O . ILE A 1 223 ? -11.145 20.246 26.434 1.00 92.94 223 ILE A O 1
ATOM 1761 N N . LEU A 1 224 ? -13.136 19.234 26.144 1.00 90.56 224 LEU A N 1
ATOM 1762 C CA . LEU A 1 224 ? -13.659 19.437 27.486 1.00 90.56 224 LEU A CA 1
ATOM 1763 C C . LEU A 1 224 ? -13.478 18.155 28.304 1.00 90.56 224 LEU A C 1
ATOM 1765 O O . LEU A 1 224 ? -14.074 17.118 28.014 1.00 90.56 224 LEU A O 1
ATOM 1769 N N . TYR A 1 225 ? -12.683 18.241 29.361 1.00 87.62 225 TYR A N 1
ATOM 1770 C CA . TYR A 1 225 ? -12.482 17.173 30.332 1.00 87.62 225 TYR A CA 1
ATOM 1771 C C . TYR A 1 225 ? -13.618 17.232 31.360 1.00 87.62 225 TYR A C 1
ATOM 1773 O O . TYR A 1 225 ? -13.658 18.122 32.210 1.00 87.62 225 TYR A O 1
ATOM 1781 N N . LEU A 1 226 ? -14.590 16.316 31.282 1.00 82.50 226 LEU A N 1
ATOM 1782 C CA . LEU A 1 226 ? -15.840 16.442 32.049 1.00 82.50 226 LEU A CA 1
ATOM 1783 C C . LEU A 1 226 ? -15.635 16.309 33.566 1.00 82.50 226 LEU A C 1
ATOM 1785 O O . LEU A 1 226 ? -16.412 16.872 34.335 1.00 82.50 226 LEU A O 1
ATOM 1789 N N . GLY A 1 227 ? -14.592 15.593 34.001 1.00 75.31 227 GLY A N 1
ATOM 1790 C CA . GLY A 1 227 ? -14.312 15.358 35.421 1.00 75.31 227 GLY A CA 1
ATOM 1791 C C . GLY A 1 227 ? -13.833 16.602 36.176 1.00 75.31 227 GLY A C 1
ATOM 1792 O O . GLY A 1 227 ? -14.260 16.840 37.301 1.00 75.31 227 GLY A O 1
ATOM 1793 N N . ASN A 1 228 ? -12.973 17.412 35.557 1.00 78.12 228 ASN A N 1
ATOM 1794 C CA . ASN A 1 228 ? -12.394 18.620 36.161 1.00 78.12 228 ASN A CA 1
ATOM 1795 C C . ASN A 1 228 ? -12.890 19.923 35.506 1.00 78.12 228 ASN A C 1
ATOM 1797 O O . ASN A 1 228 ? -12.512 21.005 35.947 1.00 78.12 228 ASN A O 1
ATOM 1801 N N . LYS A 1 229 ? -13.746 19.821 34.477 1.00 80.06 229 LYS A N 1
ATOM 1802 C CA . LYS A 1 229 ? -14.293 20.936 33.686 1.00 80.06 229 LYS A CA 1
ATOM 1803 C C . LYS A 1 229 ? -13.218 21.825 33.053 1.00 80.06 229 LYS A C 1
ATOM 1805 O O . LYS A 1 229 ? -13.448 23.010 32.825 1.00 80.06 229 LYS A O 1
ATOM 1810 N N . ILE A 1 230 ? -12.045 21.262 32.773 1.00 85.06 230 ILE A N 1
ATOM 1811 C CA . ILE A 1 230 ? -10.980 21.957 32.054 1.00 85.06 230 ILE A CA 1
ATOM 1812 C C . ILE A 1 230 ? -11.270 21.868 30.559 1.00 85.06 230 ILE A C 1
ATOM 1814 O O . ILE A 1 230 ? -11.599 20.799 30.049 1.00 85.06 230 ILE A O 1
ATOM 1818 N N . THR A 1 231 ? -11.090 22.978 29.850 1.00 87.69 231 THR A N 1
ATOM 1819 C CA . THR A 1 231 ? -11.191 23.027 28.390 1.00 87.69 231 THR A CA 1
ATOM 1820 C C . THR A 1 231 ? -9.816 23.286 27.790 1.00 87.69 231 THR A C 1
ATOM 1822 O O . THR A 1 231 ? -9.128 24.228 28.183 1.00 87.69 231 THR A O 1
ATOM 1825 N N . LYS A 1 232 ? -9.413 22.468 26.818 1.00 87.69 232 LYS A N 1
ATOM 1826 C CA . LYS A 1 232 ? -8.225 22.701 25.991 1.00 87.69 232 LYS A CA 1
ATOM 1827 C C . LYS A 1 232 ? -8.626 22.934 24.548 1.00 87.69 232 LYS A C 1
ATOM 1829 O O . LYS A 1 232 ? -9.504 22.258 24.023 1.00 87.69 232 LYS A O 1
ATOM 1834 N N . ILE A 1 233 ? -7.942 23.870 23.905 1.00 88.50 233 ILE A N 1
ATOM 1835 C CA . ILE A 1 233 ? -8.116 24.158 22.485 1.00 88.50 233 ILE A CA 1
ATOM 1836 C C . ILE A 1 233 ? -6.896 23.622 21.744 1.00 88.50 233 ILE A C 1
ATOM 1838 O O . ILE A 1 233 ? -5.762 23.823 22.174 1.00 88.50 233 ILE A O 1
ATOM 1842 N N . SER A 1 234 ? -7.146 22.940 20.636 1.00 87.00 234 SER A N 1
ATOM 1843 C CA . SER A 1 234 ? -6.132 22.454 19.708 1.00 87.00 234 SER A CA 1
ATOM 1844 C C . SER A 1 234 ? -6.557 22.771 18.279 1.00 87.00 234 SER A C 1
ATOM 1846 O O . SER A 1 234 ? -7.734 23.019 18.019 1.00 87.00 234 SER A O 1
ATOM 1848 N N . ASN A 1 235 ? -5.607 22.755 17.350 1.00 87.56 235 ASN A N 1
ATOM 1849 C CA . ASN A 1 235 ? -5.873 22.923 15.927 1.00 87.56 235 ASN A CA 1
ATOM 1850 C C . ASN A 1 235 ? -5.271 21.748 15.157 1.00 87.56 235 ASN A C 1
ATOM 1852 O O . ASN A 1 235 ? -4.179 21.281 15.478 1.00 87.56 235 ASN A O 1
ATOM 1856 N N . THR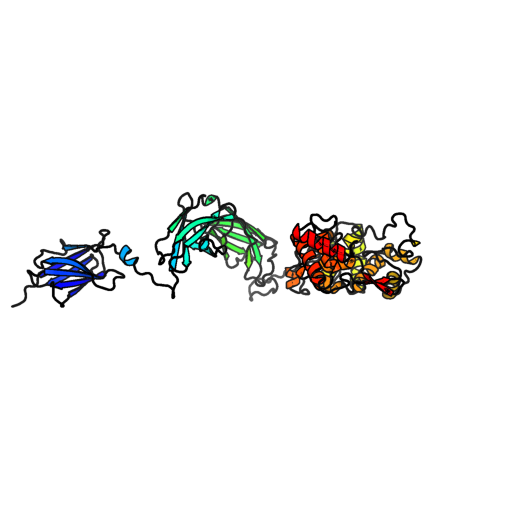 A 1 236 ? -5.958 21.301 14.110 1.00 83.56 236 THR A N 1
ATOM 1857 C CA . THR A 1 236 ? -5.438 20.302 13.167 1.00 83.56 236 THR A CA 1
ATOM 1858 C C . THR A 1 236 ? -5.632 20.765 11.729 1.00 83.56 236 THR A C 1
ATOM 1860 O O . THR A 1 236 ? -6.550 21.528 11.436 1.00 83.56 236 THR A O 1
ATOM 1863 N N . SER A 1 237 ? -4.762 20.313 10.827 1.00 79.38 237 SER A N 1
ATOM 1864 C CA . SER A 1 237 ? -4.894 20.561 9.382 1.00 79.38 237 SER A CA 1
ATOM 1865 C C . SER A 1 237 ? -5.038 19.281 8.557 1.00 79.38 237 SER A C 1
ATOM 1867 O O . SER A 1 237 ? -5.430 19.339 7.397 1.00 79.38 237 SER A O 1
ATOM 1869 N N . ASP A 1 238 ? -4.750 18.120 9.142 1.00 79.00 238 ASP A N 1
ATOM 1870 C CA . ASP A 1 238 ? -4.844 16.806 8.500 1.00 79.00 238 ASP A CA 1
ATOM 1871 C C . ASP A 1 238 ? -5.922 15.912 9.140 1.00 79.00 238 ASP A C 1
ATOM 1873 O O . ASP A 1 238 ? -6.031 14.725 8.820 1.00 79.00 238 ASP A O 1
ATOM 1877 N N . GLY A 1 239 ? -6.712 16.483 10.055 1.00 83.75 239 GLY A N 1
ATOM 1878 C CA . GLY A 1 239 ? -7.750 15.779 10.799 1.00 83.75 239 GLY A CA 1
ATOM 1879 C C . GLY A 1 239 ? -7.207 14.899 11.914 1.00 83.75 239 GLY A C 1
ATOM 1880 O O . GLY A 1 239 ? -7.977 14.139 12.495 1.00 83.75 239 GLY A O 1
ATOM 1881 N N . LYS A 1 240 ? -5.907 14.965 12.217 1.00 89.06 240 LYS A N 1
ATOM 1882 C CA . LYS A 1 240 ? -5.284 14.198 13.293 1.00 89.06 240 LYS A CA 1
ATOM 1883 C C . LYS A 1 240 ? -4.831 15.117 14.412 1.00 89.06 240 LYS A C 1
ATOM 1885 O O . LYS A 1 240 ? -4.307 16.202 14.169 1.00 89.06 240 LYS A O 1
ATOM 1890 N N . PHE A 1 241 ? -5.047 14.687 15.645 1.00 88.94 241 PHE A N 1
ATOM 1891 C CA . PHE A 1 241 ? -4.573 15.399 16.824 1.00 88.94 241 PHE A CA 1
ATOM 1892 C C . PHE A 1 241 ? -4.475 14.452 18.014 1.00 88.94 241 PHE A C 1
ATOM 1894 O O . PHE A 1 241 ? -5.173 13.436 18.073 1.00 88.94 241 PHE A O 1
ATOM 1901 N N . SER A 1 242 ? -3.627 14.827 18.965 1.00 88.06 242 SER A N 1
ATOM 1902 C CA . SER A 1 242 ? -3.385 14.063 20.184 1.00 88.06 242 SER A CA 1
ATOM 1903 C C . SER A 1 242 ? -3.553 14.954 21.404 1.00 88.06 242 SER A C 1
ATOM 1905 O O . SER A 1 242 ? -3.336 16.168 21.335 1.00 88.06 242 SER A O 1
ATOM 1907 N N . PHE A 1 243 ? -3.965 14.368 22.522 1.00 87.81 243 PHE A N 1
ATOM 1908 C CA . PHE A 1 243 ? -4.063 15.083 23.789 1.00 87.81 243 PHE A CA 1
ATOM 1909 C C . PHE A 1 243 ? -3.836 14.143 24.980 1.00 87.81 243 PHE A C 1
ATOM 1911 O O . PHE A 1 243 ? -4.173 12.957 24.919 1.00 87.81 243 PHE A O 1
ATOM 1918 N N . PRO A 1 244 ? -3.285 14.669 26.089 1.00 87.38 244 PRO A N 1
ATOM 1919 C CA . PRO A 1 244 ? -3.112 13.896 27.311 1.00 87.38 244 PRO A CA 1
ATOM 1920 C C . PRO A 1 244 ? -4.465 13.640 27.980 1.00 87.38 244 PRO A C 1
ATOM 1922 O O . PRO A 1 244 ? -5.336 14.513 27.979 1.00 87.38 244 PRO A O 1
ATOM 1925 N N . SER A 1 245 ? -4.623 12.465 28.577 1.00 86.19 245 SER A N 1
ATOM 1926 C CA . SER A 1 245 ? -5.860 12.009 29.221 1.00 86.19 245 SER A CA 1
ATOM 1927 C C . SER A 1 245 ? -5.584 10.924 30.267 1.00 86.19 245 SER A C 1
ATOM 1929 O O . SER A 1 245 ? -4.456 10.439 30.370 1.00 86.19 245 SER A O 1
ATOM 1931 N N . MET A 1 246 ? -6.601 10.537 31.036 1.00 87.69 246 MET A N 1
ATOM 1932 C CA . MET A 1 246 ? -6.528 9.429 31.996 1.00 87.69 246 MET A CA 1
ATOM 1933 C C . MET A 1 246 ? -7.494 8.297 31.631 1.00 87.69 246 MET A C 1
ATOM 1935 O O . MET A 1 246 ? -8.579 8.543 31.105 1.00 87.69 246 MET A O 1
ATOM 1939 N N . ILE A 1 247 ? -7.141 7.050 31.950 1.00 88.44 247 ILE A N 1
ATOM 1940 C CA . ILE A 1 247 ? -8.048 5.905 31.752 1.00 88.44 247 ILE A CA 1
ATOM 1941 C C . ILE A 1 247 ? -9.350 6.101 32.535 1.00 88.44 247 ILE A C 1
ATOM 1943 O O . ILE A 1 247 ? -9.334 6.441 33.717 1.00 88.44 247 ILE A O 1
ATOM 1947 N N . GLY A 1 248 ? -10.479 5.857 31.869 1.00 83.88 248 GLY A N 1
ATOM 1948 C CA . GLY A 1 248 ? -11.824 6.029 32.419 1.00 83.88 248 GLY A CA 1
ATOM 1949 C C . GLY A 1 248 ? -12.337 7.472 32.387 1.00 83.88 248 GLY A C 1
ATOM 1950 O O . GLY A 1 248 ? -13.516 7.715 32.659 1.00 83.88 248 GLY A O 1
ATOM 1951 N N . GLU A 1 249 ? -11.496 8.438 32.007 1.00 86.12 249 GLU A N 1
ATOM 1952 C CA . GLU A 1 249 ? -11.896 9.834 31.893 1.00 86.12 249 GLU A CA 1
ATOM 1953 C C . GLU A 1 249 ? -12.875 10.022 30.729 1.00 86.12 249 GLU A C 1
ATOM 1955 O O . GLU A 1 249 ? -12.635 9.593 29.595 1.00 86.12 249 GLU A O 1
ATOM 1960 N N . LYS A 1 250 ? -14.007 10.672 31.021 1.00 87.75 250 LYS A N 1
ATOM 1961 C CA . LYS A 1 250 ? -14.978 11.085 30.008 1.00 87.75 250 LYS A CA 1
ATOM 1962 C C . LYS A 1 250 ? -14.575 12.461 29.488 1.00 87.75 250 LYS A C 1
ATOM 1964 O O . LYS A 1 250 ? -14.539 13.434 30.243 1.00 87.75 250 LYS A O 1
ATOM 1969 N N . ILE A 1 251 ? -14.329 12.546 28.194 1.00 89.00 251 ILE A N 1
ATOM 1970 C CA . ILE A 1 251 ? -13.993 13.786 27.500 1.00 89.00 251 ILE A CA 1
ATOM 1971 C C . ILE A 1 251 ? -15.060 14.083 26.455 1.00 89.00 251 ILE A C 1
ATOM 1973 O O . ILE A 1 251 ? -15.643 13.173 25.865 1.00 89.00 251 ILE A O 1
ATOM 1977 N N . GLN A 1 252 ? -15.312 15.358 26.209 1.00 91.38 252 GLN A N 1
ATOM 1978 C CA . GLN A 1 252 ? -16.181 15.821 25.144 1.00 91.38 252 GLN A CA 1
ATOM 1979 C C . GLN A 1 252 ? -15.342 16.592 24.131 1.00 91.38 252 GLN A C 1
ATOM 1981 O O . GLN A 1 252 ? -14.603 17.504 24.489 1.00 91.38 252 GLN A O 1
ATOM 1986 N N . ILE A 1 253 ? -15.444 16.201 22.866 1.00 92.50 253 ILE A N 1
ATOM 1987 C CA . ILE A 1 253 ? -14.693 16.794 21.767 1.00 92.50 253 ILE A CA 1
ATOM 1988 C C . ILE A 1 253 ? -15.672 17.537 20.868 1.00 92.50 253 ILE A C 1
ATOM 1990 O O . ILE A 1 253 ? -16.586 16.937 20.300 1.00 92.50 253 ILE A O 1
ATOM 1994 N N . THR A 1 254 ? -15.445 18.834 20.707 1.00 91.75 254 THR A N 1
ATOM 1995 C CA . THR A 1 254 ? -16.212 19.707 19.823 1.00 91.75 254 THR A CA 1
ATOM 1996 C C . THR A 1 254 ? -15.310 20.154 18.687 1.00 91.75 254 THR A C 1
ATOM 1998 O O . THR A 1 254 ? -14.296 20.819 18.897 1.00 91.75 254 THR A O 1
ATOM 2001 N N . VAL A 1 255 ? -15.670 19.781 17.464 1.00 9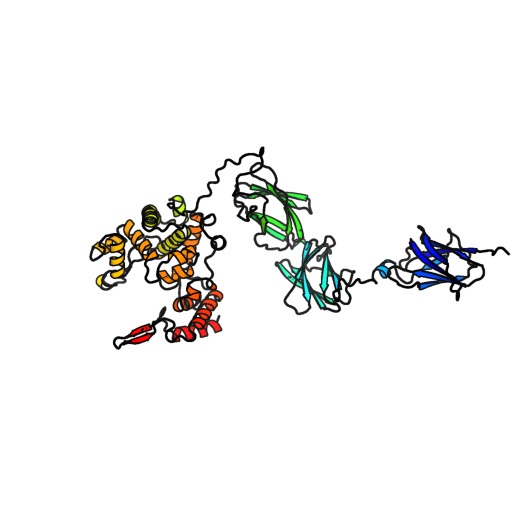0.62 255 VAL A N 1
ATOM 2002 C CA . VAL A 1 255 ? -14.952 20.204 16.259 1.00 90.62 255 VAL A CA 1
ATOM 2003 C C . VAL A 1 255 ? -15.675 21.400 15.669 1.00 90.62 255 VAL A C 1
ATOM 2005 O O . VAL A 1 255 ? -16.889 21.361 15.482 1.00 90.62 255 VAL A O 1
ATOM 2008 N N . PHE A 1 256 ? -14.942 22.461 15.364 1.00 84.25 256 PHE A N 1
ATOM 2009 C CA . PHE A 1 256 ? -15.501 23.654 14.751 1.00 84.25 256 PHE A CA 1
ATOM 2010 C C . PHE A 1 256 ? -15.329 23.591 13.238 1.00 84.25 256 PHE A C 1
ATOM 2012 O O . PHE A 1 256 ? -14.295 23.174 12.712 1.00 84.25 256 PHE A O 1
ATOM 2019 N N . LYS A 1 257 ? -16.362 24.029 12.529 1.00 77.56 257 LYS A N 1
ATOM 2020 C CA . LYS A 1 257 ? -16.292 24.293 11.097 1.00 77.56 257 LYS A CA 1
ATOM 2021 C C . LYS A 1 257 ? -15.386 25.508 10.834 1.00 77.56 257 LYS A C 1
ATOM 2023 O O . LYS A 1 257 ? -15.201 26.337 11.725 1.00 77.56 257 LYS A O 1
ATOM 2028 N N . PRO A 1 258 ? -14.873 25.673 9.601 1.00 67.19 258 PRO A N 1
ATOM 2029 C CA . PRO A 1 258 ? -14.080 26.849 9.225 1.00 67.19 258 PRO A CA 1
ATOM 2030 C C . PRO A 1 258 ? -14.786 28.194 9.421 1.00 67.19 258 PRO A C 1
ATOM 2032 O O . PRO A 1 258 ? -14.122 29.210 9.583 1.00 67.19 258 PRO A O 1
ATOM 2035 N N . ASP A 1 259 ? -16.120 28.205 9.407 1.00 65.69 259 ASP A N 1
ATOM 2036 C CA . ASP A 1 259 ? -16.942 29.393 9.666 1.00 65.69 259 ASP A CA 1
ATOM 2037 C C . ASP A 1 259 ? -17.060 29.737 11.166 1.00 65.69 259 ASP A C 1
ATOM 2039 O O . ASP A 1 259 ? -17.731 30.700 11.526 1.00 65.69 259 ASP A O 1
ATOM 2043 N N . GLY A 1 260 ? -16.423 28.954 12.042 1.00 72.12 260 GLY A N 1
ATOM 2044 C CA . GLY A 1 260 ? -16.452 29.136 13.489 1.00 72.12 260 GLY A CA 1
ATOM 2045 C C . GLY A 1 260 ? -17.653 28.498 14.189 1.00 72.12 260 GLY A C 1
ATOM 2046 O O . GLY A 1 260 ? -17.733 28.583 15.413 1.00 72.12 260 GLY A O 1
ATOM 2047 N N . ASN A 1 261 ? -18.565 27.828 13.474 1.00 78.44 261 ASN A N 1
ATOM 2048 C CA . ASN A 1 261 ? -19.692 27.135 14.100 1.00 78.44 261 ASN A CA 1
ATOM 2049 C C . ASN A 1 261 ? -19.270 25.765 14.665 1.00 78.44 261 ASN A C 1
ATOM 2051 O O . ASN A 1 261 ? -18.624 24.987 13.953 1.00 78.44 261 ASN A O 1
ATOM 2055 N N . PRO A 1 262 ? -19.664 25.407 15.901 1.00 85.00 262 PRO A N 1
ATOM 2056 C CA . PRO A 1 262 ? -19.388 24.086 16.455 1.00 85.00 262 PRO A CA 1
ATOM 2057 C C . PRO A 1 262 ? -20.250 23.005 15.785 1.00 85.00 262 PRO A C 1
ATOM 2059 O O . PRO A 1 262 ? -21.423 23.217 15.471 1.00 85.00 262 PRO A O 1
ATOM 2062 N N . LEU A 1 263 ? -19.664 21.829 15.574 1.00 85.25 263 LEU A N 1
ATOM 2063 C CA . LEU A 1 263 ? -20.396 20.592 15.307 1.00 85.25 263 LEU A CA 1
ATOM 2064 C C . LEU A 1 263 ? -20.942 20.001 16.606 1.00 85.25 263 LEU A C 1
ATOM 2066 O O . LEU A 1 263 ? -20.532 20.397 17.697 1.00 85.25 263 LEU A O 1
ATOM 2070 N N . GLU A 1 264 ? -21.840 19.022 16.478 1.00 83.75 264 GLU A N 1
ATOM 2071 C CA . GLU A 1 264 ? -22.334 18.276 17.633 1.00 83.75 264 GLU A CA 1
ATOM 2072 C C . GLU A 1 264 ? -21.165 17.667 18.426 1.00 83.75 264 GLU A C 1
ATOM 2074 O O . GLU A 1 264 ? -20.371 16.903 17.857 1.00 83.75 264 GLU A O 1
ATOM 2079 N N . PRO A 1 265 ? -21.039 17.998 19.725 1.00 88.50 265 PRO A N 1
ATOM 2080 C CA . PRO A 1 265 ? -19.969 17.472 20.552 1.00 88.50 265 PRO A CA 1
ATOM 2081 C C . PRO A 1 265 ? -20.059 15.953 20.679 1.00 88.50 265 PRO A C 1
ATOM 2083 O O . PRO A 1 265 ? -21.133 15.393 20.908 1.00 88.50 265 PRO A O 1
ATOM 2086 N N . LYS A 1 266 ? -18.914 15.275 20.595 1.00 88.81 266 LYS A N 1
ATOM 2087 C CA . LYS A 1 266 ? -18.832 13.825 20.781 1.00 88.81 266 LYS A CA 1
ATOM 2088 C C . LYS A 1 266 ? -18.145 13.475 22.081 1.00 88.81 266 LYS A C 1
ATOM 2090 O O . LYS A 1 266 ? -17.032 13.917 22.348 1.00 88.81 266 LYS A O 1
ATOM 2095 N N . THR A 1 267 ? -18.808 12.638 22.868 1.00 88.38 267 THR A N 1
ATOM 2096 C CA . THR A 1 267 ? -18.249 12.117 24.112 1.00 88.38 267 THR A CA 1
ATOM 2097 C C . THR A 1 267 ? -17.429 10.868 23.830 1.00 88.38 267 THR A C 1
ATOM 2099 O O . THR A 1 267 ? -17.895 9.937 23.170 1.00 88.38 267 THR A O 1
ATOM 2102 N N . HIS A 1 268 ? -16.218 10.839 24.365 1.00 86.38 268 HIS A N 1
ATOM 2103 C CA . HIS A 1 268 ? -15.319 9.703 24.317 1.00 86.38 268 HIS A CA 1
ATOM 2104 C C . HIS A 1 268 ? -14.894 9.321 25.739 1.00 86.38 268 HIS A C 1
ATOM 2106 O O . HIS A 1 268 ? -14.821 10.166 26.630 1.00 86.38 268 HIS A O 1
ATOM 2112 N N . VAL A 1 269 ? -14.658 8.030 25.952 1.00 87.69 269 VAL A N 1
ATOM 2113 C CA . VAL A 1 269 ? -14.153 7.487 27.213 1.00 87.69 269 VAL A CA 1
ATOM 2114 C C . VAL A 1 269 ? -12.854 6.786 26.892 1.00 87.69 269 VAL A C 1
ATOM 2116 O O . VAL A 1 269 ? -12.872 5.870 26.072 1.00 87.69 269 VAL A O 1
ATOM 2119 N N . VAL A 1 270 ? -11.777 7.215 27.539 1.00 86.38 270 VAL A N 1
ATOM 2120 C CA . VAL A 1 270 ? -10.429 6.697 27.298 1.00 86.38 270 VAL A CA 1
ATOM 2121 C C . VAL A 1 270 ? -10.295 5.318 27.932 1.00 86.38 270 VAL A C 1
ATOM 2123 O O . VAL A 1 270 ? -10.563 5.146 29.123 1.00 86.38 270 VAL A O 1
ATOM 2126 N N . LYS A 1 271 ? -9.913 4.316 27.141 1.00 84.31 271 LYS A N 1
ATOM 2127 C CA . LYS A 1 271 ? -9.941 2.899 27.535 1.00 84.31 271 LYS A CA 1
ATOM 2128 C C . LYS A 1 271 ? -8.563 2.284 27.667 1.00 84.31 271 LYS A C 1
ATOM 2130 O O . LYS A 1 271 ? -8.421 1.339 28.434 1.00 84.31 271 LYS A O 1
ATOM 2135 N N . ARG A 1 272 ? -7.561 2.752 26.922 1.00 84.94 272 ARG A N 1
ATOM 2136 C CA . ARG A 1 272 ? -6.205 2.174 26.930 1.00 84.94 272 ARG A CA 1
ATOM 2137 C C . ARG A 1 272 ? -5.131 3.240 27.069 1.00 84.94 272 ARG A C 1
ATOM 2139 O O . ARG A 1 272 ? -5.349 4.406 26.752 1.00 84.94 272 ARG A O 1
ATOM 2146 N N . ILE A 1 273 ? -3.976 2.838 27.598 1.00 83.38 273 ILE A N 1
ATOM 2147 C CA . ILE A 1 273 ? -2.828 3.736 27.815 1.00 83.38 273 ILE A CA 1
ATOM 2148 C C . ILE A 1 273 ? -2.173 4.074 26.472 1.00 83.38 273 ILE A C 1
ATOM 2150 O O . ILE A 1 273 ? -1.735 5.201 26.253 1.00 83.38 273 ILE A O 1
ATOM 2154 N N . LYS A 1 274 ? -2.155 3.102 25.553 1.00 75.94 274 LYS A N 1
ATOM 2155 C CA . LYS A 1 274 ? -1.775 3.284 24.152 1.00 75.94 274 LYS A CA 1
ATOM 2156 C C . LYS A 1 274 ? -2.964 2.922 23.277 1.00 75.94 274 LYS A C 1
ATOM 2158 O O . LYS A 1 274 ? -3.251 1.746 23.069 1.00 75.94 274 LYS A O 1
ATOM 2163 N N . GLU A 1 275 ? -3.664 3.932 22.780 1.00 68.56 275 GLU A N 1
ATOM 2164 C CA . GLU A 1 275 ? -4.762 3.727 21.838 1.00 68.56 275 GLU A CA 1
ATOM 2165 C C . GLU A 1 275 ? -4.291 3.885 20.394 1.00 68.56 275 GLU A C 1
ATOM 2167 O O . GLU A 1 275 ? -3.631 4.865 20.031 1.00 68.56 275 GLU A O 1
ATOM 2172 N N . ASP A 1 276 ? -4.677 2.917 19.559 1.00 65.12 276 ASP A N 1
ATOM 2173 C CA . ASP A 1 276 ? -4.687 3.096 18.111 1.00 65.12 276 ASP A CA 1
ATOM 2174 C C . ASP A 1 276 ? -5.567 4.301 17.756 1.00 65.12 276 ASP A C 1
ATOM 2176 O O . ASP A 1 276 ? -6.552 4.585 18.439 1.00 65.12 276 ASP A O 1
ATOM 2180 N N . ALA A 1 277 ? -5.235 4.999 16.665 1.00 73.31 277 ALA A N 1
ATOM 2181 C CA . ALA A 1 277 ? -5.933 6.218 16.262 1.00 73.31 277 ALA A CA 1
ATOM 2182 C C . ALA A 1 277 ? -7.464 6.030 16.225 1.00 73.31 277 ALA A C 1
ATOM 2184 O O . ALA A 1 277 ? -8.009 5.304 15.384 1.00 73.31 277 ALA A O 1
ATOM 2185 N N . ILE A 1 278 ? -8.165 6.718 17.127 1.00 80.56 278 ILE A N 1
ATOM 2186 C CA . ILE A 1 278 ? -9.613 6.645 17.280 1.00 80.56 278 ILE A CA 1
ATOM 2187 C C . ILE A 1 278 ? -10.261 7.403 16.134 1.00 80.56 278 ILE A C 1
ATOM 2189 O O . ILE A 1 278 ? -10.095 8.611 15.976 1.00 80.56 278 ILE A O 1
ATOM 2193 N N . LYS A 1 279 ? -11.059 6.692 15.345 1.00 84.94 279 LYS A N 1
ATOM 2194 C CA . LYS A 1 279 ? -11.781 7.265 14.212 1.00 84.94 279 LYS A CA 1
ATOM 2195 C C . LYS A 1 279 ? -13.073 7.926 14.682 1.00 84.94 279 LYS A C 1
ATOM 2197 O O . LYS A 1 279 ? -14.035 7.243 15.030 1.00 84.94 279 LYS A O 1
ATOM 2202 N N . MET A 1 280 ? -13.114 9.254 14.653 1.00 84.06 280 MET A N 1
ATOM 2203 C CA . MET A 1 280 ? -14.292 10.037 15.008 1.00 84.06 280 MET A CA 1
ATOM 2204 C C . MET A 1 280 ? -14.999 10.548 13.755 1.00 84.06 280 MET A C 1
ATOM 2206 O O . MET A 1 280 ? -14.522 11.452 13.077 1.00 84.06 280 MET A O 1
ATOM 2210 N N . LYS A 1 281 ? -16.169 9.975 13.464 1.00 83.75 281 LYS A N 1
ATOM 2211 C CA . LYS A 1 281 ? -16.996 10.362 12.318 1.00 83.75 281 LYS A CA 1
ATOM 2212 C C . LYS A 1 281 ? -17.774 11.646 12.608 1.00 83.75 281 LYS A C 1
ATOM 2214 O O . LYS A 1 281 ? -18.509 11.685 13.593 1.00 83.75 281 LYS A O 1
ATOM 2219 N N . LEU A 1 282 ? -17.639 12.660 11.772 1.00 81.69 282 LEU A N 1
ATOM 2220 C CA . LEU A 1 282 ? -18.331 13.941 11.852 1.00 81.69 282 LEU A CA 1
ATOM 2221 C C . LEU A 1 282 ? -19.571 13.915 10.961 1.00 81.69 282 LEU A C 1
ATOM 2223 O O . LEU A 1 282 ? -19.565 13.288 9.903 1.00 81.69 282 LEU A O 1
ATOM 2227 N N . ASP A 1 283 ? -20.623 14.625 11.360 1.00 77.19 283 ASP A N 1
ATOM 2228 C CA . ASP A 1 283 ? -21.789 14.851 10.499 1.00 77.19 283 ASP A CA 1
ATOM 2229 C C . ASP A 1 283 ? -21.535 16.030 9.546 1.00 77.19 283 ASP A C 1
ATOM 2231 O O . ASP A 1 283 ? -22.178 17.078 9.584 1.00 77.19 283 ASP A O 1
ATOM 2235 N N . VAL A 1 284 ? -20.490 15.888 8.734 1.00 71.38 284 VAL A N 1
ATOM 2236 C CA . VAL A 1 284 ? -20.114 16.841 7.689 1.00 71.38 284 VAL A CA 1
ATOM 2237 C C . VAL A 1 284 ? -19.803 16.059 6.436 1.00 71.38 284 VAL A C 1
ATOM 2239 O O . VAL A 1 284 ? -19.128 15.037 6.491 1.00 71.38 284 VAL A O 1
ATOM 2242 N N . ASP A 1 285 ? -20.291 16.551 5.310 1.00 65.31 285 ASP A N 1
ATOM 2243 C CA . ASP A 1 285 ? -19.993 16.023 3.992 1.00 65.31 285 ASP A CA 1
ATOM 2244 C C . ASP A 1 285 ? -18.983 16.947 3.312 1.00 65.31 285 ASP A C 1
ATOM 2246 O O . ASP A 1 285 ? -19.252 18.135 3.124 1.00 65.31 285 ASP A O 1
ATOM 2250 N N . LEU A 1 286 ? -17.797 16.416 3.014 1.00 63.81 286 LEU A N 1
ATOM 2251 C CA . LEU A 1 286 ? -16.753 17.151 2.302 1.00 63.81 286 LEU A CA 1
ATOM 2252 C C . LEU A 1 286 ? -16.836 16.955 0.780 1.00 63.81 286 LEU A C 1
ATOM 2254 O O . LEU A 1 286 ? -16.153 17.669 0.045 1.00 63.81 286 LEU A O 1
ATOM 2258 N N . THR A 1 287 ? -17.643 16.007 0.295 1.00 50.25 287 THR A N 1
ATOM 2259 C CA . THR A 1 287 ? -17.754 15.648 -1.125 1.00 50.25 287 THR A CA 1
ATOM 2260 C C . THR A 1 287 ? -18.910 16.378 -1.814 1.00 50.25 287 THR A C 1
ATOM 2262 O O . THR A 1 287 ? -18.844 16.624 -3.021 1.00 50.25 287 THR A O 1
ATOM 2265 N N . VAL A 1 288 ? -19.917 16.831 -1.058 1.00 47.06 288 VAL A N 1
ATOM 2266 C CA . VAL A 1 288 ? -21.066 17.591 -1.570 1.00 47.06 288 VAL A CA 1
ATOM 2267 C C . VAL A 1 288 ? -21.182 18.955 -0.882 1.00 47.06 288 VAL A C 1
ATOM 2269 O O . VAL A 1 288 ? -21.627 19.079 0.255 1.00 47.06 288 VAL A O 1
ATOM 2272 N N . GLY A 1 289 ? -20.846 20.026 -1.609 1.00 44.88 289 GLY A N 1
ATOM 2273 C CA . GLY A 1 289 ? -20.937 21.419 -1.147 1.00 44.88 289 GLY A CA 1
ATOM 2274 C C . GLY A 1 289 ? -22.366 21.970 -1.043 1.00 44.88 289 GLY A C 1
ATOM 2275 O O . GLY A 1 289 ? -22.659 23.024 -1.604 1.00 44.88 289 GLY A O 1
ATOM 2276 N N . ARG A 1 290 ? -23.287 21.276 -0.367 1.00 38.56 290 ARG A N 1
ATOM 2277 C CA . ARG A 1 290 ? -24.644 21.784 -0.119 1.00 38.56 290 ARG A CA 1
ATOM 2278 C C . ARG A 1 290 ? -24.981 21.732 1.363 1.00 38.56 290 ARG A C 1
ATOM 2280 O O . ARG A 1 290 ? -25.190 20.666 1.929 1.00 38.56 290 ARG A O 1
ATOM 2287 N N . THR A 1 291 ? -25.133 22.909 1.959 1.00 39.06 291 THR A N 1
ATOM 2288 C CA . THR A 1 291 ? -25.981 23.084 3.140 1.00 39.06 291 THR A CA 1
ATOM 2289 C C . THR A 1 291 ? -27.122 24.040 2.784 1.00 39.06 291 THR A C 1
ATOM 2291 O O . THR A 1 291 ? -27.028 24.795 1.819 1.00 39.06 291 THR A O 1
ATOM 2294 N N . VAL A 1 292 ? -28.238 23.889 3.494 1.00 47.50 292 VAL A N 1
ATOM 2295 C CA . VAL A 1 292 ? -29.542 24.552 3.309 1.00 47.50 292 VAL A CA 1
ATOM 2296 C C . VAL A 1 292 ? -29.423 26.066 3.045 1.00 47.50 292 VAL A C 1
ATOM 2298 O O . VAL A 1 292 ? -28.508 26.718 3.546 1.00 47.50 292 VAL A O 1
ATOM 2301 N N . LEU A 1 293 ? -30.369 26.615 2.269 1.00 38.03 293 LEU A N 1
ATOM 2302 C CA . LEU A 1 293 ? -30.495 28.044 1.944 1.00 38.03 293 LEU A CA 1
ATOM 2303 C C . LEU A 1 293 ? -30.314 28.919 3.210 1.00 38.03 293 LEU A C 1
ATOM 2305 O O . LEU A 1 293 ? -30.940 28.644 4.231 1.00 38.03 293 LEU A O 1
ATOM 2309 N N . ASN A 1 294 ? -29.466 29.955 3.122 1.00 42.16 294 ASN A N 1
ATOM 2310 C CA . ASN A 1 294 ? -29.025 30.875 4.196 1.00 42.16 294 ASN A CA 1
ATOM 2311 C C . ASN A 1 294 ? -27.908 30.396 5.152 1.00 42.16 294 ASN A C 1
ATOM 2313 O O . ASN A 1 294 ? -27.742 30.957 6.234 1.00 42.16 294 ASN A O 1
ATOM 2317 N N . LYS A 1 295 ? -27.074 29.430 4.750 1.00 44.53 295 LYS A N 1
ATOM 2318 C CA . LYS A 1 295 ? -25.748 29.186 5.359 1.00 44.53 295 LYS A CA 1
ATOM 2319 C C . LYS A 1 295 ? -24.645 29.377 4.308 1.00 44.53 295 LYS A C 1
ATOM 2321 O O . LYS A 1 295 ? -24.916 29.148 3.128 1.00 44.53 295 LYS A O 1
ATOM 2326 N N . PRO A 1 296 ? -23.443 29.864 4.680 1.00 38.16 296 PRO A N 1
ATOM 2327 C CA . PRO A 1 296 ? -22.471 30.358 3.709 1.00 38.16 296 PRO A CA 1
ATOM 2328 C C . PRO A 1 296 ? -22.084 29.283 2.691 1.00 38.16 296 PRO A C 1
ATOM 2330 O O . PRO A 1 296 ? -21.787 28.138 3.039 1.00 38.16 296 PRO A O 1
ATOM 2333 N N . ARG A 1 297 ? -22.061 29.679 1.413 1.00 39.91 297 ARG A N 1
ATOM 2334 C CA . ARG A 1 297 ? -21.384 28.921 0.365 1.00 39.91 297 ARG A CA 1
ATOM 2335 C C . ARG A 1 297 ? -19.909 28.846 0.730 1.00 39.91 297 ARG A C 1
ATOM 2337 O O . ARG A 1 297 ? -19.225 29.866 0.754 1.00 39.91 297 ARG A O 1
ATOM 2344 N N . ILE A 1 298 ? -19.402 27.637 0.941 1.00 43.75 298 ILE A N 1
ATOM 2345 C CA . ILE A 1 298 ? -17.968 27.391 0.827 1.00 43.75 298 ILE A CA 1
ATOM 2346 C C . ILE A 1 298 ? -17.665 27.406 -0.674 1.00 43.75 298 ILE A C 1
ATOM 2348 O O . ILE A 1 298 ? -17.556 26.365 -1.313 1.00 43.75 298 ILE A O 1
ATOM 2352 N N . GLU A 1 299 ? -17.547 28.593 -1.269 1.00 43.62 299 GLU A N 1
ATOM 2353 C CA . GLU A 1 299 ? -16.838 28.741 -2.541 1.00 43.62 299 GLU A CA 1
ATOM 2354 C C . GLU A 1 299 ? -15.332 28.694 -2.260 1.00 43.62 299 GLU A C 1
ATOM 2356 O O . GLU A 1 299 ? -14.578 29.634 -2.477 1.00 43.62 299 GLU A O 1
ATOM 2361 N N . LYS A 1 300 ? -14.872 27.542 -1.772 1.00 38.69 300 LYS A N 1
ATOM 2362 C CA . LYS A 1 300 ? -13.541 27.069 -2.115 1.00 38.69 300 LYS A CA 1
ATOM 2363 C C . LYS A 1 300 ? -13.811 25.885 -3.019 1.00 38.69 300 LYS A C 1
ATOM 2365 O O . LYS A 1 300 ? -14.255 24.839 -2.554 1.00 38.69 300 LYS A O 1
ATOM 2370 N N . ASN A 1 301 ? -13.560 26.052 -4.318 1.00 37.72 301 ASN A N 1
ATOM 2371 C CA . ASN A 1 301 ? -13.238 24.898 -5.142 1.00 37.72 301 ASN A CA 1
ATOM 2372 C C . ASN A 1 301 ? -12.127 24.179 -4.382 1.00 37.72 301 ASN A C 1
ATOM 2374 O O . ASN A 1 301 ? -10.996 24.670 -4.322 1.00 37.72 301 ASN A O 1
ATOM 2378 N N . LEU A 1 302 ? -12.459 23.060 -3.739 1.00 40.22 302 LEU A N 1
ATOM 2379 C CA . LEU A 1 302 ? -11.444 22.133 -3.302 1.00 40.22 302 LEU A CA 1
ATOM 2380 C C . LEU A 1 302 ? -10.671 21.844 -4.582 1.00 40.22 302 LEU A C 1
ATOM 2382 O O . LEU A 1 302 ? -11.189 21.210 -5.504 1.00 40.22 302 LEU A O 1
ATOM 2386 N N . LYS A 1 303 ? -9.421 22.306 -4.661 1.00 42.44 303 LYS A N 1
ATOM 2387 C CA . LYS A 1 303 ? -8.445 21.578 -5.455 1.00 42.44 303 LYS A CA 1
ATOM 2388 C C . LYS A 1 303 ? -8.304 20.242 -4.734 1.00 42.44 303 LYS A C 1
ATOM 2390 O O . LYS A 1 303 ? -7.327 20.014 -4.032 1.00 42.44 303 LYS A O 1
ATOM 2395 N N . ILE A 1 304 ? -9.300 19.361 -4.893 1.00 48.06 304 ILE A N 1
ATOM 2396 C CA . ILE A 1 304 ? -9.063 17.930 -4.919 1.00 48.06 304 ILE A CA 1
ATOM 2397 C C . ILE A 1 304 ? -7.932 17.863 -5.922 1.00 48.06 304 ILE A C 1
ATOM 2399 O O . ILE A 1 304 ? -8.146 18.158 -7.102 1.00 48.06 304 ILE A O 1
ATOM 2403 N N . SER A 1 305 ? -6.704 17.677 -5.440 1.00 53.16 305 SER A N 1
ATOM 2404 C CA . SER A 1 305 ? -5.592 17.419 -6.333 1.00 53.16 305 SER A CA 1
ATOM 2405 C C . SER A 1 305 ? -6.027 16.155 -7.057 1.00 53.16 305 SER A C 1
ATOM 2407 O O . SER A 1 305 ? -6.009 15.064 -6.498 1.00 53.16 305 SER A O 1
ATOM 2409 N N . LYS A 1 306 ? -6.629 16.307 -8.239 1.00 74.88 306 LYS A N 1
ATOM 2410 C CA . LYS A 1 306 ? -7.136 15.162 -8.974 1.00 74.88 306 LYS A CA 1
ATOM 2411 C C . LYS A 1 306 ? -5.922 14.288 -9.163 1.00 74.88 306 LYS A C 1
ATOM 2413 O O . LYS A 1 306 ? -4.896 14.787 -9.623 1.00 74.88 306 LYS A O 1
ATOM 2418 N N . CYS A 1 307 ? -6.023 13.022 -8.785 1.00 87.75 307 CYS A N 1
ATOM 2419 C CA . CYS A 1 307 ? -4.952 12.077 -9.047 1.00 87.75 307 CYS A CA 1
ATOM 2420 C C . CYS A 1 307 ? -4.509 12.161 -10.522 1.00 87.75 307 CYS A C 1
ATOM 2422 O O . CYS A 1 307 ? -5.242 12.660 -11.383 1.00 87.75 307 CYS A O 1
ATOM 2424 N N . VAL A 1 308 ? -3.342 11.623 -10.849 1.00 93.19 308 VAL A N 1
ATOM 2425 C CA . VAL A 1 308 ? -2.792 11.711 -12.216 1.00 93.19 308 VAL A CA 1
ATOM 2426 C C . VAL A 1 308 ? -3.468 10.783 -13.246 1.00 93.19 308 VAL A C 1
ATOM 2428 O O . VAL A 1 308 ? -2.905 10.508 -14.308 1.00 93.19 308 VAL A O 1
ATOM 2431 N N . CYS A 1 309 ? -4.672 10.275 -12.960 1.00 91.88 309 CYS A N 1
ATOM 2432 C CA . CYS A 1 309 ? -5.469 9.553 -13.951 1.00 91.88 309 CYS A CA 1
ATOM 2433 C C . CYS A 1 309 ? -5.823 10.491 -15.107 1.00 91.88 309 CYS A C 1
ATOM 2435 O O . CYS A 1 309 ? -6.318 11.592 -14.871 1.00 91.88 309 CYS A O 1
ATOM 2437 N N . ASN A 1 310 ? -5.620 10.038 -16.346 1.00 90.56 310 ASN A N 1
ATOM 2438 C CA . ASN A 1 310 ? -5.944 10.796 -17.567 1.00 90.56 310 ASN A CA 1
ATOM 2439 C C . ASN A 1 310 ? -5.241 12.162 -17.699 1.00 90.56 310 ASN A C 1
ATOM 2441 O O . ASN A 1 310 ? -5.665 12.990 -18.502 1.00 90.56 310 ASN A O 1
ATOM 2445 N N . ARG A 1 311 ? -4.182 12.421 -16.925 1.00 93.00 311 ARG A N 1
ATOM 2446 C CA . ARG A 1 311 ? -3.384 13.645 -17.044 1.00 93.00 311 ARG A CA 1
ATOM 2447 C C . ARG A 1 311 ? -1.902 13.392 -16.818 1.00 93.00 311 ARG A C 1
ATOM 2449 O O . ARG A 1 311 ? -1.508 12.359 -16.271 1.00 93.00 311 ARG A O 1
ATOM 2456 N N . ASP A 1 312 ? -1.113 14.378 -17.189 1.00 96.25 312 ASP A N 1
ATOM 2457 C CA . ASP A 1 312 ? 0.326 14.390 -16.985 1.00 96.25 312 ASP A CA 1
ATOM 2458 C C . ASP A 1 312 ? 0.679 14.620 -15.511 1.00 96.25 312 ASP A C 1
ATOM 2460 O O . ASP A 1 312 ? -0.073 15.245 -14.752 1.00 96.25 312 ASP A O 1
ATOM 2464 N N . ILE A 1 313 ? 1.829 14.085 -15.108 1.00 97.19 313 ILE A N 1
ATOM 2465 C CA . ILE A 1 313 ? 2.436 14.301 -13.795 1.00 97.19 313 ILE A CA 1
ATOM 2466 C C . ILE A 1 313 ? 3.156 15.652 -13.827 1.00 97.19 313 ILE A C 1
ATOM 2468 O O . ILE A 1 313 ? 3.953 15.899 -14.736 1.00 97.19 313 ILE A O 1
ATOM 2472 N N . SER A 1 314 ? 2.902 16.521 -12.845 1.00 96.31 314 SER A N 1
ATOM 2473 C CA . SER A 1 314 ? 3.584 17.818 -12.763 1.00 96.31 314 SER A CA 1
ATOM 2474 C C . SER A 1 314 ? 5.025 17.680 -12.261 1.00 96.31 314 SER A C 1
ATOM 2476 O O . SER A 1 314 ? 5.398 16.696 -11.614 1.00 96.31 314 SER A O 1
ATOM 2478 N N . ALA A 1 315 ? 5.852 18.697 -12.515 1.00 95.62 315 ALA A N 1
ATOM 2479 C CA . ALA A 1 315 ? 7.221 18.731 -12.006 1.00 95.62 315 ALA A CA 1
ATOM 2480 C C . ALA A 1 315 ? 7.268 18.725 -10.470 1.00 95.62 315 ALA A C 1
ATOM 2482 O O . ALA A 1 315 ? 8.119 18.052 -9.890 1.00 95.62 315 ALA A O 1
ATOM 2483 N N . GLU A 1 316 ? 6.355 19.432 -9.797 1.00 94.62 316 GLU A N 1
ATOM 2484 C CA . GLU A 1 316 ? 6.256 19.424 -8.334 1.00 94.62 316 GLU A CA 1
ATOM 2485 C C . GLU A 1 316 ? 5.844 18.056 -7.791 1.00 94.62 316 GLU A C 1
ATOM 2487 O O . GLU A 1 316 ? 6.367 17.618 -6.767 1.00 94.62 316 GLU A O 1
ATOM 2492 N N . GLU A 1 317 ? 4.921 17.370 -8.468 1.00 96.06 317 GLU A N 1
ATOM 2493 C CA . GLU A 1 317 ? 4.500 16.018 -8.098 1.00 96.06 317 GLU A CA 1
ATOM 2494 C C . GLU A 1 317 ? 5.666 15.040 -8.248 1.00 96.06 317 GLU A C 1
ATOM 2496 O O . GLU A 1 317 ? 6.005 14.326 -7.306 1.00 96.06 317 GLU A O 1
ATOM 2501 N N . PHE A 1 318 ? 6.360 15.060 -9.386 1.00 97.56 318 PHE A N 1
ATOM 2502 C CA . PHE A 1 318 ? 7.468 14.143 -9.637 1.00 97.56 318 PHE A CA 1
ATOM 2503 C C . PHE A 1 318 ? 8.667 14.378 -8.700 1.00 97.56 318 PHE A C 1
ATOM 2505 O O . PHE A 1 318 ? 9.265 13.418 -8.209 1.00 97.56 318 PHE A O 1
ATOM 2512 N N . LYS A 1 319 ? 8.964 15.639 -8.347 1.00 96.94 319 LYS A N 1
ATOM 2513 C CA . LYS A 1 319 ? 10.005 16.004 -7.361 1.00 96.94 319 LYS A CA 1
ATOM 2514 C C . LYS A 1 319 ? 9.739 15.455 -5.954 1.00 96.94 319 LYS A C 1
ATOM 2516 O O . LYS A 1 319 ? 10.677 15.244 -5.188 1.00 96.94 319 LYS A O 1
ATOM 2521 N N . LYS A 1 320 ? 8.481 15.174 -5.597 1.00 96.44 320 LYS A N 1
ATOM 2522 C CA . LYS A 1 320 ? 8.154 14.490 -4.330 1.00 96.44 320 LYS A CA 1
ATOM 2523 C C . LYS A 1 320 ? 8.527 12.999 -4.382 1.00 96.44 320 LYS A C 1
ATOM 2525 O O . LYS A 1 320 ? 8.893 12.409 -3.360 1.00 96.44 320 LYS A O 1
ATOM 2530 N N . ILE A 1 321 ? 8.518 12.393 -5.571 1.00 97.00 321 ILE A N 1
ATOM 2531 C CA . ILE A 1 321 ? 8.856 10.975 -5.794 1.00 97.00 321 ILE A CA 1
ATOM 2532 C C . ILE A 1 321 ? 10.366 10.746 -5.853 1.00 97.00 321 ILE A C 1
ATOM 2534 O O . ILE A 1 321 ? 10.847 9.731 -5.356 1.00 97.00 321 ILE A O 1
ATOM 2538 N N . THR A 1 322 ? 11.129 11.680 -6.422 1.00 95.00 322 THR A N 1
ATOM 2539 C CA . THR A 1 322 ? 12.588 11.565 -6.535 1.00 95.00 322 THR A CA 1
ATOM 2540 C C . THR A 1 322 ? 13.275 12.925 -6.476 1.00 95.00 322 THR A C 1
ATOM 2542 O O . THR A 1 322 ? 12.760 13.918 -6.977 1.00 95.00 322 THR A O 1
ATOM 2545 N N . THR A 1 323 ? 14.460 12.957 -5.866 1.00 93.81 323 THR A N 1
ATOM 2546 C CA . THR A 1 323 ? 15.330 14.141 -5.793 1.00 93.81 323 THR A CA 1
ATOM 2547 C C . THR A 1 323 ? 16.426 14.134 -6.863 1.00 93.81 323 THR A C 1
ATOM 2549 O O . THR A 1 323 ? 17.172 15.101 -6.977 1.00 93.81 323 THR A O 1
ATOM 2552 N N . SER A 1 324 ? 16.537 13.063 -7.660 1.00 96.50 324 SER A N 1
ATOM 2553 C CA . SER A 1 324 ? 17.533 12.957 -8.732 1.00 96.50 324 SER A CA 1
ATOM 2554 C C . SER A 1 324 ? 17.222 13.945 -9.858 1.00 96.50 324 SER A C 1
ATOM 2556 O O . SER A 1 324 ? 16.188 13.834 -10.521 1.00 96.50 324 SER A O 1
ATOM 2558 N N . ALA A 1 325 ? 18.144 14.878 -10.112 1.00 95.81 325 ALA A N 1
ATOM 2559 C CA . ALA A 1 325 ? 18.056 15.809 -11.238 1.00 95.81 325 ALA A CA 1
ATOM 2560 C C . ALA A 1 325 ? 17.983 15.067 -12.583 1.00 95.81 325 ALA A C 1
ATOM 2562 O O . ALA A 1 325 ? 17.182 15.434 -13.446 1.00 95.81 325 ALA A O 1
ATOM 2563 N N . THR A 1 326 ? 18.750 13.978 -12.728 1.00 96.38 326 THR A N 1
ATOM 2564 C CA . THR A 1 326 ? 18.699 13.107 -13.907 1.00 96.38 326 THR A CA 1
ATOM 2565 C C . THR A 1 326 ? 17.293 12.568 -14.099 1.00 96.38 326 THR A C 1
ATOM 2567 O O . THR A 1 326 ? 16.728 12.755 -15.174 1.00 96.38 326 THR A O 1
ATOM 2570 N N . ALA A 1 327 ? 16.685 11.994 -13.055 1.00 96.69 327 ALA A N 1
ATOM 2571 C CA . ALA A 1 327 ? 15.342 11.440 -13.153 1.00 96.69 327 ALA A CA 1
ATOM 2572 C C . ALA A 1 327 ? 14.301 12.508 -13.504 1.00 96.69 327 ALA A C 1
ATOM 2574 O O . ALA A 1 327 ? 13.482 12.301 -14.397 1.00 96.69 327 ALA A O 1
ATOM 2575 N N . ILE A 1 328 ? 14.361 13.671 -12.847 1.00 97.56 328 ILE A N 1
ATOM 2576 C CA . ILE A 1 328 ? 13.456 14.803 -13.102 1.00 97.56 328 ILE A CA 1
ATOM 2577 C C . ILE A 1 328 ? 13.510 15.233 -14.574 1.00 97.56 328 ILE A C 1
ATOM 2579 O O . ILE A 1 328 ? 12.479 15.565 -15.155 1.00 97.56 328 ILE A O 1
ATOM 2583 N N . SER A 1 329 ? 14.681 15.152 -15.212 1.00 97.56 329 SER A N 1
ATOM 2584 C CA . SER A 1 329 ? 14.848 15.507 -16.623 1.00 97.56 329 SER A CA 1
ATOM 2585 C C . SER A 1 329 ? 14.136 14.571 -17.619 1.00 97.56 329 SER A C 1
ATOM 2587 O O . SER A 1 329 ? 14.107 14.892 -18.805 1.00 97.56 329 SER A O 1
ATOM 2589 N N . PHE A 1 330 ? 13.593 13.430 -17.173 1.00 98.31 330 PHE A N 1
ATOM 2590 C CA . PHE A 1 330 ? 12.812 12.484 -17.990 1.00 98.31 330 PHE A CA 1
ATOM 2591 C C . PHE A 1 330 ? 11.298 12.704 -17.896 1.00 98.31 330 PHE A C 1
ATOM 2593 O O . PHE A 1 330 ? 10.542 11.984 -18.541 1.00 98.31 330 PHE A O 1
ATOM 2600 N N . LEU A 1 331 ? 10.823 13.654 -17.083 1.00 98.31 331 LEU A N 1
ATOM 2601 C CA . LEU A 1 331 ? 9.391 13.813 -16.818 1.00 98.31 331 LEU A CA 1
ATOM 2602 C C . LEU A 1 331 ? 8.561 14.059 -18.087 1.00 98.31 331 LEU A C 1
ATOM 2604 O O . LEU A 1 331 ? 7.488 13.477 -18.236 1.00 98.31 331 LEU A O 1
ATOM 2608 N N . ASN A 1 332 ? 9.062 14.889 -19.005 1.00 98.19 332 ASN A N 1
ATOM 2609 C CA . ASN A 1 332 ? 8.362 15.178 -20.258 1.00 98.19 332 ASN A CA 1
ATOM 2610 C C . ASN A 1 332 ? 8.221 13.910 -21.110 1.00 98.19 332 ASN A C 1
ATOM 2612 O O . ASN A 1 332 ? 7.118 13.591 -21.545 1.00 98.19 332 ASN A O 1
ATOM 2616 N N . ASP A 1 333 ? 9.306 13.144 -21.262 1.00 98.38 333 ASP A N 1
ATOM 2617 C CA . ASP A 1 333 ? 9.293 11.872 -21.985 1.00 98.38 333 ASP A CA 1
ATOM 2618 C C . ASP A 1 333 ? 8.383 10.834 -21.304 1.00 98.38 333 ASP A C 1
ATOM 2620 O O . ASP A 1 333 ? 7.662 10.111 -21.985 1.00 98.38 333 ASP A O 1
ATOM 2624 N N . LEU A 1 334 ? 8.360 10.773 -19.965 1.00 98.44 334 LEU A N 1
ATOM 2625 C CA . LEU A 1 334 ? 7.430 9.923 -19.206 1.00 98.44 334 LEU A CA 1
ATOM 2626 C C . LEU A 1 334 ? 5.977 10.239 -19.549 1.00 98.44 334 LEU A C 1
ATOM 2628 O O . LEU A 1 334 ? 5.236 9.340 -19.936 1.00 98.44 334 LEU A O 1
ATOM 2632 N N . ASN A 1 335 ? 5.578 11.506 -19.444 1.00 98.25 335 ASN A N 1
ATOM 2633 C CA . ASN A 1 335 ? 4.210 11.928 -19.733 1.00 98.25 335 ASN A CA 1
ATOM 2634 C C . ASN A 1 335 ? 3.824 11.656 -21.196 1.00 98.25 335 ASN A C 1
ATOM 2636 O O . ASN A 1 335 ? 2.759 11.092 -21.457 1.00 98.25 335 ASN A O 1
ATOM 2640 N N . GLU A 1 336 ? 4.713 11.971 -22.143 1.00 97.62 336 GLU A N 1
ATOM 2641 C CA . GLU A 1 336 ? 4.481 11.714 -23.565 1.00 97.62 336 GLU A CA 1
ATOM 2642 C C . GLU A 1 336 ? 4.280 10.219 -23.843 1.00 97.62 336 GLU A C 1
ATOM 2644 O O . GLU A 1 336 ? 3.295 9.830 -24.476 1.00 97.62 336 GLU A O 1
ATOM 2649 N N . GLN A 1 337 ? 5.173 9.360 -23.338 1.00 97.19 337 GLN A N 1
ATOM 2650 C CA . GLN A 1 337 ? 5.084 7.921 -23.587 1.00 97.19 337 GLN A CA 1
ATOM 2651 C C . GLN A 1 337 ? 3.927 7.265 -22.824 1.00 97.19 337 GLN A C 1
ATOM 2653 O O . GLN A 1 337 ? 3.286 6.372 -23.375 1.00 97.19 337 GLN A O 1
ATOM 2658 N N . PHE A 1 338 ? 3.589 7.725 -21.613 1.00 97.38 338 PHE A N 1
ATOM 2659 C CA . PHE A 1 338 ? 2.388 7.266 -20.905 1.00 97.38 338 PHE A CA 1
ATOM 2660 C C . PHE A 1 338 ? 1.124 7.535 -21.713 1.00 97.38 338 PHE A C 1
ATOM 2662 O O . PHE A 1 338 ? 0.276 6.654 -21.837 1.00 97.38 338 PHE A O 1
ATOM 2669 N N . LYS A 1 339 ? 1.009 8.727 -22.306 1.00 94.75 339 LYS A N 1
ATOM 2670 C CA . LYS A 1 339 ? -0.118 9.071 -23.174 1.00 94.75 339 LYS A CA 1
ATOM 2671 C C . LYS A 1 339 ? -0.113 8.237 -24.455 1.00 94.75 339 LYS A C 1
ATOM 2673 O O . LYS A 1 339 ? -1.140 7.667 -24.810 1.00 94.75 339 LYS A O 1
ATOM 2678 N N . LYS A 1 340 ? 1.037 8.139 -25.129 1.00 93.06 340 LYS A N 1
ATOM 2679 C CA . LYS A 1 340 ? 1.183 7.432 -26.411 1.00 93.06 340 LYS A CA 1
ATOM 2680 C C . LYS A 1 340 ? 0.868 5.938 -26.305 1.00 93.06 340 LYS A C 1
ATOM 2682 O O . LYS A 1 340 ? 0.303 5.373 -27.234 1.00 93.06 340 LYS A O 1
ATOM 2687 N N . LEU A 1 341 ? 1.223 5.310 -25.185 1.00 89.69 341 LEU A N 1
ATOM 2688 C CA . LEU A 1 341 ? 1.069 3.870 -24.958 1.00 89.69 341 LEU A CA 1
ATOM 2689 C C . LEU A 1 341 ? -0.076 3.530 -23.990 1.00 89.69 341 LEU A C 1
ATOM 2691 O O . LEU A 1 341 ? -0.172 2.399 -23.528 1.00 89.69 341 LEU A O 1
ATOM 2695 N N . ASN A 1 342 ? -0.973 4.484 -23.725 1.00 90.69 342 ASN A N 1
ATOM 2696 C CA . ASN A 1 342 ? -2.206 4.284 -22.961 1.00 90.69 342 ASN A CA 1
ATOM 2697 C C . ASN A 1 342 ? -2.016 3.870 -21.481 1.00 90.69 342 ASN A C 1
ATOM 2699 O O . ASN A 1 342 ? -2.898 3.255 -20.880 1.00 90.69 342 ASN A O 1
ATOM 2703 N N . MET A 1 343 ? -0.905 4.265 -20.850 1.00 94.88 343 MET A N 1
ATOM 2704 C CA . MET A 1 343 ? -0.700 4.134 -19.402 1.00 94.88 343 MET A CA 1
ATOM 2705 C C . MET A 1 343 ? -1.399 5.288 -18.675 1.00 94.88 343 MET A C 1
ATOM 2707 O O . MET A 1 343 ? -0.799 6.292 -18.288 1.00 94.88 343 MET A O 1
ATOM 2711 N N . ILE A 1 344 ? -2.715 5.169 -18.534 1.00 92.56 344 ILE A N 1
ATOM 2712 C CA . ILE A 1 344 ? -3.583 6.244 -18.045 1.00 92.56 344 ILE A CA 1
ATOM 2713 C C . ILE A 1 344 ? -3.733 6.234 -16.519 1.00 92.56 344 ILE A C 1
ATOM 2715 O O . ILE A 1 344 ? -3.842 7.302 -15.907 1.00 92.56 344 ILE A O 1
ATOM 2719 N N . ASN A 1 345 ? -3.773 5.048 -15.908 1.00 95.44 345 ASN A N 1
ATOM 2720 C CA . ASN A 1 345 ? -4.126 4.859 -14.504 1.00 95.44 345 ASN A CA 1
ATOM 2721 C C . ASN A 1 345 ? -3.025 5.389 -13.563 1.00 95.44 345 ASN A C 1
ATOM 2723 O O . ASN A 1 345 ? -1.839 5.131 -13.760 1.00 95.44 345 ASN A O 1
ATOM 2727 N N . CYS A 1 346 ? -3.405 6.132 -12.519 1.00 96.31 346 CYS A N 1
ATOM 2728 C CA . CYS A 1 346 ? -2.445 6.755 -11.605 1.00 96.31 346 CYS A CA 1
ATOM 2729 C C . CYS A 1 346 ? -1.633 5.742 -10.789 1.00 96.31 346 CYS A C 1
ATOM 2731 O O . CYS A 1 346 ? -0.447 5.968 -10.547 1.00 96.31 346 CYS A O 1
ATOM 2733 N N . LEU A 1 347 ? -2.247 4.625 -10.394 1.00 97.00 347 LEU A N 1
ATOM 2734 C CA . LEU A 1 347 ? -1.593 3.568 -9.634 1.00 97.00 347 LEU A CA 1
ATOM 2735 C C . LEU A 1 347 ? -0.631 2.774 -10.514 1.00 97.00 347 LEU A C 1
ATOM 2737 O O . LEU A 1 347 ? 0.483 2.477 -10.093 1.00 97.00 347 LEU A O 1
ATOM 2741 N N . GLU A 1 348 ? -1.008 2.523 -11.765 1.00 97.88 348 GLU A N 1
ATOM 2742 C CA . GLU A 1 348 ? -0.097 1.943 -12.749 1.00 97.88 348 GLU A CA 1
ATOM 2743 C C . GLU A 1 348 ? 1.144 2.819 -12.968 1.00 97.88 348 GLU A C 1
ATOM 2745 O O . GLU A 1 348 ? 2.263 2.322 -12.843 1.00 97.88 348 GLU A O 1
ATOM 2750 N N . LYS A 1 349 ? 0.962 4.130 -13.192 1.00 98.19 349 LYS A N 1
ATOM 2751 C CA . LYS A 1 349 ? 2.077 5.088 -13.302 1.00 98.19 349 LYS A CA 1
ATOM 2752 C C . LYS A 1 349 ? 2.976 5.056 -12.064 1.00 98.19 349 LYS A C 1
ATOM 2754 O O . LYS A 1 349 ? 4.198 5.082 -12.196 1.00 98.19 349 LYS A O 1
ATOM 2759 N N . ALA A 1 350 ? 2.393 4.982 -10.865 1.00 97.94 350 ALA A N 1
ATOM 2760 C CA . ALA A 1 350 ? 3.149 4.918 -9.614 1.00 97.94 350 ALA A CA 1
ATOM 2761 C C . ALA A 1 350 ? 4.024 3.663 -9.520 1.00 97.94 350 ALA A C 1
ATOM 2763 O O . ALA A 1 350 ? 5.207 3.766 -9.192 1.00 97.94 350 ALA A O 1
ATOM 2764 N N . HIS A 1 351 ? 3.462 2.494 -9.837 1.00 98.12 351 HIS A N 1
ATOM 2765 C CA . HIS A 1 351 ? 4.211 1.237 -9.891 1.00 98.12 351 HIS A CA 1
ATOM 2766 C C . HIS A 1 351 ? 5.311 1.296 -10.950 1.00 98.12 351 HIS A C 1
ATOM 2768 O O . HIS A 1 351 ? 6.461 0.983 -10.646 1.00 98.12 351 HIS A O 1
ATOM 2774 N N . PHE A 1 352 ? 4.994 1.755 -12.162 1.00 98.44 352 PHE A N 1
ATOM 2775 C CA . PHE A 1 352 ? 5.970 1.895 -13.240 1.00 98.44 352 PHE A CA 1
ATOM 2776 C C . PHE A 1 352 ? 7.165 2.755 -12.809 1.00 98.44 352 PHE A C 1
ATOM 2778 O O . PHE A 1 352 ? 8.303 2.292 -12.870 1.00 98.44 352 PHE A O 1
ATOM 2785 N N . ILE A 1 353 ? 6.908 3.963 -12.292 1.00 98.38 353 ILE A N 1
ATOM 2786 C CA . ILE A 1 353 ? 7.946 4.893 -11.817 1.00 98.38 353 ILE A CA 1
ATOM 2787 C C . ILE A 1 353 ? 8.776 4.264 -10.696 1.00 98.38 353 ILE A C 1
ATOM 2789 O O . ILE A 1 353 ? 10.000 4.370 -10.695 1.00 98.38 353 ILE A O 1
ATOM 2793 N N . ALA A 1 354 ? 8.133 3.588 -9.743 1.00 97.62 354 ALA A N 1
ATOM 2794 C CA . ALA A 1 354 ? 8.842 2.914 -8.663 1.00 97.62 354 ALA A CA 1
ATOM 2795 C C . ALA A 1 354 ? 9.791 1.831 -9.184 1.00 97.62 354 ALA A C 1
ATOM 2797 O O . ALA A 1 354 ? 10.914 1.682 -8.690 1.00 97.62 354 ALA A O 1
ATOM 2798 N N . HIS A 1 355 ? 9.361 1.091 -10.207 1.00 97.50 355 HIS A N 1
ATOM 2799 C CA . HIS A 1 355 ? 10.186 0.056 -10.796 1.00 97.50 355 HIS A CA 1
ATOM 2800 C C . HIS A 1 355 ? 11.370 0.618 -11.578 1.00 97.50 355 HIS A C 1
ATOM 2802 O O . HIS A 1 355 ? 12.495 0.158 -11.372 1.00 97.50 355 HIS A O 1
ATOM 2808 N N . THR A 1 356 ? 11.138 1.608 -12.434 1.00 97.56 356 THR A N 1
ATOM 2809 C CA . THR A 1 356 ? 12.178 2.186 -13.290 1.00 97.56 356 THR A CA 1
ATOM 2810 C C . THR A 1 356 ? 13.201 2.995 -12.497 1.00 97.56 356 THR A C 1
ATOM 2812 O O . THR A 1 356 ? 14.390 2.955 -12.822 1.00 97.56 356 THR A O 1
ATOM 2815 N N . LEU A 1 357 ? 12.778 3.701 -11.437 1.00 97.56 357 LEU A N 1
ATOM 2816 C CA . LEU A 1 357 ? 13.691 4.441 -10.559 1.00 97.56 357 LEU A CA 1
ATOM 2817 C C . LEU A 1 357 ? 14.667 3.499 -9.858 1.00 97.56 357 LEU A C 1
ATOM 2819 O O . LEU A 1 357 ? 15.857 3.801 -9.797 1.00 97.56 357 LEU A O 1
ATOM 2823 N N . HIS A 1 358 ? 14.189 2.352 -9.373 1.00 95.25 358 HIS A N 1
ATOM 2824 C CA . HIS A 1 358 ? 15.071 1.351 -8.786 1.00 95.25 358 HIS A CA 1
ATOM 2825 C C . HIS A 1 358 ? 16.011 0.738 -9.836 1.00 95.25 358 HIS A C 1
ATOM 2827 O O . HIS A 1 358 ? 17.217 0.669 -9.618 1.00 95.25 358 HIS A O 1
ATOM 2833 N N . GLU A 1 359 ? 15.467 0.325 -10.985 1.00 93.19 359 GLU A N 1
ATOM 2834 C CA . GLU A 1 359 ? 16.196 -0.466 -11.987 1.00 93.19 359 GLU A CA 1
ATOM 2835 C C . GLU A 1 359 ? 17.432 0.239 -12.550 1.00 93.19 359 GLU A C 1
ATOM 2837 O O . GLU A 1 359 ? 18.430 -0.392 -12.876 1.00 93.19 359 GLU A O 1
ATOM 2842 N N . THR A 1 360 ? 17.375 1.562 -12.650 1.00 93.69 360 THR A N 1
ATOM 2843 C CA . THR A 1 360 ? 18.384 2.358 -13.361 1.00 93.69 360 THR A CA 1
ATOM 2844 C C . THR A 1 360 ? 19.097 3.358 -12.460 1.00 93.69 360 THR A C 1
ATOM 2846 O O . THR A 1 360 ? 19.649 4.346 -12.947 1.00 93.69 360 THR A O 1
ATOM 2849 N N . ALA A 1 361 ? 19.067 3.144 -11.139 1.00 93.75 361 ALA A N 1
ATOM 2850 C CA . ALA A 1 361 ? 19.622 4.076 -10.154 1.00 93.75 361 ALA A CA 1
ATOM 2851 C C . ALA A 1 361 ? 19.128 5.518 -10.396 1.00 93.75 361 ALA A C 1
ATOM 2853 O O . ALA A 1 361 ? 19.895 6.450 -10.656 1.00 93.75 361 ALA A O 1
ATOM 2854 N N . SER A 1 362 ? 17.804 5.685 -10.369 1.00 95.38 362 SER A N 1
ATOM 2855 C CA . SER A 1 362 ? 17.106 6.934 -10.683 1.00 95.38 362 SER A CA 1
ATOM 2856 C C . SER A 1 362 ? 17.495 7.508 -12.053 1.00 95.38 362 SER A C 1
ATOM 2858 O O . SER A 1 362 ? 17.848 8.684 -12.163 1.00 95.38 362 SER A O 1
ATOM 2860 N N . TYR A 1 363 ? 17.415 6.654 -13.080 1.00 96.62 363 TYR A N 1
ATOM 2861 C CA . TYR A 1 363 ? 17.615 6.950 -14.509 1.00 96.62 363 TYR A CA 1
ATOM 2862 C C . TYR A 1 363 ? 19.050 7.334 -14.894 1.00 96.62 363 TYR A C 1
ATOM 2864 O O . TYR A 1 363 ? 19.285 7.841 -15.988 1.00 96.62 363 TYR A O 1
ATOM 2872 N N . SER A 1 364 ? 20.017 7.077 -14.012 1.00 94.38 364 SER A N 1
ATOM 2873 C CA . SER A 1 364 ? 21.433 7.389 -14.242 1.00 94.38 364 SER A CA 1
ATOM 2874 C C . SER A 1 364 ? 22.162 6.273 -14.996 1.00 94.38 364 SER A C 1
ATOM 2876 O O . SER A 1 364 ? 23.156 6.529 -15.667 1.00 94.38 364 SER A O 1
ATOM 2878 N N . LEU A 1 365 ? 21.666 5.035 -14.905 1.00 94.81 365 LEU A N 1
ATOM 2879 C CA . LEU A 1 365 ? 22.246 3.845 -15.526 1.00 94.81 365 LEU A CA 1
ATOM 2880 C C . LEU A 1 365 ? 21.273 3.264 -16.556 1.00 94.81 365 LEU A C 1
ATOM 2882 O O . LEU A 1 365 ? 20.462 2.394 -16.253 1.00 94.81 365 LEU A O 1
ATOM 2886 N N . LEU A 1 366 ? 21.342 3.777 -17.785 1.00 96.06 366 LEU A N 1
ATOM 2887 C CA . LEU A 1 366 ? 20.471 3.366 -18.896 1.00 96.06 366 LEU A CA 1
ATOM 2888 C C . LEU A 1 366 ? 21.050 2.238 -19.742 1.00 96.06 366 LEU A C 1
ATOM 2890 O O . LEU A 1 366 ? 20.424 1.833 -20.716 1.00 96.06 366 LEU A O 1
ATOM 2894 N N . GLU A 1 367 ? 22.234 1.748 -19.402 1.00 94.38 367 GLU A N 1
ATOM 2895 C CA . GLU A 1 367 ? 22.882 0.646 -20.089 1.00 94.38 367 GLU A CA 1
ATOM 2896 C C . GLU A 1 367 ? 23.435 -0.357 -19.078 1.00 94.38 367 GLU A C 1
ATOM 2898 O O . GLU A 1 367 ? 24.092 0.022 -18.108 1.00 94.38 367 GLU A O 1
ATOM 2903 N N . GLU A 1 368 ? 23.227 -1.640 -19.358 1.00 91.38 368 GLU A N 1
ATOM 2904 C CA . GLU A 1 368 ? 23.813 -2.735 -18.596 1.00 91.38 368 GLU A CA 1
ATOM 2905 C C . GLU A 1 368 ? 25.346 -2.692 -18.699 1.00 91.38 368 GLU A C 1
ATOM 2907 O O . GLU A 1 368 ? 25.918 -2.490 -19.781 1.00 91.38 368 GLU A O 1
ATOM 2912 N N . GLY A 1 369 ? 26.020 -2.886 -17.564 1.00 88.19 369 GLY A N 1
ATOM 2913 C CA . GLY A 1 369 ? 27.473 -3.005 -17.507 1.00 88.19 369 GLY A CA 1
ATOM 2914 C C . GLY A 1 369 ? 27.949 -4.325 -18.115 1.00 88.19 369 GLY A C 1
ATOM 2915 O O . GLY A 1 369 ? 27.386 -5.380 -17.851 1.00 88.19 369 GLY A O 1
ATOM 2916 N N . LEU A 1 370 ? 29.025 -4.283 -18.902 1.00 86.62 370 LEU A N 1
ATOM 2917 C CA . LEU A 1 370 ? 29.523 -5.456 -19.631 1.00 86.62 370 LEU A CA 1
ATOM 2918 C C . LEU A 1 370 ? 30.354 -6.431 -18.778 1.00 86.62 370 LEU A C 1
ATOM 2920 O O . LEU A 1 370 ? 30.643 -7.541 -19.217 1.00 86.62 370 LEU A O 1
ATOM 2924 N N . GLY A 1 371 ? 30.769 -6.026 -17.572 1.00 84.31 371 GLY A N 1
ATOM 2925 C CA . GLY A 1 371 ? 31.505 -6.893 -16.645 1.00 84.31 371 GLY A CA 1
ATOM 2926 C C . GLY A 1 371 ? 32.786 -7.502 -17.232 1.00 84.31 371 GLY A C 1
ATOM 2927 O O . GLY A 1 371 ? 33.106 -8.645 -16.922 1.00 84.31 371 GLY A O 1
ATOM 2928 N N . GLY A 1 372 ? 33.480 -6.772 -18.112 1.00 84.00 372 GLY A N 1
ATOM 2929 C CA . GLY A 1 372 ? 34.714 -7.224 -18.768 1.00 84.00 372 GLY A CA 1
ATOM 2930 C C . GLY A 1 372 ? 34.523 -8.057 -20.042 1.00 84.00 372 GLY A C 1
ATOM 2931 O O . GLY A 1 372 ? 35.516 -8.469 -20.631 1.00 84.00 372 GLY A O 1
ATOM 2932 N N . LYS A 1 373 ? 33.284 -8.296 -20.486 1.00 86.88 373 LYS A N 1
ATO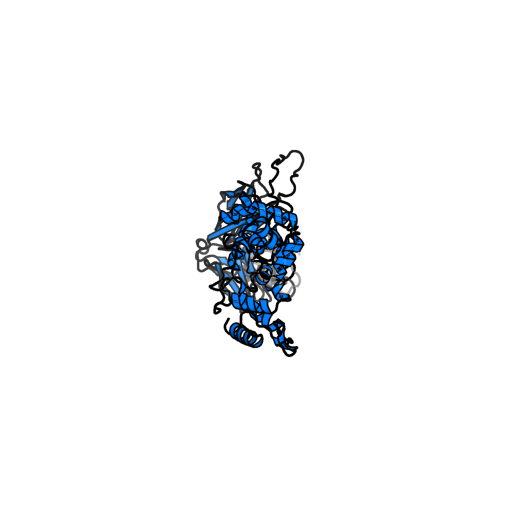M 2933 C CA . LYS A 1 373 ? 32.987 -8.944 -21.775 1.00 86.88 373 LYS A CA 1
ATOM 2934 C C . LYS A 1 373 ? 32.874 -7.919 -22.899 1.00 86.88 373 LYS A C 1
ATOM 2936 O O . LYS A 1 373 ? 32.567 -6.752 -22.652 1.00 86.88 373 LYS A O 1
ATOM 2941 N N . SER A 1 374 ? 33.059 -8.352 -24.141 1.00 89.38 374 SER A N 1
ATOM 2942 C CA . SER A 1 374 ? 32.663 -7.543 -25.293 1.00 89.38 374 SER A CA 1
ATOM 2943 C C . SER A 1 374 ? 31.137 -7.497 -25.411 1.00 89.38 374 SER A C 1
ATOM 2945 O O . SER A 1 374 ? 30.423 -8.405 -24.983 1.00 89.38 374 SER A O 1
ATOM 2947 N N . GLU A 1 375 ? 30.608 -6.431 -26.007 1.00 88.69 375 GLU A N 1
ATOM 2948 C CA . GLU A 1 375 ? 29.162 -6.280 -26.190 1.00 88.69 375 GLU A CA 1
ATOM 2949 C C . GLU A 1 375 ? 28.558 -7.420 -27.024 1.00 88.69 375 GLU A C 1
ATOM 2951 O O . GLU A 1 375 ? 27.488 -7.921 -26.686 1.00 88.69 375 GLU A O 1
ATOM 2956 N N . SER A 1 376 ? 29.257 -7.878 -28.065 1.00 88.88 376 SER A N 1
ATOM 2957 C CA . SER A 1 376 ? 28.824 -9.002 -28.903 1.00 88.88 376 SER A CA 1
ATOM 2958 C C . SER A 1 376 ? 28.639 -10.306 -28.128 1.00 88.88 376 SER A C 1
ATOM 2960 O O . SER A 1 376 ? 27.816 -11.126 -28.514 1.00 88.88 376 SER A O 1
ATOM 2962 N N . GLU A 1 377 ? 29.358 -10.498 -27.021 1.00 86.69 377 GLU A N 1
ATOM 2963 C CA . GLU A 1 377 ? 29.235 -11.691 -26.172 1.00 86.69 377 GLU A CA 1
ATOM 2964 C C . GLU A 1 377 ? 28.047 -11.614 -25.198 1.00 86.69 377 GLU A C 1
ATOM 2966 O O . GLU A 1 377 ? 27.704 -12.602 -24.543 1.00 86.69 377 GLU A O 1
ATOM 2971 N N . VAL A 1 378 ? 27.409 -10.446 -25.080 1.00 87.25 378 VAL A N 1
ATOM 2972 C CA . VAL A 1 378 ? 26.274 -10.201 -24.188 1.00 87.25 378 VAL A CA 1
ATOM 2973 C C . VAL A 1 378 ? 24.999 -10.108 -25.021 1.00 87.25 378 VAL A C 1
ATOM 2975 O O . VAL A 1 378 ? 24.679 -9.071 -25.602 1.00 87.25 378 VAL A O 1
ATOM 2978 N N . TYR A 1 379 ? 24.270 -11.226 -25.082 1.00 88.56 379 TYR A N 1
ATOM 2979 C CA . TYR A 1 379 ? 23.017 -11.365 -25.836 1.00 88.56 379 TYR A CA 1
ATOM 2980 C C . TYR A 1 379 ? 23.138 -10.892 -27.297 1.00 88.56 379 TYR A C 1
ATOM 2982 O O . TYR A 1 379 ? 22.271 -10.171 -27.795 1.00 88.56 379 TYR A O 1
ATOM 2990 N N . ASP A 1 380 ? 24.240 -11.252 -27.961 1.00 88.62 380 ASP A N 1
ATOM 2991 C CA . ASP A 1 380 ? 24.556 -10.882 -29.347 1.00 88.62 380 ASP A CA 1
ATOM 2992 C C . ASP A 1 380 ? 24.576 -9.359 -29.595 1.00 88.62 380 ASP A C 1
ATOM 2994 O O . ASP A 1 380 ? 24.192 -8.871 -30.659 1.00 88.62 380 ASP A O 1
ATOM 2998 N N . GLY A 1 381 ? 24.985 -8.579 -28.589 1.00 89.19 381 GLY A N 1
ATOM 2999 C CA . GLY A 1 381 ? 25.023 -7.115 -28.631 1.00 89.19 381 GLY A CA 1
ATOM 3000 C C . GLY A 1 381 ? 23.755 -6.412 -28.138 1.00 89.19 381 GLY A C 1
ATOM 3001 O O . GLY A 1 381 ? 23.726 -5.180 -28.035 1.00 89.19 381 GLY A O 1
ATOM 3002 N N . TYR A 1 382 ? 22.716 -7.166 -27.779 1.00 94.62 382 TYR A N 1
ATOM 3003 C CA . TYR A 1 382 ? 21.423 -6.653 -27.314 1.00 94.62 382 TYR A CA 1
ATOM 3004 C C . TYR A 1 382 ? 21.295 -6.732 -25.783 1.00 94.62 382 TYR A C 1
ATOM 3006 O O . TYR A 1 382 ? 20.320 -7.273 -25.255 1.00 94.62 382 TYR A O 1
ATOM 3014 N N . LYS A 1 383 ? 22.309 -6.198 -25.085 1.00 94.19 383 LYS A N 1
ATOM 3015 C CA . LYS A 1 383 ? 22.335 -5.965 -23.626 1.00 94.19 383 LYS A CA 1
ATOM 3016 C C . LYS A 1 383 ? 21.243 -5.013 -23.151 1.00 94.19 383 LYS A C 1
ATOM 3018 O O . LYS A 1 383 ? 20.724 -4.249 -23.961 1.00 94.19 383 LYS A O 1
ATOM 3023 N N . GLY A 1 384 ? 20.970 -5.012 -21.847 1.00 94.94 384 GLY A N 1
ATOM 3024 C CA . GLY A 1 384 ? 19.962 -4.154 -21.231 1.00 94.94 384 GLY A CA 1
ATOM 3025 C C . GLY A 1 384 ? 20.142 -2.671 -21.565 1.00 94.94 384 GLY A C 1
ATOM 3026 O O . GLY A 1 384 ? 21.218 -2.104 -21.350 1.00 94.94 384 GLY A O 1
ATOM 3027 N N . ARG A 1 385 ? 19.089 -2.029 -22.096 1.00 97.19 385 ARG A N 1
ATOM 3028 C CA . ARG A 1 385 ? 19.031 -0.567 -22.289 1.00 97.19 385 ARG A CA 1
ATOM 3029 C C . ARG A 1 385 ? 17.701 0.064 -21.889 1.00 97.19 385 ARG A C 1
ATOM 3031 O O . ARG A 1 385 ? 16.652 -0.571 -21.962 1.00 97.19 385 ARG A O 1
ATOM 3038 N N . GLY A 1 386 ? 17.740 1.347 -21.542 1.00 97.38 386 GLY A N 1
ATOM 3039 C CA . GLY A 1 386 ? 16.558 2.133 -21.187 1.00 97.38 386 GLY A CA 1
ATOM 3040 C C . GLY A 1 386 ? 16.064 1.868 -19.763 1.00 97.38 386 GLY A C 1
ATOM 3041 O O . GLY A 1 386 ? 16.747 1.241 -18.950 1.00 97.38 386 GLY A O 1
ATOM 3042 N N . LEU A 1 387 ? 14.862 2.361 -19.449 1.00 97.31 387 LEU A N 1
ATOM 3043 C CA . LEU A 1 387 ? 14.364 2.430 -18.068 1.00 97.31 387 LEU A CA 1
ATOM 3044 C C . LEU A 1 387 ? 13.974 1.079 -17.441 1.00 97.31 387 LEU A C 1
ATOM 3046 O O . LEU A 1 387 ? 13.886 0.987 -16.219 1.00 97.31 387 LEU A O 1
ATOM 3050 N N . MET A 1 388 ? 13.761 0.037 -18.251 1.00 94.56 388 MET A N 1
ATOM 3051 C CA . MET A 1 388 ? 13.514 -1.344 -17.796 1.00 94.56 388 MET A CA 1
ATOM 3052 C C . MET A 1 388 ? 14.507 -2.346 -18.398 1.00 94.56 388 MET A C 1
ATOM 3054 O O . MET A 1 388 ? 14.199 -3.530 -18.488 1.00 94.56 388 MET A O 1
ATOM 3058 N N . GLN A 1 389 ? 15.687 -1.879 -18.825 1.00 93.31 389 GLN A N 1
ATOM 3059 C CA . GLN A 1 389 ? 16.774 -2.740 -19.311 1.00 93.31 389 GLN A CA 1
ATOM 3060 C C . GLN A 1 389 ? 16.317 -3.726 -20.409 1.00 93.31 389 GLN A C 1
ATOM 3062 O O . GLN A 1 389 ? 16.485 -4.943 -20.301 1.00 93.31 389 GLN A O 1
ATOM 3067 N N . LEU A 1 390 ? 15.737 -3.196 -21.495 1.00 94.81 390 LEU A N 1
ATOM 3068 C CA . LEU A 1 390 ? 15.301 -3.986 -22.650 1.00 94.81 390 LEU A CA 1
ATOM 3069 C C . LEU A 1 390 ? 16.472 -4.835 -23.159 1.00 94.81 390 LEU A C 1
ATOM 3071 O O . LEU A 1 390 ? 17.522 -4.293 -23.485 1.00 94.81 390 LEU A O 1
ATOM 3075 N N . THR A 1 391 ? 16.288 -6.153 -23.206 1.00 93.75 391 THR A N 1
ATOM 3076 C CA . THR A 1 391 ? 17.351 -7.134 -23.485 1.00 93.75 391 THR A CA 1
ATOM 3077 C C . THR A 1 391 ? 16.886 -8.130 -24.544 1.00 93.75 391 THR A C 1
ATOM 3079 O O . THR A 1 391 ? 15.687 -8.383 -24.641 1.00 93.75 391 THR A O 1
ATOM 3082 N N . TYR A 1 392 ? 17.823 -8.754 -25.264 1.00 93.81 392 TYR A N 1
ATOM 3083 C CA . TYR A 1 392 ? 17.624 -9.706 -26.367 1.00 93.81 392 TYR A CA 1
ATOM 3084 C C . TYR A 1 392 ? 17.144 -9.063 -27.670 1.00 93.81 392 TYR A C 1
ATOM 3086 O O . TYR A 1 392 ? 16.200 -8.273 -27.683 1.00 93.81 392 TYR A O 1
ATOM 3094 N N . LYS A 1 393 ? 17.738 -9.497 -28.791 1.00 95.25 393 LYS A N 1
ATOM 3095 C CA . LYS A 1 393 ? 17.445 -9.005 -30.148 1.00 95.25 393 LYS A CA 1
ATOM 3096 C C . LYS A 1 393 ? 15.948 -8.943 -30.463 1.00 95.25 393 LYS A C 1
ATOM 3098 O O . LYS A 1 393 ? 15.459 -7.906 -30.890 1.00 95.25 393 LYS A O 1
ATOM 3103 N N . ASN A 1 394 ? 15.211 -10.008 -30.150 1.00 95.25 394 ASN A N 1
ATOM 3104 C CA . ASN A 1 394 ? 13.772 -10.086 -30.411 1.00 95.25 394 ASN A CA 1
ATOM 3105 C C . ASN A 1 394 ? 12.969 -8.955 -29.737 1.00 95.25 394 ASN A C 1
ATOM 3107 O O . ASN A 1 394 ? 12.025 -8.438 -30.319 1.00 95.25 394 ASN A O 1
ATOM 3111 N N . ASN A 1 395 ? 13.338 -8.529 -28.524 1.00 95.81 395 ASN A N 1
ATOM 3112 C CA . ASN A 1 395 ? 12.632 -7.431 -27.857 1.00 95.81 395 ASN A CA 1
ATOM 3113 C C . ASN A 1 395 ? 12.950 -6.073 -28.498 1.00 95.81 395 ASN A C 1
ATOM 3115 O O . ASN A 1 395 ? 12.072 -5.219 -28.573 1.00 95.81 395 ASN A O 1
ATOM 3119 N N . TYR A 1 396 ? 14.178 -5.882 -28.990 1.00 97.12 396 TYR A N 1
ATOM 3120 C CA . TYR A 1 396 ? 14.549 -4.693 -29.765 1.00 97.12 396 TYR A CA 1
ATOM 3121 C C . TYR A 1 396 ? 13.773 -4.614 -31.084 1.00 97.12 396 TYR A C 1
ATOM 3123 O O . TYR A 1 396 ? 13.310 -3.536 -31.451 1.00 97.12 396 TYR A O 1
ATOM 3131 N N . GLU A 1 397 ? 13.604 -5.747 -31.771 1.00 97.00 397 GLU A N 1
ATOM 3132 C CA . GLU A 1 397 ? 12.811 -5.847 -33.004 1.00 97.00 397 GLU A CA 1
ATOM 3133 C C . GLU A 1 397 ? 11.340 -5.532 -32.744 1.00 97.00 397 GLU A C 1
ATOM 3135 O O . GLU A 1 397 ? 10.777 -4.657 -33.396 1.00 97.00 397 GLU A O 1
ATOM 3140 N N . LEU A 1 398 ? 10.728 -6.191 -31.756 1.00 96.69 398 LEU A N 1
ATOM 3141 C CA . LEU A 1 398 ? 9.315 -5.997 -31.436 1.00 96.69 398 LEU A CA 1
ATOM 3142 C C . LEU A 1 398 ? 9.009 -4.575 -30.952 1.00 96.69 398 LEU A C 1
ATOM 3144 O O . LEU A 1 398 ? 7.988 -4.007 -31.339 1.00 96.69 398 LEU A O 1
ATOM 3148 N N . TYR A 1 399 ? 9.893 -3.977 -30.150 1.00 96.50 399 TYR A N 1
ATOM 3149 C CA . TYR A 1 399 ? 9.757 -2.571 -29.782 1.00 96.50 399 TYR A CA 1
ATOM 3150 C C . TYR A 1 399 ? 9.893 -1.655 -31.004 1.00 96.50 399 TYR A C 1
ATOM 3152 O O . TYR A 1 399 ? 9.085 -0.745 -31.173 1.00 96.50 399 TYR A O 1
ATOM 3160 N N . GLY A 1 400 ? 10.868 -1.919 -31.881 1.00 97.00 400 GLY A N 1
ATOM 3161 C CA . GLY A 1 400 ? 11.039 -1.186 -33.134 1.00 97.00 400 GLY A CA 1
ATOM 3162 C C . GLY A 1 400 ? 9.792 -1.209 -34.011 1.00 97.00 400 GLY A C 1
ATOM 3163 O O . GLY A 1 400 ? 9.323 -0.156 -34.434 1.00 97.00 400 GLY A O 1
ATOM 3164 N N . LEU A 1 401 ? 9.183 -2.384 -34.185 1.00 96.12 401 LEU A N 1
ATOM 3165 C CA . LEU A 1 401 ? 7.904 -2.533 -34.882 1.00 96.12 401 LEU A CA 1
ATOM 3166 C C . LEU A 1 401 ? 6.788 -1.717 -34.214 1.00 96.12 401 LEU A C 1
ATOM 3168 O O . LEU A 1 401 ? 6.038 -1.032 -34.904 1.00 96.12 401 LEU A O 1
ATOM 3172 N N . ALA A 1 402 ? 6.704 -1.734 -32.880 1.00 93.81 402 ALA A N 1
ATOM 3173 C CA . ALA A 1 402 ? 5.668 -1.014 -32.138 1.00 93.81 402 ALA A CA 1
ATOM 3174 C C . ALA A 1 402 ? 5.751 0.516 -32.283 1.00 93.81 402 ALA A C 1
ATOM 3176 O O . ALA A 1 402 ? 4.734 1.197 -32.151 1.00 93.81 402 ALA A O 1
ATOM 3177 N N . VAL A 1 403 ? 6.939 1.066 -32.552 1.00 93.94 403 VAL A N 1
ATOM 3178 C CA . VAL A 1 403 ? 7.137 2.512 -32.762 1.00 93.94 403 VAL A CA 1
ATOM 3179 C C . VAL A 1 403 ? 7.484 2.882 -34.204 1.00 93.94 403 VAL A C 1
ATOM 3181 O O . VAL A 1 403 ? 7.742 4.053 -34.471 1.00 93.94 403 VAL A O 1
ATOM 3184 N N . ASN A 1 404 ? 7.449 1.911 -35.121 1.00 95.81 404 ASN A N 1
ATOM 3185 C CA . ASN A 1 404 ? 7.823 2.048 -36.528 1.00 95.81 404 ASN A CA 1
ATOM 3186 C C . ASN A 1 404 ? 9.244 2.621 -36.742 1.00 95.81 404 ASN A C 1
ATOM 3188 O O . ASN A 1 404 ? 9.460 3.501 -37.572 1.00 95.81 404 ASN A O 1
ATOM 3192 N N . GLU A 1 405 ? 10.223 2.128 -35.977 1.00 97.12 405 GLU A N 1
ATOM 3193 C CA . GLU A 1 405 ? 11.644 2.484 -36.098 1.00 97.12 405 GLU A CA 1
ATOM 3194 C C . GLU A 1 405 ? 12.543 1.231 -36.032 1.00 97.12 405 GLU A C 1
ATOM 3196 O O . GLU A 1 405 ? 12.173 0.207 -35.466 1.00 97.12 405 GLU A O 1
ATOM 3201 N N . ASN A 1 406 ? 13.763 1.296 -36.575 1.00 97.12 406 ASN A N 1
ATOM 3202 C CA . ASN A 1 406 ? 14.718 0.183 -36.517 1.00 97.12 406 ASN A CA 1
ATOM 3203 C C . ASN A 1 406 ? 15.733 0.366 -35.374 1.00 97.12 406 ASN A C 1
ATOM 3205 O O . ASN A 1 406 ? 16.520 1.312 -35.413 1.00 97.12 406 ASN A O 1
ATOM 3209 N N . PHE A 1 407 ? 15.783 -0.578 -34.425 1.00 97.62 407 PHE A N 1
ATOM 3210 C CA . PHE A 1 407 ? 16.764 -0.619 -33.324 1.00 97.62 407 PHE A CA 1
ATOM 3211 C C . PHE A 1 407 ? 17.785 -1.762 -33.429 1.00 97.62 407 PHE A C 1
ATOM 3213 O O . PHE A 1 407 ? 18.464 -2.077 -32.452 1.00 97.62 407 PHE A O 1
ATOM 3220 N N . LEU A 1 408 ? 17.924 -2.381 -34.600 1.00 95.88 408 LEU A N 1
ATOM 3221 C CA . LEU A 1 408 ? 18.966 -3.369 -34.865 1.00 95.88 408 LEU A CA 1
ATOM 3222 C C . LEU A 1 408 ? 20.309 -2.714 -35.217 1.00 95.88 408 LEU A C 1
ATOM 3224 O O . LEU A 1 408 ? 20.386 -1.544 -35.599 1.00 95.88 408 LEU A O 1
ATOM 3228 N N . GLY A 1 409 ? 21.392 -3.486 -35.093 1.00 94.00 409 GLY A N 1
ATOM 3229 C CA . GLY A 1 409 ? 22.739 -3.032 -35.450 1.00 94.00 409 GLY A CA 1
ATOM 3230 C C . GLY A 1 409 ? 23.188 -1.836 -34.607 1.00 94.00 409 GLY A C 1
ATOM 3231 O O . GLY A 1 409 ? 23.097 -1.863 -33.381 1.00 94.00 409 GLY A O 1
ATOM 3232 N N . ASN A 1 410 ? 23.668 -0.768 -35.246 1.00 93.38 410 ASN A N 1
ATOM 3233 C CA . ASN A 1 410 ? 24.141 0.430 -34.538 1.00 93.38 410 ASN A CA 1
ATOM 3234 C C . ASN A 1 410 ? 23.003 1.269 -33.932 1.00 93.38 410 ASN A C 1
ATOM 3236 O O . ASN A 1 410 ? 23.232 2.030 -32.992 1.00 93.38 410 ASN A O 1
ATOM 3240 N N . ASN A 1 411 ? 21.759 1.094 -34.386 1.00 96.50 411 ASN A N 1
ATOM 3241 C CA . ASN A 1 411 ? 20.631 1.869 -33.869 1.00 96.50 411 ASN A CA 1
ATOM 3242 C C . ASN A 1 411 ? 20.214 1.451 -32.452 1.00 96.50 411 ASN A C 1
ATOM 3244 O O . ASN A 1 411 ? 19.544 2.218 -31.765 1.00 96.50 411 ASN A O 1
ATOM 3248 N N . LYS A 1 412 ? 20.656 0.285 -31.962 1.00 95.81 412 LYS A N 1
ATOM 3249 C CA . LYS A 1 412 ? 20.351 -0.213 -30.609 1.00 95.81 412 LYS A CA 1
ATOM 3250 C C . LYS A 1 412 ? 20.728 0.767 -29.492 1.00 95.81 412 LYS A C 1
ATOM 3252 O O . LYS A 1 412 ? 20.035 0.850 -28.480 1.00 95.81 412 LYS A O 1
ATOM 3257 N N . HIS A 1 413 ? 21.788 1.559 -29.691 1.00 96.12 413 HIS A N 1
ATOM 3258 C CA . HIS A 1 413 ? 22.256 2.551 -28.715 1.00 96.12 413 HIS A CA 1
ATOM 3259 C C . HIS A 1 413 ? 21.273 3.713 -28.530 1.00 96.12 413 HIS A C 1
ATOM 3261 O O . HIS A 1 413 ? 21.287 4.361 -27.483 1.00 96.12 413 HIS A O 1
ATOM 3267 N N . ARG A 1 414 ? 20.390 3.964 -29.506 1.00 97.81 414 ARG A N 1
ATOM 3268 C CA . ARG A 1 414 ? 19.363 5.010 -29.420 1.00 97.81 414 ARG A CA 1
ATOM 3269 C C . ARG A 1 414 ? 18.414 4.780 -28.243 1.00 97.81 414 ARG A C 1
ATOM 3271 O O . ARG A 1 414 ? 17.994 5.750 -27.629 1.00 97.81 414 ARG A O 1
ATOM 3278 N N . ILE A 1 415 ? 18.166 3.523 -27.849 1.00 97.69 415 ILE A N 1
ATOM 3279 C CA . ILE A 1 415 ? 17.339 3.198 -26.671 1.00 97.69 415 ILE A CA 1
ATOM 3280 C C . ILE A 1 415 ? 17.917 3.789 -25.377 1.00 97.69 415 ILE A C 1
ATOM 3282 O O . ILE A 1 415 ? 17.155 4.176 -24.502 1.00 97.69 415 ILE A O 1
ATOM 3286 N N . ALA A 1 416 ? 19.241 3.891 -25.244 1.00 96.75 416 ALA A N 1
ATOM 3287 C CA . ALA A 1 416 ? 19.868 4.489 -24.064 1.00 96.75 416 ALA A CA 1
ATOM 3288 C C . ALA A 1 416 ? 20.170 5.988 -24.229 1.00 96.75 416 ALA A C 1
ATOM 3290 O O . ALA A 1 416 ? 20.204 6.713 -23.239 1.00 96.75 416 ALA A O 1
ATOM 3291 N N . LYS A 1 417 ? 20.404 6.456 -25.463 1.00 96.75 417 LYS A N 1
ATOM 3292 C CA . LYS A 1 417 ? 20.803 7.846 -25.752 1.00 96.75 417 LYS A CA 1
ATOM 3293 C C . LYS A 1 417 ? 19.622 8.805 -25.900 1.00 96.75 417 LYS A C 1
ATOM 3295 O O . LYS A 1 417 ? 19.743 9.976 -25.556 1.00 96.75 417 LYS A O 1
ATOM 3300 N N . GLU A 1 418 ? 18.492 8.328 -26.414 1.00 97.75 418 GLU A N 1
ATOM 3301 C CA . GLU A 1 418 ? 17.301 9.141 -26.660 1.00 97.75 418 GLU A CA 1
ATOM 3302 C C . GLU A 1 418 ? 16.252 8.857 -25.584 1.00 97.75 418 GLU A C 1
ATOM 3304 O O . GLU A 1 418 ? 15.727 7.745 -25.489 1.00 97.75 418 GLU A O 1
ATOM 3309 N N . LYS A 1 419 ? 15.914 9.873 -24.783 1.00 97.81 419 LYS A N 1
ATOM 3310 C CA . LYS A 1 419 ? 14.988 9.735 -23.648 1.00 97.81 419 LYS A CA 1
ATOM 3311 C C . LYS A 1 419 ? 13.629 9.163 -24.058 1.00 97.81 419 LYS A C 1
ATOM 3313 O O . LYS A 1 419 ? 13.170 8.216 -23.418 1.00 97.81 419 LYS A O 1
ATOM 3318 N N . LYS A 1 420 ? 13.065 9.620 -25.185 1.00 97.12 420 LYS A N 1
ATOM 3319 C CA . LYS A 1 420 ? 11.837 9.058 -25.775 1.00 97.12 420 LYS A CA 1
ATOM 3320 C C . LYS A 1 420 ? 11.883 7.536 -25.918 1.00 97.12 420 LYS A C 1
ATOM 3322 O O . LYS A 1 420 ? 10.889 6.866 -25.657 1.00 97.12 420 LYS A O 1
ATOM 3327 N N . HIS A 1 421 ? 13.036 6.968 -26.278 1.00 97.88 421 HIS A N 1
ATOM 3328 C CA . HIS A 1 421 ? 13.185 5.530 -26.478 1.00 97.88 421 HIS A CA 1
ATOM 3329 C C . HIS A 1 421 ? 13.576 4.789 -25.205 1.00 97.88 421 HIS A C 1
ATOM 3331 O O . HIS A 1 421 ? 13.130 3.657 -25.019 1.00 97.88 421 HIS A O 1
ATOM 3337 N N . ALA A 1 422 ? 14.319 5.425 -24.300 1.00 98.25 422 ALA A N 1
ATOM 3338 C CA . ALA A 1 422 ? 14.582 4.880 -22.971 1.00 98.25 422 ALA A CA 1
ATOM 3339 C C . ALA A 1 422 ? 13.281 4.678 -22.179 1.00 98.25 422 ALA A C 1
ATOM 3341 O O . ALA A 1 422 ? 13.111 3.647 -21.527 1.00 98.25 422 ALA A O 1
ATOM 3342 N N . VAL A 1 423 ? 12.356 5.639 -22.269 1.00 98.38 423 VAL A N 1
ATOM 3343 C CA . VAL A 1 423 ? 11.023 5.556 -21.662 1.00 98.38 423 VAL A CA 1
ATOM 3344 C C . VAL A 1 423 ? 10.097 4.661 -22.484 1.00 98.38 423 VAL A C 1
ATOM 3346 O O . VAL A 1 423 ? 9.470 3.761 -21.930 1.00 98.38 423 VAL A O 1
ATOM 3349 N N . GLY A 1 424 ? 10.015 4.879 -23.800 1.00 97.75 424 GLY A N 1
ATOM 3350 C CA . GLY A 1 424 ? 9.070 4.181 -24.673 1.00 97.75 424 GLY A CA 1
ATOM 3351 C C . GLY A 1 424 ? 9.280 2.670 -24.676 1.00 97.75 424 GLY A C 1
ATOM 3352 O O . GLY A 1 424 ? 8.315 1.919 -24.571 1.00 97.75 424 GLY A O 1
ATOM 3353 N N . SER A 1 425 ? 10.538 2.213 -24.692 1.00 97.88 425 SER A N 1
ATOM 3354 C CA . SER A 1 425 ? 10.864 0.782 -24.599 1.00 97.88 425 SER A CA 1
ATOM 3355 C C . SER A 1 425 ? 10.449 0.168 -23.264 1.00 97.88 425 SER A C 1
ATOM 3357 O O . SER A 1 425 ? 10.007 -0.979 -23.232 1.00 97.88 425 SER A O 1
ATOM 3359 N N . ALA A 1 426 ? 10.536 0.927 -22.170 1.00 97.88 426 ALA A N 1
ATOM 3360 C CA . ALA A 1 426 ? 10.110 0.476 -20.854 1.00 97.88 426 ALA A CA 1
ATOM 3361 C C . ALA A 1 426 ? 8.585 0.369 -20.750 1.00 97.88 426 ALA A C 1
ATOM 3363 O O . ALA A 1 426 ? 8.081 -0.656 -20.301 1.00 97.88 426 ALA A O 1
ATOM 3364 N N . VAL A 1 427 ? 7.839 1.378 -21.213 1.00 97.56 427 VAL A N 1
ATOM 3365 C CA . VAL A 1 427 ? 6.366 1.320 -21.235 1.00 97.56 427 VAL A CA 1
ATOM 3366 C C . VAL A 1 427 ? 5.882 0.223 -22.192 1.00 97.56 427 VAL A C 1
ATOM 3368 O O . VAL A 1 427 ? 4.957 -0.519 -21.873 1.00 97.56 427 VAL A O 1
ATOM 3371 N N . TRP A 1 428 ? 6.551 0.032 -23.332 1.00 96.81 428 TRP A N 1
ATOM 3372 C CA . TRP A 1 428 ? 6.266 -1.090 -24.224 1.00 96.81 428 TRP A CA 1
ATOM 3373 C C . TRP A 1 428 ? 6.499 -2.439 -23.531 1.00 96.81 428 TRP A C 1
ATOM 3375 O O . TRP A 1 428 ? 5.615 -3.298 -23.555 1.00 96.81 428 TRP A O 1
ATOM 3385 N N . TYR A 1 429 ? 7.649 -2.614 -22.872 1.00 96.12 429 TYR A N 1
ATOM 3386 C CA . TYR A 1 429 ? 7.974 -3.845 -22.151 1.00 96.12 429 TYR A CA 1
ATOM 3387 C C . TYR A 1 429 ? 6.989 -4.110 -21.009 1.00 96.12 429 TYR A C 1
ATOM 3389 O O . TYR A 1 429 ? 6.608 -5.254 -20.787 1.00 96.12 429 TYR A O 1
ATOM 3397 N N . TRP A 1 430 ? 6.511 -3.068 -20.328 1.00 97.00 430 TRP A N 1
ATOM 3398 C CA . TRP A 1 430 ? 5.496 -3.181 -19.283 1.00 97.00 430 TRP A CA 1
ATOM 3399 C C . TRP A 1 430 ? 4.215 -3.885 -19.762 1.00 97.00 430 TRP A C 1
ATOM 3401 O O . TRP A 1 430 ? 3.651 -4.710 -19.040 1.00 97.00 430 TRP A O 1
ATOM 3411 N N . HIS A 1 431 ? 3.793 -3.625 -21.001 1.00 95.12 431 HIS A N 1
ATOM 3412 C CA . HIS A 1 431 ? 2.609 -4.249 -21.597 1.00 95.12 431 HIS A CA 1
ATOM 3413 C C . HIS A 1 431 ? 2.895 -5.573 -22.323 1.00 95.12 431 HIS A C 1
ATOM 3415 O O . HIS A 1 431 ? 2.003 -6.417 -22.419 1.00 95.12 431 HIS A O 1
ATOM 3421 N N . HIS A 1 432 ? 4.123 -5.777 -22.809 1.00 92.69 432 HIS A N 1
ATOM 3422 C CA . HIS A 1 432 ? 4.473 -6.879 -23.721 1.00 92.69 432 HIS A CA 1
ATOM 3423 C C . HIS A 1 432 ? 5.583 -7.795 -23.195 1.00 92.69 432 HIS A C 1
ATOM 3425 O O . HIS A 1 432 ? 6.187 -8.548 -23.962 1.00 92.69 432 HIS A O 1
ATOM 3431 N N . SER A 1 433 ? 5.881 -7.742 -21.895 1.00 89.31 433 SER A N 1
ATOM 3432 C CA . SER A 1 433 ? 6.917 -8.582 -21.301 1.00 89.31 433 SER A CA 1
ATOM 3433 C C . SER A 1 433 ? 6.631 -10.066 -21.549 1.00 89.31 433 SER A C 1
ATOM 3435 O O . SER A 1 433 ? 5.492 -10.494 -21.750 1.00 89.31 433 SER A O 1
ATOM 3437 N N . LYS A 1 434 ? 7.657 -10.908 -21.416 1.00 86.25 434 LYS A N 1
ATOM 3438 C CA . LYS A 1 434 ? 7.481 -12.369 -21.458 1.00 86.25 434 LYS A CA 1
ATOM 3439 C C . LYS A 1 434 ? 6.517 -12.891 -20.380 1.00 86.25 434 LYS A C 1
ATOM 3441 O O . LYS A 1 434 ? 5.970 -13.984 -20.518 1.00 86.25 434 LYS A O 1
ATOM 3446 N N . ALA A 1 435 ? 6.344 -12.147 -19.289 1.00 85.12 435 ALA A N 1
ATOM 3447 C CA . ALA A 1 435 ? 5.389 -12.462 -18.235 1.00 85.12 435 ALA A CA 1
ATOM 3448 C C . ALA A 1 435 ? 3.946 -12.039 -18.571 1.00 85.12 435 ALA A C 1
ATOM 3450 O O . ALA A 1 435 ? 3.035 -12.417 -17.836 1.00 85.12 435 ALA A O 1
ATOM 3451 N N . GLY A 1 436 ? 3.743 -11.319 -19.677 1.00 90.19 436 GLY A N 1
ATOM 3452 C CA . GLY A 1 436 ? 2.485 -10.703 -20.077 1.00 90.19 436 GLY A CA 1
ATOM 3453 C C . GLY A 1 436 ? 2.413 -9.224 -19.695 1.00 90.19 436 GLY A C 1
ATOM 3454 O O . GLY A 1 436 ? 3.419 -8.603 -19.338 1.00 90.19 436 GLY A O 1
ATOM 3455 N N . ASN A 1 437 ? 1.200 -8.680 -19.773 1.00 94.75 437 ASN A N 1
ATOM 3456 C CA . ASN A 1 437 ? 0.902 -7.302 -19.401 1.00 94.75 437 ASN A CA 1
ATOM 3457 C C . ASN A 1 437 ? 0.934 -7.129 -17.873 1.00 94.75 437 ASN A C 1
ATOM 3459 O O . ASN A 1 437 ? 0.221 -7.833 -17.156 1.00 94.75 437 ASN A O 1
ATOM 3463 N N . LEU A 1 438 ? 1.729 -6.177 -17.379 1.00 96.50 438 LEU A N 1
ATOM 3464 C CA . LEU A 1 438 ? 1.879 -5.893 -15.950 1.00 96.50 438 LEU A CA 1
ATOM 3465 C C . LEU A 1 438 ? 0.796 -4.958 -15.390 1.00 96.50 438 LEU A C 1
ATOM 3467 O O . LEU A 1 438 ? 0.599 -4.933 -14.171 1.00 96.50 438 LEU A O 1
ATOM 3471 N N . SER A 1 439 ? 0.056 -4.239 -16.245 1.00 96.19 439 SER A N 1
ATOM 3472 C CA . SER A 1 439 ? -0.996 -3.296 -15.828 1.00 96.19 439 SER A CA 1
ATOM 3473 C C . SER A 1 439 ? -2.005 -3.897 -14.845 1.00 96.19 439 SER A C 1
ATOM 3475 O O . SER A 1 439 ? -2.256 -3.268 -13.816 1.00 96.19 439 SER A O 1
ATOM 3477 N N . PRO A 1 440 ? -2.559 -5.110 -15.067 1.00 95.31 440 PRO A N 1
ATOM 3478 C CA . PRO A 1 440 ? -3.550 -5.675 -14.153 1.00 95.31 440 PRO A CA 1
ATOM 3479 C C . PRO A 1 440 ? -2.995 -5.913 -12.746 1.00 95.31 440 PRO A C 1
ATOM 3481 O O . PRO A 1 440 ? -3.731 -5.802 -11.769 1.00 95.31 440 PRO A O 1
ATOM 3484 N N . HIS A 1 441 ? -1.703 -6.220 -12.617 1.00 96.19 441 HIS A N 1
ATOM 3485 C CA . HIS A 1 441 ? -1.067 -6.417 -11.316 1.00 96.19 441 HIS A CA 1
ATOM 3486 C C . HIS A 1 441 ? -0.879 -5.084 -10.590 1.00 96.19 441 HIS A C 1
ATOM 3488 O O . HIS A 1 441 ? -1.251 -4.956 -9.425 1.00 96.19 441 HIS A O 1
ATOM 3494 N N . ALA A 1 442 ? -0.380 -4.066 -11.291 1.00 96.62 442 ALA A N 1
ATOM 3495 C CA . ALA A 1 442 ? -0.186 -2.744 -10.709 1.00 96.62 442 ALA A CA 1
ATOM 3496 C C . ALA A 1 442 ? -1.506 -2.070 -10.318 1.00 96.62 442 ALA A C 1
ATOM 3498 O O . ALA A 1 442 ? -1.610 -1.533 -9.218 1.00 96.62 442 ALA A O 1
ATOM 3499 N N . ILE A 1 443 ? -2.534 -2.152 -11.170 1.00 94.56 443 ILE A N 1
ATOM 3500 C CA . ILE A 1 443 ? -3.858 -1.585 -10.881 1.00 94.56 443 ILE A CA 1
ATOM 3501 C C . ILE A 1 443 ? -4.486 -2.258 -9.653 1.00 94.56 443 ILE A C 1
ATOM 3503 O O . ILE A 1 443 ? -5.162 -1.584 -8.891 1.00 94.56 443 ILE A O 1
ATOM 3507 N N . ASN A 1 444 ? -4.196 -3.538 -9.392 1.00 94.50 444 ASN A N 1
ATOM 3508 C CA . ASN A 1 444 ? -4.624 -4.251 -8.179 1.00 94.50 444 ASN A CA 1
ATOM 3509 C C . ASN A 1 444 ? -3.668 -4.079 -6.980 1.00 94.50 444 ASN A C 1
ATOM 3511 O O . ASN A 1 444 ? -3.737 -4.842 -6.015 1.00 94.50 444 ASN A O 1
ATOM 3515 N N . ASN A 1 445 ? -2.758 -3.101 -7.031 1.00 96.75 445 ASN A N 1
ATOM 3516 C CA . ASN A 1 445 ? -1.746 -2.836 -6.007 1.00 96.75 445 ASN A CA 1
ATOM 3517 C C . ASN A 1 445 ? -0.874 -4.065 -5.640 1.00 96.75 445 ASN A C 1
ATOM 3519 O O . ASN A 1 445 ? -0.456 -4.250 -4.495 1.00 96.75 445 ASN A O 1
ATOM 3523 N N . ASP A 1 446 ? -0.597 -4.942 -6.606 1.00 97.19 446 ASP A N 1
ATOM 3524 C CA . ASP A 1 446 ? 0.173 -6.173 -6.406 1.00 97.19 446 ASP A CA 1
ATOM 3525 C C . ASP A 1 446 ? 1.664 -5.969 -6.709 1.00 97.19 446 ASP A C 1
ATOM 3527 O O . ASP A 1 446 ? 2.202 -6.462 -7.704 1.00 97.19 446 ASP A O 1
ATOM 3531 N N . LEU A 1 447 ? 2.342 -5.241 -5.812 1.00 97.00 447 LEU A N 1
ATOM 3532 C CA . LEU A 1 447 ? 3.785 -4.973 -5.906 1.00 97.00 447 LEU A CA 1
ATOM 3533 C C . LEU A 1 447 ? 4.627 -6.262 -5.912 1.00 97.00 447 LEU A C 1
ATOM 3535 O O . LEU A 1 447 ? 5.716 -6.312 -6.485 1.00 97.00 447 LEU A O 1
ATOM 3539 N N . ILE A 1 448 ? 4.129 -7.321 -5.264 1.00 97.12 448 ILE A N 1
ATOM 3540 C CA . ILE A 1 448 ? 4.771 -8.640 -5.231 1.00 97.12 448 ILE A CA 1
ATOM 3541 C C . ILE A 1 448 ? 4.844 -9.204 -6.648 1.00 97.12 448 ILE A C 1
ATOM 3543 O O . ILE A 1 448 ? 5.917 -9.631 -7.081 1.00 97.12 448 ILE A O 1
ATOM 3547 N N . ALA A 1 449 ? 3.728 -9.185 -7.378 1.00 97.25 449 ALA A N 1
ATOM 3548 C CA . ALA A 1 449 ? 3.689 -9.664 -8.749 1.00 97.25 449 ALA A CA 1
ATOM 3549 C C . ALA A 1 449 ? 4.515 -8.789 -9.688 1.00 97.25 449 ALA A C 1
ATOM 3551 O O . ALA A 1 449 ? 5.356 -9.326 -10.408 1.00 97.25 449 ALA A O 1
ATOM 3552 N N . THR A 1 450 ? 4.352 -7.465 -9.659 1.00 96.31 450 THR A N 1
ATOM 3553 C CA . THR A 1 450 ? 5.118 -6.585 -10.555 1.00 96.31 450 THR A CA 1
ATOM 3554 C C . THR A 1 450 ? 6.624 -6.731 -10.322 1.00 96.31 450 THR A C 1
ATOM 3556 O O . THR A 1 450 ? 7.373 -6.920 -11.279 1.00 96.31 450 THR A O 1
ATOM 3559 N N . CYS A 1 451 ? 7.088 -6.782 -9.068 1.00 95.69 451 CYS A N 1
ATOM 3560 C CA . CYS A 1 451 ? 8.509 -6.978 -8.776 1.00 95.69 451 CYS A CA 1
ATOM 3561 C C . CYS A 1 451 ? 9.040 -8.326 -9.283 1.00 95.69 451 CYS A C 1
ATOM 3563 O O . CYS A 1 451 ? 10.092 -8.366 -9.927 1.00 95.69 451 CYS A O 1
ATOM 3565 N N . ALA A 1 452 ? 8.320 -9.417 -9.007 1.00 95.00 452 ALA A N 1
ATOM 3566 C CA . ALA A 1 452 ? 8.755 -10.758 -9.379 1.00 95.00 452 ALA A CA 1
ATOM 3567 C C . ALA A 1 452 ? 8.809 -10.957 -10.900 1.00 95.00 452 ALA A C 1
ATOM 3569 O O . ALA A 1 452 ? 9.726 -11.603 -11.411 1.00 95.00 452 ALA A O 1
ATOM 3570 N N . LEU A 1 453 ? 7.839 -10.395 -11.626 1.00 93.25 453 LEU A N 1
ATOM 3571 C CA . LEU A 1 453 ? 7.697 -10.582 -13.068 1.00 93.25 453 LEU A CA 1
ATOM 3572 C C . LEU A 1 453 ? 8.666 -9.714 -13.886 1.00 93.25 453 LEU A C 1
ATOM 3574 O O . LEU A 1 453 ? 9.042 -10.130 -14.981 1.00 93.25 453 LEU A O 1
ATOM 3578 N N . ILE A 1 454 ? 9.110 -8.568 -13.356 1.00 89.88 454 ILE A N 1
ATOM 3579 C CA . ILE A 1 454 ? 10.077 -7.687 -14.032 1.00 89.88 454 ILE A CA 1
ATOM 3580 C C . ILE A 1 454 ? 11.503 -8.247 -13.927 1.00 89.88 454 ILE A C 1
ATOM 3582 O O . ILE A 1 454 ? 12.132 -8.492 -14.952 1.00 89.88 454 ILE A O 1
ATOM 3586 N N . ASN A 1 455 ? 11.992 -8.519 -12.709 1.00 72.38 455 ASN A N 1
ATOM 3587 C CA . ASN A 1 455 ? 13.404 -8.881 -12.482 1.00 72.38 455 ASN A CA 1
ATOM 3588 C C . ASN A 1 455 ? 13.655 -10.373 -12.229 1.00 72.38 455 ASN A C 1
ATOM 3590 O O . ASN A 1 455 ? 14.800 -10.773 -12.018 1.00 72.38 455 ASN A O 1
ATOM 3594 N N . GLY A 1 456 ? 12.612 -11.209 -12.213 1.00 72.50 456 GLY A N 1
ATOM 3595 C CA . GLY A 1 456 ? 12.747 -12.625 -11.878 1.00 72.50 456 GLY A CA 1
ATOM 3596 C C . GLY A 1 456 ? 13.232 -12.818 -10.440 1.00 72.50 456 GLY A C 1
ATOM 3597 O O . GLY A 1 456 ? 14.334 -13.325 -10.218 1.00 72.50 456 GLY A O 1
ATOM 3598 N N . GLY A 1 457 ? 12.405 -12.410 -9.474 1.00 89.12 457 GLY A N 1
ATOM 3599 C CA . GLY A 1 457 ? 12.661 -12.477 -8.031 1.00 89.12 457 GLY A CA 1
ATOM 3600 C C . GLY A 1 457 ? 12.367 -11.155 -7.312 1.00 89.12 457 GLY A C 1
ATOM 3601 O O . GLY A 1 457 ? 11.780 -10.242 -7.880 1.00 89.12 457 GLY A O 1
ATOM 3602 N N . TYR A 1 458 ? 12.806 -11.036 -6.056 1.00 95.94 458 TYR A N 1
ATOM 3603 C CA . TYR A 1 458 ? 12.479 -9.896 -5.178 1.00 95.94 458 TYR A CA 1
ATOM 3604 C C . TYR A 1 458 ? 13.688 -9.003 -4.875 1.00 95.94 458 TYR A C 1
ATOM 3606 O O . TYR A 1 458 ? 13.838 -8.461 -3.778 1.00 95.94 458 TYR A O 1
ATOM 3614 N N . ASN A 1 459 ? 14.591 -8.869 -5.849 1.00 93.44 459 ASN A N 1
ATOM 3615 C CA . ASN A 1 459 ? 15.722 -7.953 -5.740 1.00 93.44 459 ASN A CA 1
ATOM 3616 C C . ASN A 1 459 ? 15.218 -6.504 -5.716 1.00 93.44 459 ASN A C 1
ATOM 3618 O O . ASN A 1 459 ? 14.421 -6.100 -6.565 1.00 93.44 459 ASN A O 1
ATOM 3622 N N . GLY A 1 460 ? 15.692 -5.741 -4.730 1.00 93.81 460 GLY A N 1
ATOM 3623 C CA . GLY A 1 460 ? 15.316 -4.340 -4.553 1.00 93.81 460 GLY A CA 1
ATOM 3624 C C . GLY A 1 460 ? 13.859 -4.095 -4.174 1.00 93.81 460 GLY A C 1
ATOM 3625 O O . GLY A 1 460 ? 13.389 -2.969 -4.303 1.00 93.81 460 GLY A O 1
ATOM 3626 N N . PHE A 1 461 ? 13.137 -5.125 -3.730 1.00 96.75 461 PHE A N 1
ATOM 3627 C CA . PHE A 1 461 ? 11.732 -5.040 -3.353 1.00 96.75 461 PHE A CA 1
ATOM 3628 C C . PHE A 1 461 ? 11.441 -3.885 -2.384 1.00 96.75 461 PHE A C 1
ATOM 3630 O O . PHE A 1 461 ? 10.550 -3.086 -2.654 1.00 96.75 461 PHE A O 1
ATOM 3637 N N . ASP A 1 462 ? 12.211 -3.747 -1.300 1.00 95.75 462 ASP A N 1
ATOM 3638 C CA . ASP A 1 462 ? 11.940 -2.702 -0.298 1.00 95.75 462 ASP A CA 1
ATOM 3639 C C . ASP A 1 462 ? 12.195 -1.292 -0.845 1.00 95.75 462 ASP A C 1
ATOM 3641 O O . ASP A 1 462 ? 11.580 -0.320 -0.414 1.00 95.75 462 ASP A O 1
ATOM 3645 N N . ASP A 1 463 ? 13.126 -1.155 -1.787 1.00 95.62 463 ASP A N 1
ATOM 3646 C CA . ASP A 1 463 ? 13.432 0.133 -2.405 1.00 95.62 463 ASP A CA 1
ATOM 3647 C C . ASP A 1 463 ? 12.343 0.533 -3.410 1.00 95.62 463 ASP A C 1
ATOM 3649 O O . ASP A 1 463 ? 11.847 1.660 -3.398 1.00 95.62 463 ASP A O 1
ATOM 3653 N N . ARG A 1 464 ? 11.861 -0.438 -4.193 1.00 96.88 464 ARG A N 1
ATOM 3654 C CA . ARG A 1 464 ? 10.667 -0.286 -5.035 1.00 96.88 464 ARG A CA 1
ATOM 3655 C C . ARG A 1 464 ? 9.448 0.086 -4.191 1.00 96.88 464 ARG A C 1
ATOM 3657 O O . ARG A 1 464 ? 8.720 1.001 -4.558 1.00 96.88 464 ARG A O 1
ATOM 3664 N N . GLU A 1 465 ? 9.257 -0.549 -3.034 1.00 96.44 465 GLU A N 1
ATOM 3665 C CA . GLU A 1 465 ? 8.186 -0.202 -2.092 1.00 96.44 465 GLU A CA 1
ATOM 3666 C C . GLU A 1 465 ? 8.294 1.253 -1.610 1.00 96.44 465 GLU A C 1
ATOM 3668 O O . GLU A 1 465 ? 7.288 1.965 -1.572 1.00 96.44 465 GLU A O 1
ATOM 3673 N N . LYS A 1 466 ? 9.501 1.734 -1.287 1.00 96.00 466 LYS A N 1
ATOM 3674 C CA . LYS A 1 466 ? 9.717 3.134 -0.887 1.00 96.00 466 LYS A CA 1
ATOM 3675 C C . LYS A 1 466 ? 9.326 4.107 -1.996 1.00 96.00 466 LYS A C 1
ATOM 3677 O O . LYS A 1 466 ? 8.592 5.060 -1.730 1.00 96.00 466 LYS A O 1
ATOM 3682 N N . TYR A 1 467 ? 9.782 3.882 -3.229 1.00 97.44 467 TYR A N 1
ATOM 3683 C CA . TYR A 1 467 ? 9.401 4.737 -4.356 1.00 97.44 467 TYR A CA 1
ATOM 3684 C C . TYR A 1 467 ? 7.902 4.671 -4.647 1.00 97.44 467 TYR A C 1
ATOM 3686 O O . TYR A 1 467 ? 7.283 5.711 -4.868 1.00 97.44 467 TYR A O 1
ATOM 3694 N N . TYR A 1 468 ? 7.306 3.481 -4.568 1.00 97.62 468 TYR A N 1
ATOM 3695 C CA . TYR A 1 468 ? 5.868 3.280 -4.720 1.00 97.62 468 TYR A CA 1
ATOM 3696 C C . TYR A 1 468 ? 5.078 4.116 -3.703 1.00 97.62 468 TYR A C 1
ATOM 3698 O O . TYR A 1 468 ? 4.219 4.907 -4.092 1.00 97.62 468 TYR A O 1
ATOM 3706 N N . LYS A 1 469 ? 5.421 4.035 -2.410 1.00 96.00 469 LYS A N 1
ATOM 3707 C CA . LYS A 1 469 ? 4.752 4.812 -1.352 1.00 96.00 469 LYS A CA 1
ATOM 3708 C C . LYS A 1 469 ? 4.886 6.319 -1.571 1.00 96.00 469 LYS A C 1
ATOM 3710 O O . LYS A 1 469 ? 3.911 7.055 -1.415 1.00 96.00 469 LYS A O 1
ATOM 3715 N N . ARG A 1 470 ? 6.066 6.790 -1.990 1.00 96.38 470 ARG A N 1
ATOM 3716 C CA . ARG A 1 470 ? 6.271 8.204 -2.354 1.00 96.38 470 ARG A CA 1
ATOM 3717 C C . ARG A 1 470 ? 5.391 8.614 -3.533 1.00 96.38 470 ARG A C 1
ATOM 3719 O O . ARG A 1 470 ? 4.784 9.679 -3.481 1.00 96.38 470 ARG A O 1
ATOM 3726 N N . ALA A 1 471 ? 5.290 7.772 -4.561 1.00 97.31 471 ALA A N 1
ATOM 3727 C CA . ALA A 1 471 ? 4.444 8.011 -5.725 1.00 97.31 471 ALA A CA 1
ATOM 3728 C C . ALA A 1 471 ? 2.953 8.062 -5.363 1.00 97.31 471 ALA A C 1
ATOM 3730 O O . ALA A 1 471 ? 2.267 8.992 -5.774 1.00 97.31 471 ALA A O 1
ATOM 3731 N N . VAL A 1 472 ? 2.457 7.147 -4.526 1.00 95.44 472 VAL A N 1
ATOM 3732 C CA . VAL A 1 472 ? 1.063 7.154 -4.039 1.00 95.44 472 VAL A CA 1
ATOM 3733 C C . VAL A 1 472 ? 0.682 8.488 -3.399 1.00 95.44 472 VAL A C 1
ATOM 3735 O O . VAL A 1 472 ? -0.384 9.036 -3.693 1.00 95.44 472 VAL A O 1
ATOM 3738 N N . ILE A 1 473 ? 1.561 9.022 -2.548 1.00 92.69 473 ILE A N 1
ATOM 3739 C CA . ILE A 1 473 ? 1.349 10.300 -1.860 1.00 92.69 473 ILE A CA 1
ATOM 3740 C C . ILE A 1 473 ? 1.460 11.463 -2.851 1.00 92.69 473 ILE A C 1
ATOM 3742 O O . ILE A 1 473 ? 0.569 12.306 -2.928 1.00 92.69 473 ILE A O 1
ATOM 3746 N N . ALA A 1 474 ? 2.542 11.502 -3.631 1.00 94.94 474 ALA A N 1
ATOM 3747 C CA . ALA A 1 474 ? 2.843 12.595 -4.548 1.00 94.94 474 ALA A CA 1
ATOM 3748 C C . ALA A 1 474 ? 1.780 12.784 -5.638 1.00 94.94 474 ALA A C 1
ATOM 3750 O O . ALA A 1 474 ? 1.476 13.916 -6.003 1.00 94.94 474 ALA A O 1
ATOM 3751 N N . LEU A 1 475 ? 1.213 11.680 -6.127 1.00 94.50 475 LEU A N 1
ATOM 3752 C CA . LEU A 1 475 ? 0.242 11.642 -7.221 1.00 94.50 475 LEU A CA 1
ATOM 3753 C C . LEU A 1 475 ? -1.217 11.668 -6.730 1.00 94.50 475 LEU A C 1
ATOM 3755 O O . LEU A 1 475 ? -2.136 11.421 -7.513 1.00 94.50 475 LEU A O 1
ATOM 3759 N N . ASN A 1 476 ? -1.417 11.924 -5.432 1.00 90.75 476 ASN A N 1
ATOM 3760 C CA . ASN A 1 476 ? -2.698 11.976 -4.729 1.00 90.75 476 ASN A CA 1
ATOM 3761 C C . ASN A 1 476 ? -3.635 10.784 -5.010 1.00 90.75 476 ASN A C 1
ATOM 3763 O O . ASN A 1 476 ? -4.841 10.938 -5.220 1.00 90.75 476 ASN A O 1
ATOM 3767 N N . ILE A 1 477 ? -3.076 9.572 -5.024 1.00 92.06 477 ILE A N 1
ATOM 3768 C CA . ILE A 1 477 ? -3.796 8.356 -5.432 1.00 92.06 477 ILE A CA 1
ATOM 3769 C C . ILE A 1 477 ? -4.896 7.983 -4.434 1.00 92.06 477 ILE A C 1
ATOM 3771 O O . ILE A 1 477 ? -5.942 7.485 -4.839 1.00 92.06 477 ILE A O 1
ATOM 3775 N N . LYS A 1 478 ? -4.719 8.297 -3.144 1.00 87.94 478 LYS A N 1
ATOM 3776 C CA . LYS A 1 478 ? -5.715 8.011 -2.096 1.00 87.94 478 LYS A CA 1
ATOM 3777 C C . LYS A 1 478 ? -7.067 8.698 -2.303 1.00 87.94 478 LYS A C 1
ATOM 3779 O O . LYS A 1 478 ? -8.056 8.255 -1.740 1.00 87.94 478 LYS A O 1
ATOM 3784 N N . THR A 1 479 ? -7.115 9.767 -3.095 1.00 82.56 479 THR A N 1
ATOM 3785 C CA . THR A 1 479 ? -8.362 10.486 -3.418 1.00 82.56 479 THR A CA 1
ATOM 3786 C C . THR A 1 479 ? -8.881 10.155 -4.821 1.00 82.56 479 THR A C 1
ATOM 3788 O O . THR A 1 479 ? -9.774 10.823 -5.341 1.00 82.56 479 THR A O 1
ATOM 3791 N N . CYS A 1 480 ? -8.303 9.145 -5.481 1.00 82.31 480 CYS A N 1
ATOM 3792 C CA . CYS A 1 480 ? -8.695 8.755 -6.826 1.00 82.31 480 CYS A CA 1
ATOM 3793 C C . CYS A 1 480 ? -10.076 8.090 -6.832 1.00 82.31 480 CYS A C 1
ATOM 3795 O O . CYS A 1 480 ? -10.249 7.000 -6.301 1.00 82.31 480 CYS A O 1
ATOM 3797 N N . LEU A 1 481 ? -11.026 8.708 -7.535 1.00 81.44 481 LEU A N 1
ATOM 3798 C CA . LEU A 1 481 ? -12.376 8.168 -7.739 1.00 81.44 481 LEU A CA 1
ATOM 3799 C C . LEU A 1 481 ? -12.436 7.037 -8.785 1.00 81.44 481 LEU A C 1
ATOM 3801 O O . LEU A 1 481 ? -13.448 6.357 -8.892 1.00 81.44 481 LEU A O 1
ATOM 3805 N N . ASN A 1 482 ? -11.363 6.835 -9.560 1.00 81.38 482 ASN A N 1
ATOM 3806 C CA . ASN A 1 482 ? -11.283 5.805 -10.606 1.00 81.38 482 ASN A CA 1
ATOM 3807 C C . ASN A 1 482 ? -10.681 4.481 -10.100 1.00 81.38 482 ASN A C 1
ATOM 3809 O O . ASN A 1 482 ? -10.404 3.594 -10.906 1.00 81.38 482 ASN A O 1
ATOM 3813 N N . LEU A 1 483 ? -10.407 4.364 -8.798 1.00 85.12 483 LEU A N 1
ATOM 3814 C CA . LEU A 1 483 ? -9.892 3.145 -8.178 1.00 85.12 483 LEU A CA 1
ATOM 3815 C C . LEU A 1 483 ? -10.953 2.529 -7.267 1.00 85.12 483 LEU A C 1
ATOM 3817 O O . LEU A 1 483 ? -11.723 3.240 -6.625 1.00 85.12 483 LEU A O 1
ATOM 3821 N N . ASP A 1 484 ? -10.964 1.197 -7.188 1.00 84.94 484 ASP A N 1
ATOM 3822 C CA . ASP A 1 484 ? -11.812 0.476 -6.239 1.00 84.94 484 ASP A CA 1
ATOM 3823 C C . ASP A 1 484 ? -11.449 0.883 -4.803 1.00 84.94 484 ASP A C 1
ATOM 3825 O O . ASP A 1 484 ? -10.271 0.946 -4.432 1.00 84.94 484 ASP A O 1
ATOM 3829 N N . LYS A 1 485 ? -12.466 1.124 -3.973 1.00 80.75 485 LYS A N 1
ATOM 3830 C CA . LYS A 1 485 ? -12.299 1.520 -2.571 1.00 80.75 485 LYS A CA 1
ATOM 3831 C C . LYS A 1 485 ? -11.420 0.541 -1.784 1.00 80.75 485 LYS A C 1
ATOM 3833 O O . LYS A 1 485 ? -10.584 0.978 -1.004 1.00 80.75 485 LYS A O 1
ATOM 3838 N N . LYS A 1 486 ? -11.518 -0.767 -2.044 1.00 83.88 486 LYS A N 1
ATOM 3839 C CA . LYS A 1 486 ? -10.676 -1.794 -1.402 1.00 83.88 486 LYS A CA 1
ATOM 3840 C C . LYS A 1 486 ? -9.195 -1.620 -1.729 1.00 83.88 486 LYS A C 1
ATOM 3842 O O . LYS A 1 486 ? -8.343 -1.928 -0.899 1.00 83.88 486 LYS A O 1
ATOM 3847 N N . ILE A 1 487 ? -8.889 -1.153 -2.939 1.00 87.69 487 ILE A N 1
ATOM 3848 C CA . ILE A 1 487 ? -7.518 -0.863 -3.364 1.00 87.69 487 ILE A CA 1
ATOM 3849 C C . ILE A 1 487 ? -7.036 0.392 -2.644 1.00 87.69 487 ILE A C 1
ATOM 3851 O O . ILE A 1 487 ? -5.955 0.365 -2.057 1.00 87.69 487 ILE A O 1
ATOM 3855 N N . VAL A 1 488 ? -7.861 1.448 -2.631 1.00 85.81 488 VAL A N 1
ATOM 3856 C CA . VAL A 1 488 ? -7.577 2.720 -1.946 1.00 85.81 488 VAL A CA 1
ATOM 3857 C C . VAL A 1 488 ? -7.281 2.505 -0.458 1.00 85.81 488 VAL A C 1
ATOM 3859 O O . VAL A 1 488 ? -6.266 2.993 0.042 1.00 85.81 488 VAL A O 1
ATOM 3862 N N . ASP A 1 489 ? -8.103 1.704 0.219 1.00 82.81 489 ASP A N 1
ATOM 3863 C CA . ASP A 1 489 ? -7.965 1.374 1.642 1.00 82.81 489 ASP A CA 1
ATOM 3864 C C . ASP A 1 489 ? -6.661 0.616 1.959 1.00 82.81 489 ASP A C 1
ATOM 3866 O O . ASP A 1 489 ? -6.193 0.633 3.098 1.00 82.81 489 ASP A O 1
ATOM 3870 N N . ASN A 1 490 ? -6.042 -0.024 0.960 1.00 84.69 490 ASN A N 1
ATOM 3871 C CA . ASN A 1 490 ? -4.792 -0.768 1.106 1.00 84.69 490 ASN A CA 1
ATOM 3872 C C . ASN A 1 490 ? -3.575 -0.061 0.476 1.00 84.69 490 ASN A C 1
ATOM 3874 O O . ASN A 1 490 ? -2.544 -0.700 0.314 1.00 84.69 490 ASN A O 1
ATOM 3878 N N . LEU A 1 491 ? -3.645 1.229 0.119 1.00 88.25 491 LEU A N 1
ATOM 3879 C CA . LEU A 1 491 ? -2.530 1.945 -0.534 1.00 88.25 491 LEU A CA 1
ATOM 3880 C C . LEU A 1 491 ? -1.330 2.238 0.379 1.00 88.25 491 LEU A C 1
ATOM 3882 O O . LEU A 1 491 ? -0.221 2.426 -0.120 1.00 88.25 491 LEU A O 1
ATOM 3886 N N . ASP A 1 492 ? -1.534 2.283 1.701 1.00 80.19 492 ASP A N 1
ATOM 3887 C CA . ASP A 1 492 ? -0.433 2.408 2.675 1.00 80.19 492 ASP A CA 1
ATOM 3888 C C . ASP A 1 492 ? 0.463 1.160 2.708 1.00 80.19 492 ASP A C 1
ATOM 3890 O O . ASP A 1 492 ? 1.618 1.214 3.141 1.00 80.19 492 ASP A O 1
ATOM 3894 N N . ASN A 1 493 ? -0.058 0.050 2.183 1.00 85.12 493 ASN A N 1
ATOM 3895 C CA . ASN A 1 493 ? 0.652 -1.192 1.950 1.00 85.12 493 ASN A CA 1
ATOM 3896 C C . ASN A 1 493 ? 0.554 -1.580 0.462 1.00 85.12 493 ASN A C 1
ATOM 3898 O O . ASN A 1 493 ? 0.093 -0.825 -0.395 1.00 85.12 493 ASN A O 1
ATOM 3902 N N . TYR A 1 494 ? 1.020 -2.779 0.143 1.00 89.06 494 TYR A N 1
ATOM 3903 C CA . TYR A 1 494 ? 0.710 -3.460 -1.108 1.00 89.06 494 TYR A CA 1
ATOM 3904 C C . TYR A 1 494 ? -0.142 -4.694 -0.805 1.00 89.06 494 TYR A C 1
ATOM 3906 O O . TYR A 1 494 ? -0.340 -5.074 0.355 1.00 89.06 494 TYR A O 1
ATOM 3914 N N . THR A 1 495 ? -0.699 -5.310 -1.842 1.00 91.44 495 THR A N 1
ATOM 3915 C CA . THR A 1 495 ? -1.479 -6.543 -1.722 1.00 91.44 495 THR A CA 1
ATOM 3916 C C . THR A 1 495 ? -0.687 -7.606 -0.960 1.00 91.44 495 THR A C 1
ATOM 3918 O O . THR A 1 495 ? 0.457 -7.910 -1.295 1.00 91.44 495 THR A O 1
ATOM 3921 N N . LYS A 1 496 ? -1.295 -8.155 0.100 1.00 94.44 496 LYS A N 1
ATOM 3922 C CA . LYS A 1 496 ? -0.689 -9.210 0.928 1.00 94.44 496 LYS A CA 1
ATOM 3923 C C . LYS A 1 496 ? -0.304 -10.407 0.060 1.00 94.44 496 LYS A C 1
ATOM 3925 O O . LYS A 1 496 ? -0.995 -10.694 -0.916 1.00 94.44 496 LYS A O 1
ATOM 3930 N N . PHE A 1 497 ? 0.750 -11.129 0.445 1.00 96.88 497 PHE A N 1
ATOM 3931 C CA . PHE A 1 497 ? 1.257 -12.267 -0.324 1.00 96.88 497 PHE A CA 1
ATOM 3932 C C . PHE A 1 497 ? 0.161 -13.271 -0.681 1.00 96.88 497 PHE A C 1
ATOM 3934 O O . PHE A 1 497 ? 0.042 -13.638 -1.839 1.00 96.88 497 PHE A O 1
ATOM 3941 N N . GLU A 1 498 ? -0.703 -13.620 0.265 1.00 96.94 498 GLU A N 1
ATOM 3942 C CA . GLU A 1 498 ? -1.811 -14.566 0.099 1.00 96.94 498 GLU A CA 1
ATOM 3943 C C . GLU A 1 498 ? -2.857 -14.133 -0.937 1.00 96.94 498 GLU A C 1
ATOM 3945 O O . GLU A 1 498 ? -3.592 -14.966 -1.454 1.00 96.94 498 GLU A O 1
ATOM 3950 N N . ASN A 1 499 ? -2.899 -12.841 -1.261 1.00 95.44 499 ASN A N 1
ATOM 3951 C CA . ASN A 1 499 ? -3.799 -12.262 -2.252 1.00 95.44 499 ASN A CA 1
ATOM 3952 C C . ASN A 1 499 ? -3.072 -11.893 -3.556 1.00 95.44 499 ASN A C 1
ATOM 3954 O O . ASN A 1 499 ? -3.707 -11.420 -4.496 1.00 95.44 499 ASN A O 1
ATOM 3958 N N . SER A 1 500 ? -1.752 -12.083 -3.622 1.00 97.25 500 SER A N 1
ATOM 3959 C CA . SER A 1 500 ? -0.960 -11.773 -4.809 1.00 97.25 500 SER A CA 1
ATOM 3960 C C . SER A 1 500 ? -1.208 -12.797 -5.911 1.00 97.25 500 SER A C 1
ATOM 3962 O O . SER A 1 500 ? -1.308 -14.001 -5.664 1.00 97.25 500 SER A O 1
ATOM 3964 N N . TYR A 1 501 ? -1.181 -12.345 -7.162 1.00 96.88 501 TYR A N 1
ATOM 3965 C CA . TYR A 1 501 ? -1.156 -13.206 -8.339 1.00 96.88 501 TYR A CA 1
ATOM 3966 C C . TYR A 1 501 ? -0.060 -14.279 -8.245 1.00 96.88 501 TYR A C 1
ATOM 3968 O O . TYR A 1 501 ? -0.264 -15.410 -8.697 1.00 96.88 501 TYR A O 1
ATOM 3976 N N . ILE A 1 502 ? 1.078 -13.961 -7.617 1.00 97.12 502 ILE A N 1
ATOM 3977 C CA . ILE A 1 502 ? 2.169 -14.914 -7.407 1.00 97.12 502 ILE A CA 1
ATOM 3978 C C . ILE A 1 502 ? 1.720 -16.129 -6.599 1.00 97.12 502 ILE A C 1
ATOM 3980 O O . ILE A 1 502 ? 1.981 -17.257 -7.025 1.00 97.12 502 ILE A O 1
ATOM 3984 N N . TYR A 1 503 ? 1.010 -15.908 -5.493 1.00 97.88 503 TYR A N 1
ATOM 3985 C CA . TYR A 1 503 ? 0.573 -16.960 -4.576 1.00 97.88 503 TYR A CA 1
ATOM 3986 C C . TYR A 1 503 ? -0.283 -18.020 -5.267 1.00 97.88 503 TYR A C 1
ATOM 3988 O O . TYR A 1 503 ? -0.179 -19.214 -4.975 1.00 97.88 503 TYR A O 1
ATOM 3996 N N . PHE A 1 504 ? -1.108 -17.595 -6.221 1.00 96.38 504 PHE A N 1
ATOM 3997 C CA . PHE A 1 504 ? -1.994 -18.494 -6.950 1.00 96.38 504 PHE A CA 1
ATOM 3998 C C . PHE A 1 504 ? -1.331 -19.125 -8.177 1.00 96.38 504 PHE A C 1
ATOM 4000 O O . PHE A 1 504 ? -1.634 -20.271 -8.501 1.00 96.38 504 PHE A O 1
ATOM 4007 N N . ASN A 1 505 ? -0.414 -18.421 -8.850 1.00 95.00 505 ASN A N 1
ATOM 4008 C CA . ASN A 1 505 ? -0.044 -18.771 -10.226 1.00 95.00 505 ASN A CA 1
ATOM 4009 C C . ASN A 1 505 ? 1.430 -19.131 -10.437 1.00 95.00 505 ASN A C 1
ATOM 4011 O O . ASN A 1 505 ? 1.766 -19.728 -11.463 1.00 95.00 505 ASN A O 1
ATOM 4015 N N . LYS A 1 506 ? 2.343 -18.763 -9.529 1.00 94.88 506 LYS A N 1
ATOM 4016 C CA . LYS A 1 506 ? 3.787 -18.820 -9.806 1.00 94.88 506 LYS A CA 1
ATOM 4017 C C . LYS A 1 506 ? 4.562 -19.561 -8.716 1.00 94.88 506 LYS A C 1
ATOM 4019 O O . LYS A 1 506 ? 5.180 -18.953 -7.854 1.00 94.88 506 LYS A O 1
ATOM 4024 N N . ILE A 1 507 ? 4.638 -20.889 -8.849 1.00 96.50 507 ILE A N 1
ATOM 4025 C CA . ILE A 1 507 ? 5.367 -21.793 -7.932 1.00 96.50 507 ILE A CA 1
ATOM 4026 C C . ILE A 1 507 ? 6.804 -21.327 -7.668 1.00 96.50 507 ILE A C 1
ATOM 4028 O O . ILE A 1 507 ? 7.242 -21.258 -6.521 1.00 96.50 507 ILE A O 1
ATOM 4032 N N . GLY A 1 508 ? 7.534 -20.994 -8.738 1.00 96.12 508 GLY A N 1
ATOM 4033 C CA . GLY A 1 508 ? 8.903 -20.488 -8.647 1.00 96.12 508 GLY A CA 1
ATOM 4034 C C . GLY A 1 508 ? 9.008 -19.223 -7.803 1.00 96.12 508 GLY A C 1
ATOM 4035 O O . GLY A 1 508 ? 9.891 -19.134 -6.958 1.00 96.12 508 GLY A O 1
ATOM 4036 N N . GLU A 1 509 ? 8.076 -18.289 -7.976 1.00 96.81 509 GLU A N 1
ATOM 4037 C CA . GLU A 1 509 ? 8.098 -17.017 -7.257 1.00 96.81 509 GLU A CA 1
ATOM 4038 C C . GLU A 1 509 ? 7.592 -17.169 -5.814 1.00 96.81 509 GLU A C 1
ATOM 4040 O O . GLU A 1 509 ? 8.107 -16.489 -4.936 1.00 96.81 509 GLU A O 1
ATOM 4045 N N . CYS A 1 510 ? 6.708 -18.130 -5.510 1.00 98.06 510 CYS A N 1
ATOM 4046 C CA . CYS A 1 510 ? 6.379 -18.494 -4.123 1.00 98.06 510 CYS A CA 1
ATOM 4047 C C . CYS A 1 510 ? 7.622 -18.967 -3.353 1.00 98.06 510 CYS A C 1
ATOM 4049 O O . CYS A 1 510 ? 7.871 -18.522 -2.231 1.00 98.06 510 CYS A O 1
ATOM 4051 N N . PHE A 1 511 ? 8.447 -19.818 -3.979 1.00 98.06 511 PHE A N 1
ATOM 4052 C CA . PHE A 1 511 ? 9.740 -20.208 -3.408 1.00 98.06 511 PHE A CA 1
ATOM 4053 C C . PHE A 1 511 ? 10.661 -18.996 -3.236 1.00 98.06 511 PHE A C 1
ATOM 4055 O O . PHE A 1 511 ? 11.320 -18.859 -2.207 1.00 98.06 511 PHE A O 1
ATOM 4062 N N . GLY A 1 512 ? 10.669 -18.091 -4.218 1.00 97.62 512 GLY A N 1
ATOM 4063 C CA . GLY A 1 512 ? 11.406 -16.830 -4.161 1.00 97.62 512 GLY A CA 1
ATOM 4064 C C . GLY A 1 512 ? 10.984 -15.946 -2.992 1.00 97.62 512 GLY A C 1
ATOM 4065 O O . GLY A 1 512 ? 11.846 -15.402 -2.309 1.00 97.62 512 GLY A O 1
ATOM 4066 N N . TRP A 1 513 ? 9.683 -15.839 -2.716 1.00 97.88 513 TRP A N 1
ATOM 4067 C CA . TRP A 1 513 ? 9.170 -15.027 -1.613 1.00 97.88 513 TRP A CA 1
ATOM 4068 C C . TRP A 1 513 ? 9.675 -15.551 -0.272 1.00 97.88 513 TRP A C 1
ATOM 4070 O O . TRP A 1 513 ? 10.156 -14.771 0.554 1.00 97.88 513 TRP A O 1
ATOM 4080 N N . GLY A 1 514 ? 9.664 -16.881 -0.115 1.00 97.88 514 GLY A N 1
ATOM 4081 C CA . GLY A 1 514 ? 10.283 -17.566 1.016 1.00 97.88 514 GLY A CA 1
ATOM 4082 C C . GLY A 1 514 ? 11.767 -17.221 1.130 1.00 97.88 514 GLY A C 1
ATOM 4083 O O . GLY A 1 514 ? 12.218 -16.666 2.127 1.00 97.88 514 GLY A O 1
ATOM 4084 N N . LEU A 1 515 ? 12.512 -17.452 0.048 1.00 97.75 515 LEU A N 1
ATOM 4085 C CA . LEU A 1 515 ? 13.966 -17.312 0.003 1.00 97.75 515 LEU A CA 1
ATOM 4086 C C . LEU A 1 515 ? 14.469 -15.877 0.257 1.00 97.75 515 LEU A C 1
ATOM 4088 O O . LEU A 1 515 ? 15.497 -15.693 0.911 1.00 97.75 515 LEU A O 1
ATOM 4092 N N . TRP A 1 516 ? 13.780 -14.853 -0.254 1.00 97.81 516 TRP A N 1
ATOM 4093 C CA . TRP A 1 516 ? 14.161 -13.451 -0.033 1.00 97.81 516 TRP A CA 1
ATOM 4094 C C . TRP A 1 516 ? 13.788 -12.957 1.364 1.00 97.81 516 TRP A C 1
ATOM 4096 O O . TRP A 1 516 ? 14.551 -12.184 1.946 1.00 97.81 516 TRP A O 1
ATOM 4106 N N . SER A 1 517 ? 12.682 -13.447 1.926 1.00 97.88 517 SER A N 1
ATOM 4107 C CA . SER A 1 517 ? 12.236 -13.088 3.278 1.00 97.88 517 SER A CA 1
ATOM 4108 C C . SER A 1 517 ? 12.974 -13.855 4.380 1.00 97.88 517 SER A C 1
ATOM 4110 O O . SER A 1 517 ? 12.951 -13.432 5.530 1.00 97.88 517 SER A O 1
ATOM 4112 N N . ASP A 1 518 ? 13.640 -14.965 4.056 1.00 98.00 518 ASP A N 1
ATOM 4113 C CA . ASP A 1 518 ? 14.298 -15.842 5.026 1.00 98.00 518 ASP A CA 1
ATOM 4114 C C . ASP A 1 518 ? 15.423 -15.134 5.813 1.00 98.00 518 ASP A C 1
ATOM 4116 O O . ASP A 1 518 ? 16.420 -14.733 5.194 1.00 98.00 518 ASP A O 1
ATOM 4120 N N . PRO A 1 519 ? 15.316 -15.013 7.156 1.00 96.88 519 PRO A N 1
ATOM 4121 C CA . PRO A 1 519 ? 16.348 -14.412 8.003 1.00 96.88 519 PRO A CA 1
ATOM 4122 C C . PRO A 1 519 ? 17.713 -15.097 7.959 1.00 96.88 519 PRO A C 1
ATOM 4124 O O . PRO A 1 519 ? 18.719 -14.414 8.114 1.00 96.88 519 PRO A O 1
ATOM 4127 N N . ALA A 1 520 ? 17.776 -16.409 7.705 1.00 95.56 520 ALA A N 1
ATOM 4128 C CA . ALA A 1 520 ? 19.058 -17.098 7.513 1.00 95.56 520 ALA A CA 1
ATOM 4129 C C . ALA A 1 520 ? 19.492 -17.139 6.035 1.00 95.56 520 ALA A C 1
ATOM 4131 O O . ALA A 1 520 ? 20.534 -17.700 5.700 1.00 95.56 520 ALA A O 1
ATOM 4132 N N . GLY A 1 521 ? 18.680 -16.592 5.126 1.00 91.56 521 GLY A N 1
ATOM 4133 C CA . GLY A 1 521 ? 18.937 -16.598 3.691 1.00 91.56 521 GLY A CA 1
ATOM 4134 C C . GLY A 1 521 ? 19.848 -15.453 3.245 1.00 91.56 521 GLY A C 1
ATOM 4135 O O . GLY A 1 521 ? 19.697 -14.310 3.667 1.00 91.56 521 GLY A O 1
ATOM 4136 N N . TYR A 1 522 ? 20.735 -15.733 2.287 1.00 91.31 522 TYR A N 1
ATOM 4137 C CA . TYR A 1 522 ? 21.710 -14.765 1.759 1.00 91.31 522 TYR A CA 1
ATOM 4138 C C . TYR A 1 522 ? 21.137 -13.759 0.741 1.00 91.31 522 TYR A C 1
ATOM 4140 O O . TYR A 1 522 ? 21.823 -12.815 0.344 1.00 91.31 522 TYR A O 1
ATOM 4148 N N . LYS A 1 523 ? 19.907 -13.967 0.251 1.00 94.69 523 LYS A N 1
ATOM 4149 C CA . LYS A 1 523 ? 19.293 -13.084 -0.755 1.00 94.69 523 LYS A CA 1
ATOM 4150 C C . LYS A 1 523 ? 19.044 -11.690 -0.177 1.00 94.69 523 LYS A C 1
ATOM 4152 O O . LYS A 1 523 ? 18.573 -11.572 0.952 1.00 94.69 523 LYS A O 1
ATOM 4157 N N . LYS A 1 524 ? 19.347 -10.649 -0.957 1.00 93.06 524 LYS A N 1
ATOM 4158 C CA . LYS A 1 524 ? 19.235 -9.233 -0.568 1.00 93.06 524 LYS A CA 1
ATOM 4159 C C . LYS A 1 524 ? 18.093 -8.538 -1.311 1.00 93.06 524 LYS A C 1
ATOM 4161 O O . LYS A 1 524 ? 17.624 -9.025 -2.337 1.00 93.06 524 LYS A O 1
ATOM 4166 N N . GLY A 1 525 ? 17.696 -7.368 -0.813 1.00 89.31 525 GLY A N 1
ATOM 4167 C CA . GLY A 1 525 ? 16.712 -6.493 -1.457 1.00 89.31 525 GLY A CA 1
ATOM 4168 C C . GLY A 1 525 ? 15.289 -6.606 -0.913 1.00 89.31 525 GLY A C 1
ATOM 4169 O O . GLY A 1 525 ? 14.438 -5.835 -1.339 1.00 89.31 525 GLY A O 1
ATOM 4170 N N . LYS A 1 526 ? 15.051 -7.527 0.024 1.00 94.75 526 LYS A N 1
ATOM 4171 C CA . LYS A 1 526 ? 13.829 -7.603 0.821 1.00 94.75 526 LYS A CA 1
ATOM 4172 C C . LYS A 1 526 ? 14.184 -7.724 2.303 1.00 94.75 526 LYS A C 1
ATOM 4174 O O . LYS A 1 526 ? 15.087 -8.495 2.646 1.00 94.75 526 LYS A O 1
ATOM 4179 N N . LEU A 1 527 ? 13.461 -7.012 3.165 1.00 95.00 527 LEU A N 1
ATOM 4180 C CA . LEU A 1 527 ? 13.624 -7.088 4.610 1.00 95.00 527 LEU A CA 1
ATOM 4181 C C . LEU A 1 527 ? 13.286 -8.497 5.090 1.00 95.00 527 LEU A C 1
ATOM 4183 O O . LEU A 1 527 ? 12.302 -9.113 4.668 1.00 95.00 527 LEU A O 1
ATOM 4187 N N . LYS A 1 528 ? 14.129 -9.010 5.984 1.00 96.62 528 LYS A N 1
ATOM 4188 C CA . LYS A 1 528 ? 13.987 -10.358 6.520 1.00 96.62 528 LYS A CA 1
ATOM 4189 C C . LYS A 1 528 ? 12.796 -10.433 7.461 1.00 96.62 528 LYS A C 1
ATOM 4191 O O . LYS A 1 528 ? 12.641 -9.596 8.344 1.00 96.62 528 LYS A O 1
ATOM 4196 N N . ASN A 1 529 ? 11.960 -11.443 7.267 1.00 97.31 529 ASN A N 1
ATOM 4197 C CA . ASN A 1 529 ? 10.749 -11.651 8.041 1.00 97.31 529 ASN A CA 1
ATOM 4198 C C . ASN A 1 529 ? 10.397 -13.144 8.069 1.00 97.31 529 ASN A C 1
ATOM 4200 O O . ASN A 1 529 ? 10.069 -13.739 7.038 1.00 97.31 529 ASN A O 1
ATOM 4204 N N . SER A 1 530 ? 10.443 -13.747 9.260 1.00 97.69 530 SER A N 1
ATOM 4205 C CA . SER A 1 530 ? 10.167 -15.176 9.447 1.00 97.69 530 SER A CA 1
ATOM 4206 C C . SER A 1 530 ? 8.758 -15.568 9.001 1.00 97.69 530 SER A C 1
ATOM 4208 O O . SER A 1 530 ? 8.596 -16.613 8.379 1.00 97.69 530 SER A O 1
ATOM 4210 N N . ASN A 1 531 ? 7.745 -14.734 9.256 1.00 97.88 531 ASN A N 1
ATOM 4211 C CA . ASN A 1 531 ? 6.361 -15.038 8.887 1.00 97.88 531 ASN A CA 1
ATOM 4212 C C . ASN A 1 531 ? 6.169 -15.026 7.368 1.00 97.88 531 ASN A C 1
ATOM 4214 O O . ASN A 1 531 ? 5.598 -15.963 6.816 1.00 97.88 531 ASN A O 1
ATOM 4218 N N . GLU A 1 532 ? 6.695 -14.016 6.675 1.00 97.69 532 GLU A N 1
ATOM 4219 C CA . GLU A 1 532 ? 6.642 -13.961 5.207 1.00 97.69 532 GLU A CA 1
ATOM 4220 C C . GLU A 1 532 ? 7.448 -15.097 4.564 1.00 97.69 532 GLU A C 1
ATOM 4222 O O . GLU A 1 532 ? 6.997 -15.712 3.594 1.00 97.69 532 GLU A O 1
ATOM 4227 N N . SER A 1 533 ? 8.588 -15.455 5.166 1.00 98.19 533 SER A N 1
ATOM 4228 C CA . SER A 1 533 ? 9.382 -16.612 4.750 1.00 98.19 533 SER A CA 1
ATOM 4229 C C . SER A 1 533 ? 8.586 -17.920 4.854 1.00 98.19 533 SER A C 1
ATOM 4231 O O . SER A 1 533 ? 8.484 -18.675 3.880 1.00 98.19 533 SER A O 1
ATOM 4233 N N . LYS A 1 534 ? 7.931 -18.153 6.005 1.00 98.44 534 LYS A N 1
ATOM 4234 C CA . LYS A 1 534 ? 7.056 -19.316 6.224 1.00 98.44 534 LYS A CA 1
ATOM 4235 C C . LYS A 1 534 ? 5.937 -19.381 5.195 1.00 98.44 534 LYS A C 1
ATOM 4237 O O . LYS A 1 534 ? 5.718 -20.447 4.619 1.00 98.44 534 LYS A O 1
ATOM 4242 N N . LYS A 1 535 ? 5.245 -18.268 4.934 1.00 98.50 535 LYS A N 1
ATOM 4243 C CA . LYS A 1 535 ? 4.164 -18.214 3.937 1.00 98.50 535 LYS A CA 1
ATOM 4244 C C . LYS A 1 535 ? 4.651 -18.624 2.548 1.00 98.50 535 LYS A C 1
ATOM 4246 O O . LYS A 1 535 ? 4.028 -19.477 1.916 1.00 98.50 535 LYS A O 1
ATOM 4251 N N . GLY A 1 536 ? 5.780 -18.069 2.099 1.00 98.31 536 GLY A N 1
ATOM 4252 C CA . GLY A 1 536 ? 6.371 -18.384 0.797 1.00 98.31 536 GLY A CA 1
ATOM 4253 C C . GLY A 1 536 ? 6.744 -19.861 0.655 1.00 98.31 536 GLY A C 1
ATOM 4254 O O . GLY A 1 536 ? 6.293 -20.529 -0.277 1.00 98.31 536 GLY A O 1
ATOM 4255 N N . TYR A 1 537 ? 7.506 -20.404 1.611 1.00 98.62 537 TYR A N 1
ATOM 4256 C CA . TYR A 1 537 ? 7.911 -21.814 1.585 1.00 98.62 537 TYR A CA 1
ATOM 4257 C C . TYR A 1 537 ? 6.732 -22.780 1.718 1.00 98.62 537 TYR A C 1
ATOM 4259 O O . TYR A 1 537 ? 6.692 -23.782 1.005 1.00 98.62 537 TYR A O 1
ATOM 4267 N N . SER A 1 538 ? 5.760 -22.480 2.584 1.00 98.44 538 SER A N 1
ATOM 4268 C CA . SER A 1 538 ? 4.580 -23.333 2.779 1.00 98.44 538 SER A CA 1
ATOM 4269 C C . SER A 1 538 ? 3.759 -23.405 1.499 1.00 98.44 538 SER A C 1
ATOM 4271 O O . SER A 1 538 ? 3.451 -24.498 1.024 1.00 98.44 538 SER A O 1
ATOM 4273 N N . ARG A 1 539 ? 3.489 -22.245 0.884 1.00 98.50 539 ARG A N 1
ATOM 4274 C CA . ARG A 1 539 ? 2.752 -22.188 -0.376 1.00 98.50 539 ARG A CA 1
ATOM 4275 C C . ARG A 1 539 ? 3.510 -22.867 -1.512 1.00 98.50 539 ARG A C 1
ATOM 4277 O O . ARG A 1 539 ? 2.915 -23.598 -2.295 1.00 98.50 539 ARG A O 1
ATOM 4284 N N . PHE A 1 540 ? 4.824 -22.676 -1.592 1.00 98.44 540 PHE A N 1
ATOM 4285 C CA . PHE A 1 540 ? 5.658 -23.374 -2.567 1.00 98.44 540 PHE A CA 1
ATOM 4286 C C . PHE A 1 540 ? 5.530 -24.900 -2.450 1.00 98.44 540 PHE A C 1
ATOM 4288 O O . PHE A 1 540 ? 5.288 -25.563 -3.457 1.00 98.44 540 PHE A O 1
ATOM 4295 N N . LEU A 1 541 ? 5.658 -25.453 -1.239 1.00 98.31 541 LEU A N 1
ATOM 4296 C CA . LEU A 1 541 ? 5.541 -26.896 -1.010 1.00 98.31 541 LEU A CA 1
ATOM 4297 C C . LEU A 1 541 ? 4.146 -27.424 -1.338 1.00 98.31 541 LEU A C 1
ATOM 4299 O O . LEU A 1 541 ? 4.028 -28.502 -1.914 1.00 98.31 541 LEU A O 1
ATOM 4303 N N . GLU A 1 542 ? 3.104 -26.668 -0.996 1.00 97.94 542 GLU A N 1
ATOM 4304 C CA . GLU A 1 542 ? 1.725 -27.004 -1.338 1.00 97.94 542 GLU A CA 1
ATOM 4305 C C . GLU A 1 542 ? 1.538 -27.102 -2.856 1.00 97.94 542 GLU A C 1
ATOM 4307 O O . GLU A 1 542 ? 1.052 -28.115 -3.348 1.00 97.94 542 GLU A O 1
ATOM 4312 N N . MET A 1 543 ? 1.996 -26.099 -3.610 1.00 97.06 543 MET A N 1
ATOM 4313 C CA . MET A 1 543 ? 1.845 -26.075 -5.068 1.00 97.06 543 MET A CA 1
ATOM 4314 C C . MET A 1 543 ? 2.745 -27.078 -5.807 1.00 97.06 543 MET A C 1
ATOM 4316 O O . MET A 1 543 ? 2.528 -27.324 -6.996 1.00 97.06 543 MET A O 1
ATOM 4320 N N . CYS A 1 544 ? 3.775 -27.615 -5.145 1.00 96.62 544 CYS A N 1
ATOM 4321 C CA . CYS A 1 544 ? 4.626 -28.670 -5.700 1.00 96.62 544 CYS A CA 1
ATOM 4322 C C . CYS A 1 544 ? 3.982 -30.055 -5.645 1.00 96.62 544 CYS A C 1
ATOM 4324 O O . CYS A 1 544 ? 4.478 -30.951 -6.329 1.00 96.62 544 CYS A O 1
ATOM 4326 N N . LYS A 1 545 ? 2.936 -30.252 -4.831 1.00 93.62 545 LYS A N 1
ATOM 4327 C CA . LYS A 1 545 ? 2.232 -31.536 -4.767 1.00 93.62 545 LYS A CA 1
ATOM 4328 C C . LYS A 1 545 ? 1.743 -31.910 -6.167 1.00 93.62 545 LYS A C 1
ATOM 4330 O O . LYS A 1 545 ? 1.237 -31.058 -6.896 1.00 93.62 545 LYS A O 1
ATOM 4335 N N . ASP A 1 546 ? 1.981 -33.163 -6.539 1.00 89.00 546 ASP A N 1
ATOM 4336 C CA . ASP A 1 546 ? 1.525 -33.763 -7.796 1.00 89.00 546 ASP A CA 1
ATOM 4337 C C . ASP A 1 546 ? 2.058 -33.078 -9.071 1.00 89.00 546 ASP A C 1
ATOM 4339 O O . ASP A 1 546 ? 1.424 -33.104 -10.126 1.00 89.00 546 ASP A O 1
ATOM 4343 N N . LYS A 1 547 ? 3.245 -32.450 -8.995 1.00 92.44 547 LYS A N 1
ATOM 4344 C CA . LYS A 1 547 ? 3.924 -31.856 -10.157 1.00 92.44 547 LYS A CA 1
ATOM 4345 C C . LYS A 1 547 ? 5.319 -32.426 -10.373 1.00 92.44 547 LYS A C 1
ATOM 4347 O O . LYS A 1 547 ? 6.227 -32.159 -9.591 1.00 92.44 547 LYS A O 1
ATOM 4352 N N . ASP A 1 548 ? 5.521 -33.056 -11.528 1.00 89.31 548 ASP A N 1
ATOM 4353 C CA . ASP A 1 548 ? 6.828 -33.593 -11.939 1.00 89.31 548 ASP A CA 1
ATOM 4354 C C . ASP A 1 548 ? 7.874 -32.493 -12.178 1.00 89.31 548 ASP A C 1
ATOM 4356 O O . ASP A 1 548 ? 9.062 -32.652 -11.898 1.00 89.31 548 ASP A O 1
ATOM 4360 N N . TYR A 1 549 ? 7.429 -31.330 -12.669 1.00 92.69 549 TYR A N 1
ATOM 4361 C CA . TYR A 1 549 ? 8.291 -30.181 -12.952 1.00 92.69 549 TYR A CA 1
ATOM 4362 C C . TYR A 1 549 ? 7.718 -28.890 -12.345 1.00 92.69 549 TYR A C 1
ATOM 4364 O O . TYR A 1 549 ? 7.208 -28.042 -13.084 1.00 92.69 549 TYR A O 1
ATOM 4372 N N . PRO A 1 550 ? 7.822 -28.678 -11.017 1.00 93.56 550 PRO A N 1
ATOM 4373 C CA . PRO A 1 550 ? 7.240 -27.509 -10.343 1.00 93.56 550 PRO A CA 1
ATOM 4374 C C . PRO A 1 550 ? 7.746 -26.155 -10.868 1.00 93.56 550 PRO A C 1
ATOM 4376 O O . PRO A 1 550 ? 7.034 -25.155 -10.837 1.00 93.56 550 PRO A O 1
ATOM 4379 N N . PHE A 1 551 ? 8.967 -26.117 -11.404 1.00 94.81 551 PHE A N 1
ATOM 4380 C CA . PHE A 1 551 ? 9.564 -24.934 -12.038 1.00 94.81 551 PHE A CA 1
ATOM 4381 C C . PHE A 1 551 ? 9.431 -24.917 -13.572 1.00 94.81 551 PHE A C 1
ATOM 4383 O O . PHE A 1 551 ? 10.027 -24.072 -14.246 1.00 94.81 551 PHE A O 1
ATOM 4390 N N . GLY A 1 552 ? 8.651 -25.839 -14.134 1.00 93.19 552 GLY A N 1
ATOM 4391 C CA . GLY A 1 552 ? 8.581 -26.113 -15.563 1.00 93.19 552 GLY A CA 1
ATOM 4392 C C . GLY A 1 552 ? 9.792 -26.896 -16.072 1.00 93.19 552 GLY A C 1
ATOM 4393 O O . GLY A 1 552 ? 10.738 -27.184 -15.336 1.00 93.19 552 GLY A O 1
ATOM 4394 N N . TYR A 1 553 ? 9.774 -27.233 -17.359 1.00 94.19 553 TYR A N 1
ATOM 4395 C CA . TYR A 1 553 ? 10.822 -28.013 -18.017 1.00 94.19 553 TYR A CA 1
ATOM 4396 C C . TYR A 1 553 ? 11.318 -27.333 -19.300 1.00 94.19 553 TYR A C 1
ATOM 4398 O O . TYR A 1 553 ? 10.722 -26.383 -19.819 1.00 94.19 553 TYR A O 1
ATOM 4406 N N . LYS A 1 554 ? 12.472 -27.777 -19.783 1.00 92.12 554 LYS A N 1
ATOM 4407 C CA . LYS A 1 554 ? 12.996 -27.520 -21.128 1.00 92.12 554 LYS A CA 1
ATOM 4408 C C . LYS A 1 554 ? 13.334 -28.862 -21.771 1.00 92.12 554 LYS A C 1
ATOM 4410 O O . LYS A 1 554 ? 13.519 -29.834 -21.046 1.00 92.12 554 LYS A O 1
ATOM 4415 N N . GLN A 1 555 ? 13.417 -28.919 -23.092 1.00 93.81 555 GLN A N 1
ATOM 4416 C CA . GLN A 1 555 ? 13.906 -30.114 -23.776 1.00 93.81 555 GLN A CA 1
ATOM 4417 C C . GLN A 1 555 ? 15.431 -30.055 -23.899 1.00 93.81 555 GLN A C 1
ATOM 4419 O O . GLN A 1 555 ? 15.996 -28.981 -24.125 1.00 93.81 555 GLN A O 1
ATOM 4424 N N . ASP A 1 556 ? 16.101 -31.182 -23.673 1.00 91.19 556 ASP A N 1
ATOM 4425 C CA . ASP A 1 556 ? 17.520 -31.332 -23.997 1.00 91.19 556 ASP A CA 1
ATOM 4426 C C . ASP A 1 556 ? 17.723 -31.568 -25.507 1.00 91.19 556 ASP A C 1
ATOM 4428 O O . ASP A 1 556 ? 16.766 -31.649 -26.276 1.00 91.19 556 ASP A O 1
ATOM 4432 N N . LYS A 1 557 ? 18.984 -31.691 -25.945 1.00 89.12 557 LYS A N 1
ATOM 4433 C CA . LYS A 1 557 ? 19.321 -31.953 -27.358 1.00 89.12 557 LYS A CA 1
ATOM 4434 C C . LYS A 1 557 ? 18.753 -33.279 -27.892 1.00 89.12 557 LYS A C 1
ATOM 4436 O O . LYS A 1 557 ? 18.742 -33.476 -29.099 1.00 89.12 557 LYS A O 1
ATOM 4441 N N . LYS A 1 558 ? 18.316 -34.182 -27.008 1.00 89.56 558 LYS A N 1
ATOM 4442 C CA . LYS A 1 558 ? 17.720 -35.485 -27.328 1.00 89.56 558 LYS A CA 1
ATOM 4443 C C . LYS A 1 558 ? 16.187 -35.470 -27.198 1.00 89.56 558 LYS A C 1
ATOM 4445 O O . LYS A 1 558 ? 15.564 -36.511 -27.351 1.00 89.56 558 LYS A O 1
ATOM 4450 N N . GLY A 1 559 ? 15.576 -34.316 -26.908 1.00 89.88 559 GLY A N 1
ATOM 4451 C CA . GLY A 1 559 ? 14.129 -34.158 -26.744 1.00 89.88 559 GLY A CA 1
ATOM 4452 C C . GLY A 1 559 ? 13.584 -34.502 -25.350 1.00 89.88 559 GLY A C 1
ATOM 4453 O O . GLY A 1 559 ? 12.384 -34.337 -25.117 1.00 89.88 559 GLY A O 1
ATOM 4454 N N . ASN A 1 560 ? 14.425 -34.915 -24.394 1.00 92.38 560 ASN A N 1
ATOM 4455 C CA . ASN A 1 560 ? 13.974 -35.290 -23.051 1.00 92.38 560 ASN A CA 1
ATOM 4456 C C . ASN A 1 560 ? 13.617 -34.059 -22.217 1.00 92.38 560 ASN A C 1
ATOM 4458 O O . ASN A 1 560 ? 14.302 -33.033 -22.257 1.00 92.38 560 ASN A O 1
ATOM 4462 N N . LYS A 1 561 ? 12.569 -34.173 -21.394 1.00 92.81 561 LYS A N 1
ATOM 4463 C CA . LYS A 1 561 ? 12.152 -33.106 -20.477 1.00 92.81 561 LYS A CA 1
ATOM 4464 C C . LYS A 1 561 ? 13.108 -33.015 -19.285 1.00 92.81 561 LYS A C 1
ATOM 4466 O O . LYS A 1 561 ? 13.148 -33.888 -18.423 1.00 92.81 561 LYS A O 1
ATOM 4471 N N . VAL A 1 562 ? 13.823 -31.899 -19.197 1.00 92.12 562 VAL A N 1
ATOM 4472 C CA . VAL A 1 562 ? 14.715 -31.562 -18.085 1.00 92.12 562 VAL A CA 1
ATOM 4473 C C . VAL A 1 562 ? 14.119 -30.409 -17.285 1.00 92.12 562 VAL A C 1
ATOM 4475 O O . VAL A 1 562 ? 13.788 -29.355 -17.835 1.00 92.12 562 VAL A O 1
ATOM 4478 N N . GLY A 1 563 ? 14.002 -30.588 -15.969 1.00 93.69 563 GLY A N 1
ATOM 4479 C CA . GLY A 1 563 ? 13.462 -29.570 -15.070 1.00 93.69 563 GLY A CA 1
ATOM 4480 C C . GLY A 1 563 ? 14.267 -28.270 -15.096 1.00 93.69 563 GLY A C 1
ATOM 4481 O O . GLY A 1 563 ? 15.501 -28.268 -15.094 1.00 93.69 563 GLY A O 1
ATOM 4482 N N . ARG A 1 564 ? 13.565 -27.136 -15.113 1.00 94.31 564 ARG A N 1
ATOM 4483 C CA . ARG A 1 564 ? 14.190 -25.816 -14.991 1.00 94.31 564 ARG A CA 1
ATOM 4484 C C . ARG A 1 564 ? 14.629 -25.581 -13.548 1.00 94.31 564 ARG A C 1
ATOM 4486 O O . ARG A 1 564 ? 14.018 -26.072 -12.602 1.00 94.31 564 ARG A O 1
ATOM 4493 N N . LYS A 1 565 ? 15.682 -24.783 -13.384 1.00 94.56 565 LYS A N 1
ATOM 4494 C CA . LYS A 1 565 ? 16.094 -24.261 -12.078 1.00 94.56 565 LYS A CA 1
ATOM 4495 C C . LYS A 1 565 ? 15.451 -22.894 -11.837 1.00 94.56 565 LYS A C 1
ATOM 4497 O O . LYS A 1 565 ? 15.261 -22.131 -12.786 1.00 94.56 565 LYS A O 1
ATOM 4502 N N . ARG A 1 566 ? 15.173 -22.556 -10.576 1.00 94.50 566 ARG A N 1
ATOM 4503 C CA . ARG A 1 566 ? 14.812 -21.191 -10.149 1.00 94.50 566 ARG A CA 1
ATOM 4504 C C . ARG A 1 566 ? 15.779 -20.728 -9.070 1.00 94.50 566 ARG A C 1
ATOM 4506 O O . ARG A 1 566 ? 16.062 -21.459 -8.127 1.00 94.50 566 ARG A O 1
ATOM 4513 N N . TYR A 1 567 ? 16.339 -19.535 -9.261 1.00 93.94 567 TYR A N 1
ATOM 4514 C CA . TYR A 1 567 ? 17.300 -18.895 -8.349 1.00 93.94 567 TYR A CA 1
ATOM 4515 C C . TYR A 1 567 ? 18.503 -19.763 -7.941 1.00 93.94 567 TYR A C 1
ATOM 4517 O O . TYR A 1 567 ? 19.028 -19.613 -6.840 1.00 93.94 567 TYR A O 1
ATOM 4525 N N . GLY A 1 568 ? 18.931 -20.670 -8.825 1.00 93.81 568 GLY A N 1
ATOM 4526 C CA . GLY A 1 568 ? 20.028 -21.614 -8.582 1.00 93.81 568 GLY A CA 1
ATOM 4527 C C . GLY A 1 568 ? 19.598 -22.993 -8.068 1.00 93.81 568 GLY A C 1
ATOM 4528 O O . GLY A 1 568 ? 20.416 -23.909 -8.061 1.00 93.81 568 GLY A O 1
ATOM 4529 N N . TYR A 1 569 ? 18.325 -23.190 -7.722 1.00 96.12 569 TYR A N 1
ATOM 4530 C CA . TYR A 1 569 ? 17.815 -24.439 -7.152 1.00 96.12 569 TYR A CA 1
ATOM 4531 C C . TYR A 1 569 ? 17.087 -25.290 -8.193 1.00 96.12 569 TYR A C 1
ATOM 4533 O O . TYR A 1 569 ? 16.318 -24.772 -9.007 1.00 96.12 569 TYR A O 1
ATOM 4541 N N . SER A 1 570 ? 17.312 -26.606 -8.159 1.00 96.06 570 SER A N 1
ATOM 4542 C CA . SER A 1 570 ? 16.395 -27.561 -8.786 1.00 96.06 570 SER A CA 1
ATOM 4543 C C . SER A 1 570 ? 15.125 -27.663 -7.938 1.00 96.06 570 SER A C 1
ATOM 4545 O O . SER A 1 570 ? 15.118 -27.249 -6.780 1.00 96.06 570 SER A O 1
ATOM 4547 N N . ALA A 1 571 ? 14.049 -28.226 -8.490 1.00 95.38 571 ALA A N 1
ATOM 4548 C CA . ALA A 1 571 ? 12.820 -28.430 -7.723 1.00 95.38 571 ALA A CA 1
ATOM 4549 C C . ALA A 1 571 ? 13.080 -29.251 -6.444 1.00 95.38 571 ALA A C 1
ATOM 4551 O O . ALA A 1 571 ? 12.686 -28.835 -5.359 1.00 95.38 571 ALA A O 1
ATOM 4552 N N . ASN A 1 572 ? 13.844 -30.344 -6.548 1.00 94.81 572 ASN A N 1
ATOM 4553 C CA . ASN A 1 572 ? 14.175 -31.194 -5.402 1.00 94.81 572 ASN A CA 1
ATOM 4554 C C . ASN A 1 572 ? 14.997 -30.451 -4.341 1.00 94.81 572 ASN A C 1
ATOM 4556 O O . ASN A 1 572 ? 14.670 -30.528 -3.159 1.00 94.81 572 ASN A O 1
ATOM 4560 N N . SER A 1 573 ? 16.030 -29.694 -4.737 1.00 97.31 573 SER A N 1
ATOM 4561 C CA . SER A 1 573 ? 16.833 -28.957 -3.753 1.00 97.31 573 SER A CA 1
ATOM 4562 C C . SER A 1 573 ? 16.056 -27.804 -3.114 1.00 97.31 573 SER A C 1
ATOM 4564 O O . SER A 1 573 ? 16.227 -27.550 -1.923 1.00 97.31 573 SER A O 1
ATOM 4566 N N . ALA A 1 574 ? 15.152 -27.159 -3.858 1.00 97.69 574 ALA A N 1
ATOM 4567 C CA . ALA A 1 574 ? 14.238 -26.155 -3.322 1.00 97.69 574 ALA A CA 1
ATOM 4568 C C . ALA A 1 574 ? 13.244 -26.758 -2.315 1.00 97.69 574 ALA A C 1
ATOM 4570 O O . ALA A 1 574 ? 13.041 -26.180 -1.250 1.00 97.69 574 ALA A O 1
ATOM 4571 N N . ILE A 1 575 ? 12.663 -27.929 -2.605 1.00 97.81 575 ILE A N 1
ATOM 4572 C CA . ILE A 1 575 ? 11.751 -28.644 -1.693 1.00 97.81 575 ILE A CA 1
ATOM 4573 C C . ILE A 1 575 ? 12.472 -29.024 -0.398 1.00 97.81 575 ILE A C 1
ATOM 4575 O O . ILE A 1 575 ? 11.949 -28.780 0.691 1.00 97.81 575 ILE A O 1
ATOM 4579 N N . THR A 1 576 ? 13.679 -29.587 -0.500 1.00 97.94 576 THR A N 1
ATOM 4580 C CA . THR A 1 576 ? 14.490 -29.946 0.670 1.00 97.94 576 THR A CA 1
ATOM 4581 C C . THR A 1 576 ? 14.818 -28.717 1.514 1.00 97.94 576 THR A C 1
ATOM 4583 O O . THR A 1 576 ? 14.635 -28.751 2.732 1.00 97.94 576 THR A O 1
ATOM 4586 N N . LEU A 1 577 ? 15.232 -27.613 0.880 1.00 97.88 577 LEU A N 1
ATOM 4587 C CA . LEU A 1 577 ? 15.498 -26.359 1.580 1.00 97.88 577 LEU A CA 1
ATOM 4588 C C . LEU A 1 577 ? 14.238 -25.831 2.275 1.00 97.88 577 LEU A C 1
ATOM 4590 O O . LEU A 1 577 ? 14.283 -25.559 3.468 1.00 97.88 577 LEU A O 1
ATOM 4594 N N . ALA A 1 578 ? 13.114 -25.729 1.565 1.00 98.00 578 ALA A N 1
ATOM 4595 C CA . ALA A 1 578 ? 11.866 -25.204 2.112 1.00 98.00 578 ALA A CA 1
ATOM 4596 C C . ALA A 1 578 ? 11.380 -26.024 3.319 1.00 98.00 578 ALA A C 1
ATOM 4598 O O . ALA A 1 578 ? 11.035 -25.451 4.350 1.00 98.00 578 ALA A O 1
ATOM 4599 N N . LYS A 1 579 ? 11.425 -27.364 3.243 1.00 98.19 579 LYS A N 1
ATOM 4600 C CA . LYS A 1 579 ? 11.080 -28.248 4.372 1.00 98.19 579 LYS A CA 1
ATOM 4601 C C . LYS A 1 579 ? 12.003 -28.048 5.571 1.00 98.19 579 LYS A C 1
ATOM 4603 O O . LYS A 1 579 ? 11.524 -28.043 6.700 1.00 98.19 579 LYS A O 1
ATOM 4608 N N . LYS A 1 580 ? 13.311 -27.905 5.336 1.00 98.06 580 LYS A N 1
ATOM 4609 C CA . LYS A 1 580 ? 14.289 -27.636 6.397 1.00 98.06 580 LYS A CA 1
ATOM 4610 C C . LYS A 1 580 ? 14.000 -26.289 7.060 1.00 98.06 580 LYS A C 1
ATOM 4612 O O . LYS A 1 580 ? 13.808 -26.235 8.268 1.00 98.06 580 LYS A O 1
ATOM 4617 N N . ARG A 1 581 ? 13.894 -25.223 6.264 1.00 97.69 581 ARG A N 1
ATOM 4618 C CA . ARG A 1 581 ? 13.687 -23.861 6.766 1.00 97.69 581 ARG A CA 1
ATOM 4619 C C . ARG A 1 581 ? 12.361 -23.704 7.506 1.00 97.69 581 ARG A C 1
ATOM 4621 O O . ARG A 1 581 ? 12.343 -23.047 8.533 1.00 97.69 581 ARG A O 1
ATOM 4628 N N . LEU A 1 582 ? 11.282 -24.358 7.072 1.00 97.88 582 LEU A N 1
ATOM 4629 C CA . LEU A 1 582 ? 10.004 -24.338 7.800 1.00 97.88 582 LEU A CA 1
ATOM 4630 C C . LEU A 1 582 ? 10.060 -24.968 9.196 1.00 97.88 582 LEU A C 1
ATOM 4632 O O . LEU A 1 582 ? 9.238 -24.610 10.029 1.00 97.88 582 LEU A O 1
ATOM 4636 N N . LYS A 1 583 ? 10.984 -25.902 9.450 1.00 96.62 583 LYS A N 1
ATOM 4637 C CA . LYS A 1 583 ? 11.196 -26.465 10.793 1.00 96.62 583 LYS A CA 1
ATOM 4638 C C . LYS A 1 583 ? 12.030 -25.546 11.687 1.00 96.62 583 LYS A C 1
ATOM 4640 O O . LYS A 1 583 ? 11.929 -25.636 12.901 1.00 96.62 583 LYS A O 1
ATOM 4645 N N . GLU A 1 584 ? 12.891 -24.731 11.082 1.00 95.38 584 GLU A N 1
ATOM 4646 C CA . GLU A 1 584 ? 13.843 -23.857 11.781 1.00 95.38 584 GLU A CA 1
ATOM 4647 C C . GLU A 1 584 ? 13.268 -22.463 12.075 1.00 95.38 584 GLU A C 1
ATOM 4649 O O . GLU A 1 584 ? 13.719 -21.804 13.008 1.00 95.38 584 GLU A O 1
ATOM 4654 N N . LEU A 1 585 ? 12.315 -21.999 11.261 1.00 93.94 585 LEU A N 1
ATOM 4655 C CA . LEU A 1 585 ? 11.580 -20.746 11.450 1.00 93.94 585 LEU A CA 1
ATOM 4656 C C . LEU A 1 585 ? 10.426 -20.954 12.422 1.00 93.94 585 LEU A C 1
ATOM 4658 O O . LEU A 1 585 ? 10.103 -19.985 13.146 1.00 93.94 585 LEU A O 1
#

Sequence (585 aa):
MMSNLVTITSKIYDASGKYVINLKVKSRYKGSSRENTNKTDKDGLFIFQGSPNRTVEILAKPPNVEDYIVIKTIDSSIISSRKNPVKVSLPKSIEEYHKEKVMPTTKGIVTTLFKIIDCNEKILTSFPVKSRPKGKQSSFERHTNEQGIVEVVSSPNRDIEILVLTSNDEFALKGAVNSEHGSQIPQIIKLDEPCENFKSESNIQLLDREGNSYIVENTKIEILYLGNKITKISNTSDGKFSFPSMIGEKIQITVFKPDGNPLEPKTHVVKRIKEDAIKMKLDVDLTVGRTVLNKPRIEKNLKISKCVCNRDISAEEFKKITTSATAISFLNDLNEQFKKLNMINCLEKAHFIAHTLHETASYSLLEEGLGGKSESEVYDGYKGRGLMQLTYKNNYELYGLAVNENFLGNNKHRIAKEKKHAVGSAVWYWHHSKAGNLSPHAINNDLIATCALINGGYNGFDDREKYYKRAVIALNIKTCLNLDKKIVDNLDNYTKFENSYIYFNKIGECFGWGLWSDPAGYKKGKLKNSNESKKGYSRFLEMCKDKDYPFGYKQDKKGNKVGRKRYGYSANSAITLAKKRLKEL

Radius of gyration: 40.71 Å; chains: 1; bounding box: 107×66×116 Å